Protein AF-A0A6G9SI21-F1 (afdb_monomer_lite)

Sequence (752 aa):
MLDNLEFRIDSSCQKLNNASNFLDNNSLNLLQPDWKDFGSQKLLTLAGETLINAWQNQNNPISAMVYATGSIFKSNFAANAHIAFGEAFDVNKAETLGTEILGGNYGVLPDVQFLSNAQMNGALGAYAKSTNTIYINSGFLTENADNPIAIGRVIVEEEGHFLDAYANSTDSPGDEGEILAGLVEGKIFNEGELIPLKAEDDSSVFTINGQSVSVELASPSDFGINLNSNSYTKAGGNIFRYDVLDQCTEFAYGRALEKGLINPNSGVGAKIRGNAGLWDDQAGSWSNQAKANSFVVWDANQGGAGSVGHVAFVERVNANGSFVISEFNWNYGDGKFNSRTINPGTSAFNTAKFIHLDSTIIANSNEARDKVSNFYRDILGREPDANGLQSWLDALSKDKTLAQVRSGFGHSDEAKAKVTAFYRDILGREPDANGLQSWLDALSKDKTLAQVRSGFGYSNEARGKVTAFYRDILGREPDANGLQSWLDALSKDKTLAQVRSGFGYSNEARGKVTAFYRDILGREPDANGLQSWLDALSKDKTLAQVRSGFGHSDEAKAKVTAFYRDILRREPDANGLQSWLDGLGRDMTLAQVRSSIANSNEARRLGGSPKGLMATSDNLTKLLNGQFNGQYIDVDNTGYNTGKNGAFTLYQCWDFVALVTNTTSMSTSNWKKGANIIENRKVELGTAIATFGSNGKYEGHTAIFAGYGTENGVSGFYVWDQNWDGSSVQKHFIRTDRSGTSDADNYYVVQV

Radius of gyration: 46.13 Å; chains: 1; bounding box: 92×71×152 Å

Foldseek 3Di:
DDDDPPPCPDDVLVVLLVVQVDAFDDPACPLDPVCNPPALLNLLLVLLLLCLVCVVVVHFSLSSLLSLLVLCVRRVNVSLCCLLQNPQFQPVQLVVVSSCSSNPNRPLAAGEEEDACVQQQNFQWKAFPVRSYIYGHPVNSVVCVVPSNVRSLRSQLRVQQVSSSRGPPDHQAFSSSNSSSCVSVVHRDDPVRSVNRSHDDQWDWGQDPNDTTIIRTRHDPQLPDDCPDCLLDVNLLQPVDDPAQWAQSSVASSVLSVVLLDDCVDQLNVQADDFQQCSCVRNVHKDLQDDASWKKWAHDPFLQAHNRTGIWHFHGADPQRKTKTWGHDRPPHTRDIDIDIDDPPGRNSNRIIIGDGDSLPLLDDVVVLVLLQVLCCFQQVDGDDPVRSNVLSVVSNVVDDSLNSQLCSLPDPSSLVLLQVLCCFQQNDGDDPVRSVVRSVVSSHPHGSLNSQLCSLPDPSSLVLLQVLCCFQQNDGDDPVRSVVSSVVSSHDHGSLNSQLCSLPDPSSLVLLQVLCCFQQNDGDDPVRSVVSSVVSSHDHGSLNSQLCSLPDPSSLVLLQVLCCFQLVDGDDPVRSVVRSVVSSHPHGSVNSSVCSCPDPSSPVVDDFDPFQFFDPVLLVCVVVCVQPQAQFDLPPPQDDDDDDDDARARAQVRVLCVRSVNSVDDQQPWFFAAQCVVDVRHDQGFKKAFADPVRGGDDHIFTWHHWDDDPRFTFTKTFTARPPNGGTDIDTATQPDDDRPHSRRMGGIHD

Structure (mmCIF, N/CA/C/O backbone):
data_AF-A0A6G9SI21-F1
#
_entry.id   AF-A0A6G9SI21-F1
#
loop_
_atom_site.group_PDB
_atom_site.id
_atom_site.type_symbol
_atom_site.label_atom_id
_atom_site.label_alt_id
_atom_site.label_comp_id
_atom_site.label_asym_id
_atom_site.label_entity_id
_atom_site.label_seq_id
_atom_site.pdbx_PDB_ins_code
_atom_site.Cartn_x
_atom_site.Cartn_y
_atom_site.Cartn_z
_atom_site.occupancy
_atom_site.B_iso_or_equiv
_atom_site.auth_seq_id
_atom_site.auth_comp_id
_atom_site.auth_asym_id
_atom_site.auth_atom_id
_atom_site.pdbx_PDB_model_num
ATOM 1 N N . MET A 1 1 ? 3.327 0.017 80.102 1.00 35.00 1 MET A N 1
ATOM 2 C CA . MET A 1 1 ? 4.092 1.050 79.382 1.00 35.00 1 MET A CA 1
ATOM 3 C C . MET A 1 1 ? 4.206 0.575 77.949 1.00 35.00 1 MET A C 1
ATOM 5 O O . MET A 1 1 ? 5.119 -0.164 77.617 1.00 35.00 1 MET A O 1
ATOM 9 N N . LEU A 1 2 ? 3.156 0.862 77.188 1.00 33.66 2 LEU A N 1
ATOM 10 C CA . LEU A 1 2 ? 3.095 0.739 75.739 1.00 33.66 2 LEU A CA 1
ATOM 11 C C . LEU A 1 2 ? 3.324 2.162 75.246 1.00 33.66 2 LEU A C 1
ATOM 13 O O . LEU A 1 2 ? 2.534 3.015 75.629 1.00 33.66 2 LEU A O 1
ATOM 17 N N . ASP A 1 3 ? 4.385 2.405 74.487 1.00 31.44 3 ASP A N 1
ATOM 18 C CA . ASP A 1 3 ? 4.517 3.613 73.674 1.00 31.44 3 ASP A CA 1
ATOM 19 C C . ASP A 1 3 ? 5.350 3.291 72.425 1.00 31.44 3 ASP A C 1
ATOM 21 O O . ASP A 1 3 ? 6.503 2.869 72.513 1.00 31.44 3 ASP A O 1
ATOM 25 N N . ASN A 1 4 ? 4.691 3.477 71.280 1.00 28.78 4 ASN A N 1
ATOM 26 C CA . ASN A 1 4 ? 5.205 3.836 69.958 1.00 28.78 4 ASN A CA 1
ATOM 27 C C . ASN A 1 4 ? 6.358 3.019 69.350 1.00 28.78 4 ASN A C 1
ATOM 29 O O . ASN A 1 4 ? 7.504 3.461 69.290 1.00 28.78 4 ASN A O 1
ATOM 33 N N . LEU A 1 5 ? 5.991 1.903 68.709 1.00 28.34 5 LEU A N 1
ATOM 34 C CA . LEU A 1 5 ? 6.569 1.539 67.410 1.00 28.34 5 LEU A CA 1
ATOM 35 C C . LEU A 1 5 ? 5.807 2.300 66.311 1.00 28.34 5 LEU A C 1
ATOM 37 O O . LEU A 1 5 ? 4.947 1.743 65.632 1.00 28.34 5 LEU A O 1
ATOM 41 N N . GLU A 1 6 ? 6.103 3.590 66.154 1.00 30.14 6 GLU A N 1
ATOM 42 C CA . GLU A 1 6 ? 5.879 4.247 64.867 1.00 30.14 6 GLU A CA 1
ATOM 43 C C . GLU A 1 6 ? 6.909 3.695 63.880 1.00 30.14 6 GLU A C 1
ATOM 45 O O . GLU A 1 6 ? 8.123 3.717 64.108 1.00 30.14 6 GLU A O 1
ATOM 50 N N . PHE A 1 7 ? 6.370 3.144 62.802 1.00 30.80 7 PHE A N 1
ATOM 51 C CA . PHE A 1 7 ? 7.039 2.643 61.619 1.00 30.80 7 PHE A CA 1
ATOM 52 C C . PHE A 1 7 ? 7.970 3.736 61.068 1.00 30.80 7 PHE A C 1
ATOM 54 O O . PHE A 1 7 ? 7.537 4.667 60.396 1.00 30.80 7 PHE A O 1
ATOM 61 N N . ARG A 1 8 ? 9.268 3.653 61.379 1.00 30.66 8 ARG A N 1
ATOM 62 C CA . ARG A 1 8 ? 10.308 4.446 60.711 1.00 30.66 8 ARG A CA 1
ATOM 63 C C . ARG A 1 8 ? 10.541 3.873 59.311 1.00 30.66 8 ARG A C 1
ATOM 65 O O . ARG A 1 8 ? 11.549 3.217 59.075 1.00 30.66 8 ARG A O 1
ATOM 72 N N . ILE A 1 9 ? 9.598 4.105 58.402 1.00 32.06 9 ILE A N 1
ATOM 73 C CA . ILE A 1 9 ? 9.896 4.146 56.969 1.00 32.06 9 ILE A CA 1
ATOM 74 C C . ILE A 1 9 ? 10.309 5.591 56.696 1.00 32.06 9 ILE A C 1
ATOM 76 O O . ILE A 1 9 ? 9.518 6.526 56.719 1.00 32.06 9 ILE A O 1
ATOM 80 N N . ASP A 1 10 ? 11.624 5.756 56.667 1.00 39.16 10 ASP A N 1
ATOM 81 C CA . ASP A 1 10 ? 12.382 6.969 56.936 1.00 39.16 10 ASP A CA 1
ATOM 82 C C . ASP A 1 10 ? 12.727 7.687 55.630 1.00 39.16 10 ASP A C 1
ATOM 84 O O . ASP A 1 10 ? 13.461 7.114 54.842 1.00 39.16 10 ASP A O 1
ATOM 88 N N . SER A 1 11 ? 12.221 8.913 55.421 1.00 38.06 11 SER A N 1
ATOM 89 C CA . SER A 1 11 ? 12.797 10.039 54.642 1.00 38.06 11 SER A CA 1
ATOM 90 C C . SER A 1 11 ? 13.494 9.790 53.277 1.00 38.06 11 SER A C 1
ATOM 92 O O . SER A 1 11 ? 14.103 10.708 52.714 1.00 38.06 11 SER A O 1
ATOM 94 N N . SER A 1 12 ? 13.377 8.592 52.704 1.00 45.88 12 SER A N 1
ATOM 95 C CA . SER A 1 12 ? 14.086 8.104 51.522 1.00 45.88 12 SER A CA 1
ATOM 96 C C . SER A 1 12 ? 13.326 8.437 50.245 1.00 45.88 12 SER A C 1
ATOM 98 O O . SER A 1 12 ? 13.940 8.963 49.326 1.00 45.88 12 SER A O 1
ATOM 100 N N . CYS A 1 13 ? 11.997 8.283 50.212 1.00 41.00 13 CYS A N 1
ATOM 101 C CA . CYS A 1 13 ? 11.173 8.612 49.039 1.00 41.00 13 CYS A CA 1
ATOM 102 C C . CYS A 1 13 ? 11.322 10.079 48.608 1.00 41.00 13 CYS A C 1
ATOM 104 O O . CYS A 1 13 ? 11.500 10.367 47.430 1.00 41.00 13 CYS A O 1
ATOM 106 N N . GLN A 1 14 ? 11.347 11.026 49.552 1.00 40.34 14 GLN A N 1
ATOM 107 C CA . GLN A 1 14 ? 11.517 12.450 49.234 1.00 40.34 14 GLN A CA 1
ATOM 108 C C . GLN A 1 14 ? 12.956 12.803 48.808 1.00 40.34 14 GLN A C 1
ATOM 110 O O . GLN A 1 14 ? 13.162 13.728 48.025 1.00 40.34 14 GLN A O 1
ATOM 115 N N . LYS A 1 15 ? 13.969 12.072 49.297 1.00 42.09 15 LYS A N 1
ATOM 116 C CA . LYS A 1 15 ? 15.371 12.229 48.866 1.00 42.09 15 LYS A CA 1
ATOM 117 C C . LYS A 1 15 ? 15.635 11.580 47.503 1.00 42.09 15 LYS A C 1
ATOM 119 O O . LYS A 1 15 ? 16.344 12.177 46.700 1.00 42.09 15 LYS A O 1
ATOM 124 N N . LEU A 1 16 ? 15.032 10.424 47.230 1.00 45.81 16 LEU A N 1
ATOM 125 C CA . LEU A 1 16 ? 15.080 9.720 45.944 1.00 45.81 16 LEU A CA 1
ATOM 126 C C . LEU A 1 16 ? 14.331 10.516 44.858 1.00 45.81 16 LEU A C 1
ATOM 128 O O . LEU A 1 16 ? 14.891 10.749 43.790 1.00 45.81 16 LEU A O 1
ATOM 132 N N . ASN A 1 17 ? 13.160 11.081 45.179 1.00 43.56 17 ASN A N 1
ATOM 133 C CA . ASN A 1 17 ? 12.418 11.993 44.293 1.00 43.56 17 ASN A CA 1
ATOM 134 C C . ASN A 1 17 ? 13.148 13.321 44.024 1.00 43.56 17 ASN A C 1
ATOM 136 O O . ASN A 1 17 ? 12.941 13.937 42.987 1.00 43.56 17 ASN A O 1
ATOM 140 N N . ASN A 1 18 ? 14.013 13.793 44.927 1.00 39.62 18 ASN A N 1
ATOM 141 C CA . ASN A 1 18 ? 14.829 14.985 44.665 1.00 39.62 18 ASN A CA 1
ATOM 142 C C . ASN A 1 18 ? 16.071 14.680 43.807 1.00 39.62 18 ASN A C 1
ATOM 144 O O . ASN A 1 18 ? 16.610 15.594 43.181 1.00 39.62 18 ASN A O 1
ATOM 148 N N . ALA A 1 19 ? 16.511 13.417 43.750 1.00 42.09 19 ALA A N 1
ATOM 149 C CA . ALA A 1 19 ? 17.621 12.962 42.913 1.00 42.09 19 ALA A CA 1
ATOM 150 C C . ALA A 1 19 ? 17.208 12.681 41.452 1.00 42.09 19 ALA A C 1
ATOM 152 O O . ALA A 1 19 ? 18.065 12.726 40.571 1.00 42.09 19 ALA A O 1
ATOM 153 N N . SER A 1 20 ? 15.916 12.460 41.170 1.00 41.66 20 SER A N 1
ATOM 154 C CA . SER A 1 20 ? 15.382 12.292 39.804 1.00 41.66 20 SER A CA 1
ATOM 155 C C . SER A 1 20 ? 15.396 13.581 38.965 1.00 41.66 20 SER A C 1
ATOM 157 O O . SER A 1 20 ? 15.263 13.521 37.747 1.00 41.66 20 SER A O 1
ATOM 159 N N . ASN A 1 21 ? 15.644 14.744 39.584 1.00 37.91 21 ASN A N 1
ATOM 160 C CA . ASN A 1 21 ? 15.742 16.050 38.913 1.00 37.91 21 ASN A CA 1
ATOM 161 C C . ASN A 1 21 ? 17.004 16.239 38.043 1.00 37.91 21 ASN A C 1
ATOM 163 O O . ASN A 1 21 ? 17.196 17.316 37.475 1.00 37.91 21 ASN A O 1
ATOM 167 N N . PHE A 1 22 ? 17.865 15.225 37.916 1.00 39.00 22 PHE A N 1
ATOM 168 C CA . PHE A 1 22 ? 18.971 15.227 36.960 1.00 39.00 22 PHE A CA 1
ATOM 169 C C . PHE A 1 22 ? 18.708 14.216 35.842 1.00 39.00 22 PHE A C 1
ATOM 171 O O . PHE A 1 22 ? 18.885 13.013 36.011 1.00 39.00 22 PHE A O 1
ATOM 178 N N . LEU A 1 23 ? 18.291 14.769 34.703 1.00 43.69 23 LEU A N 1
ATOM 179 C CA . LEU A 1 23 ? 18.264 14.171 33.368 1.00 43.69 23 LEU A CA 1
ATOM 180 C C . LEU A 1 23 ? 19.445 13.201 33.141 1.00 43.69 23 LEU A C 1
ATOM 182 O O . LEU A 1 23 ? 20.593 13.575 33.378 1.00 43.69 23 LEU A O 1
ATOM 186 N N . ASP A 1 24 ? 19.146 11.994 32.648 1.00 48.12 24 ASP A N 1
ATOM 187 C CA . ASP A 1 24 ? 20.073 11.027 32.033 1.00 48.12 24 ASP A CA 1
ATOM 188 C C . ASP A 1 24 ? 21.415 10.796 32.772 1.00 48.12 24 ASP A C 1
ATOM 190 O O . ASP A 1 24 ? 22.503 10.969 32.211 1.00 48.12 24 ASP A O 1
ATOM 194 N N . ASN A 1 25 ? 21.381 10.362 34.037 1.00 42.31 25 ASN A N 1
ATOM 195 C CA . ASN A 1 25 ? 22.597 9.966 34.761 1.00 42.31 25 ASN A CA 1
ATOM 196 C C . ASN A 1 25 ? 22.992 8.492 34.520 1.00 42.31 25 ASN A C 1
ATOM 198 O O . ASN A 1 25 ? 22.595 7.587 35.239 1.00 42.31 25 ASN A O 1
ATOM 202 N N . ASN A 1 26 ? 23.841 8.308 33.503 1.00 49.53 26 ASN A N 1
ATOM 203 C CA . ASN A 1 26 ? 25.032 7.442 33.418 1.00 49.53 26 ASN A CA 1
ATOM 204 C C . ASN A 1 26 ? 25.168 6.192 34.332 1.00 49.53 26 ASN A C 1
ATOM 206 O O . ASN A 1 26 ? 26.125 6.134 35.107 1.00 49.53 26 ASN A O 1
ATOM 210 N N . SER A 1 27 ? 24.396 5.119 34.138 1.00 47.03 27 SER A N 1
ATOM 211 C CA . SER A 1 27 ? 24.957 3.769 34.380 1.00 47.03 27 SER A CA 1
ATOM 212 C C . SER A 1 27 ? 25.304 3.012 33.094 1.00 47.03 27 SER A C 1
ATOM 214 O O . SER A 1 27 ? 26.223 2.200 33.115 1.00 47.03 27 SER A O 1
ATOM 216 N N . LEU A 1 28 ? 24.706 3.344 31.936 1.00 51.44 28 LEU A N 1
ATOM 217 C CA . LEU A 1 28 ? 24.876 2.538 30.709 1.00 51.44 28 LEU A CA 1
ATOM 218 C C . LEU A 1 28 ? 24.940 3.339 29.382 1.00 51.44 28 LEU A C 1
ATOM 220 O O . LEU A 1 28 ? 24.584 2.847 28.312 1.00 51.44 28 LEU A O 1
ATOM 224 N N . ASN A 1 29 ? 25.461 4.573 29.415 1.00 49.19 29 ASN A N 1
ATOM 225 C CA . ASN A 1 29 ? 25.449 5.551 28.302 1.00 49.19 29 ASN A CA 1
ATOM 226 C C . ASN A 1 29 ? 26.270 5.192 27.031 1.00 49.19 29 ASN A C 1
ATOM 228 O O . ASN A 1 29 ? 26.496 6.050 26.177 1.00 49.19 29 ASN A O 1
ATOM 232 N N . LEU A 1 30 ? 26.740 3.949 26.885 1.00 51.94 30 LEU A N 1
ATOM 233 C CA . LEU A 1 30 ? 27.681 3.528 25.834 1.00 51.94 30 LEU A CA 1
ATOM 234 C C . LEU A 1 30 ? 27.159 2.430 24.893 1.00 51.94 30 LEU A C 1
ATOM 236 O O . LEU A 1 30 ? 27.896 2.015 24.002 1.00 51.94 30 LEU A O 1
ATOM 240 N N . LEU A 1 31 ? 25.928 1.943 25.061 1.00 53.00 31 LEU A N 1
ATOM 241 C CA . LEU A 1 31 ? 25.560 0.639 24.491 1.00 53.00 31 LEU A CA 1
ATOM 242 C C . LEU A 1 31 ? 25.042 0.674 23.045 1.00 53.00 31 LEU A C 1
ATOM 244 O O . LEU A 1 31 ? 25.050 -0.354 22.377 1.00 53.00 31 LEU A O 1
ATOM 248 N N . GLN A 1 32 ? 24.692 1.849 22.516 1.00 60.66 32 GLN A N 1
ATOM 249 C CA . GLN A 1 32 ? 24.361 2.054 21.100 1.00 60.66 32 GLN A CA 1
ATOM 250 C C . GLN A 1 32 ? 24.849 3.454 20.674 1.00 60.66 32 GLN A C 1
ATOM 252 O O . GLN A 1 32 ? 24.289 4.450 21.142 1.00 60.66 32 GLN A O 1
ATOM 257 N N . PRO A 1 33 ? 25.885 3.582 19.817 1.00 58.47 33 PRO A N 1
ATOM 258 C CA . PRO A 1 33 ? 26.433 4.880 19.400 1.00 58.47 33 PRO A CA 1
ATOM 259 C C . PRO A 1 33 ? 25.383 5.847 18.832 1.00 58.47 33 PRO A C 1
ATOM 261 O O . PRO A 1 33 ? 25.477 7.055 19.049 1.00 58.47 33 PRO A O 1
ATOM 264 N N . ASP A 1 34 ? 24.355 5.303 18.180 1.00 63.91 34 ASP A N 1
ATOM 265 C CA . ASP A 1 34 ? 23.282 6.057 17.526 1.00 63.91 34 ASP A CA 1
ATOM 266 C C . ASP A 1 34 ? 22.227 6.600 18.511 1.00 63.91 34 ASP A C 1
ATOM 268 O O . ASP A 1 34 ? 21.365 7.384 18.122 1.00 63.91 34 ASP A O 1
ATOM 272 N N . TRP A 1 35 ? 22.265 6.199 19.789 1.00 72.88 35 TRP A N 1
ATOM 273 C CA . TRP A 1 35 ? 21.272 6.581 20.811 1.00 72.88 35 TRP A CA 1
ATOM 274 C C . TRP A 1 35 ? 21.796 7.615 21.808 1.00 72.88 35 TRP A C 1
ATOM 276 O O . TRP A 1 35 ? 21.146 7.919 22.814 1.00 72.88 35 TRP A O 1
ATOM 286 N N . LYS A 1 36 ? 22.987 8.163 21.553 1.00 65.31 36 LYS A N 1
ATOM 287 C CA . LYS A 1 36 ? 23.648 9.122 22.443 1.00 65.31 36 LYS A CA 1
ATOM 288 C C . LYS A 1 36 ? 22.770 10.341 22.762 1.00 65.31 36 LYS A C 1
ATOM 290 O O . LYS A 1 36 ? 22.801 10.810 23.893 1.00 65.31 36 LYS A O 1
ATOM 295 N N . ASP A 1 37 ? 21.936 10.766 21.813 1.00 69.62 37 ASP A N 1
ATOM 296 C CA . ASP A 1 37 ? 21.072 11.949 21.934 1.00 69.62 37 ASP A CA 1
ATOM 297 C C . ASP A 1 37 ? 19.591 11.614 22.224 1.00 69.62 37 ASP A C 1
ATOM 299 O O . ASP A 1 37 ? 18.740 12.504 22.230 1.00 69.62 37 ASP A O 1
ATOM 303 N N . PHE A 1 38 ? 19.241 10.339 22.434 1.00 75.06 38 PHE A N 1
ATOM 304 C CA . PHE A 1 38 ? 17.858 9.928 22.714 1.00 75.06 38 PHE A CA 1
ATOM 305 C C . PHE A 1 38 ? 17.624 9.815 24.225 1.00 75.06 38 PHE A C 1
ATOM 307 O O . PHE A 1 38 ? 18.280 9.007 24.879 1.00 75.06 38 PHE A O 1
ATOM 314 N N . GLY A 1 39 ? 16.682 10.584 24.776 1.00 75.38 39 GLY A N 1
ATOM 315 C CA . GLY A 1 39 ? 16.208 10.409 26.160 1.00 75.38 39 GLY A CA 1
ATOM 316 C C . GLY A 1 39 ? 15.236 9.226 26.307 1.00 75.38 39 GLY A C 1
ATOM 317 O O . GLY A 1 39 ? 14.744 8.703 25.299 1.00 75.38 39 GLY A O 1
ATOM 318 N N . SER A 1 40 ? 14.913 8.838 27.549 1.00 77.50 40 SER A N 1
ATOM 319 C CA . SER A 1 40 ? 13.998 7.717 27.858 1.00 77.50 40 SER A CA 1
ATOM 320 C C . SER A 1 40 ? 12.657 7.824 27.120 1.00 77.50 40 SER A C 1
ATOM 322 O O . SER A 1 40 ? 12.242 6.873 26.464 1.00 77.50 40 SER A O 1
ATOM 324 N N . GLN A 1 41 ? 12.042 9.010 27.098 1.00 79.31 41 GLN A N 1
ATOM 325 C CA . GLN A 1 41 ? 10.758 9.239 26.423 1.00 79.31 41 GLN A CA 1
ATOM 326 C C . GLN A 1 41 ? 10.816 8.995 24.906 1.00 79.31 41 GLN A C 1
ATOM 328 O O . GLN A 1 41 ? 9.857 8.507 24.307 1.00 79.31 41 GLN A O 1
ATOM 333 N N . LYS A 1 42 ? 11.943 9.328 24.257 1.00 84.75 42 LYS A N 1
ATOM 334 C CA . LYS A 1 42 ? 12.101 9.105 22.813 1.00 84.75 42 LYS A CA 1
ATOM 335 C C . LYS A 1 42 ? 12.251 7.617 22.507 1.00 84.75 42 LYS A C 1
ATOM 337 O O . LYS A 1 42 ? 11.674 7.148 21.529 1.00 84.75 42 LYS A O 1
ATOM 342 N N . LEU A 1 43 ? 12.996 6.893 23.342 1.00 89.25 43 LEU A N 1
ATOM 343 C CA . LEU A 1 43 ? 13.132 5.439 23.249 1.00 89.25 43 LEU A CA 1
ATOM 344 C C . LEU A 1 43 ? 11.787 4.744 23.500 1.00 89.25 43 LEU A C 1
ATOM 346 O O . LEU A 1 43 ? 11.426 3.854 22.739 1.00 89.25 43 LEU A O 1
ATOM 350 N N . LEU A 1 44 ? 10.996 5.235 24.458 1.00 86.19 44 LEU A N 1
ATOM 351 C CA . LEU A 1 44 ? 9.643 4.746 24.728 1.00 86.19 44 LEU A CA 1
ATOM 352 C C . LEU A 1 44 ? 8.720 4.884 23.507 1.00 86.19 44 LEU A C 1
ATOM 354 O O . LEU A 1 44 ? 8.046 3.939 23.109 1.00 86.19 44 LEU A O 1
ATOM 358 N N . THR A 1 45 ? 8.729 6.051 22.856 1.00 85.50 45 THR A N 1
ATOM 359 C CA . THR A 1 45 ? 7.982 6.259 21.603 1.00 85.50 45 THR A CA 1
ATOM 360 C C . THR A 1 45 ? 8.449 5.311 20.495 1.00 85.50 45 THR A C 1
ATOM 362 O O . THR A 1 45 ? 7.618 4.718 19.812 1.00 85.50 45 THR A O 1
ATOM 365 N N . LEU A 1 46 ? 9.766 5.134 20.326 1.00 92.12 46 LEU A N 1
ATOM 366 C CA . LEU A 1 46 ? 10.321 4.215 19.325 1.00 92.12 46 LEU A CA 1
ATOM 367 C C . LEU A 1 46 ? 9.928 2.758 19.602 1.00 92.12 46 LEU A C 1
ATOM 369 O O . LEU A 1 46 ? 9.644 2.025 18.655 1.00 92.12 46 LEU A O 1
ATOM 373 N N . ALA A 1 47 ? 9.856 2.348 20.870 1.00 94.50 47 ALA A N 1
ATOM 374 C CA . ALA A 1 47 ? 9.371 1.026 21.258 1.00 94.50 47 ALA A CA 1
ATOM 375 C C . ALA A 1 47 ? 7.937 0.794 20.759 1.00 94.50 47 ALA A C 1
ATOM 377 O O . ALA A 1 47 ? 7.668 -0.196 20.080 1.00 94.50 47 ALA A O 1
ATOM 378 N N . GLY A 1 48 ? 7.031 1.751 20.984 1.00 90.12 48 GLY A N 1
ATOM 379 C CA . GLY A 1 48 ? 5.658 1.647 20.492 1.00 90.12 48 GLY A CA 1
ATOM 380 C C . GLY A 1 48 ? 5.541 1.657 18.967 1.00 90.12 48 GLY A C 1
ATOM 381 O O . GLY A 1 48 ? 4.876 0.792 18.396 1.00 90.12 48 GLY A O 1
ATOM 382 N N . GLU A 1 49 ? 6.222 2.587 18.287 1.00 91.38 49 GLU A N 1
ATOM 383 C CA . GLU A 1 49 ? 6.234 2.670 16.815 1.00 91.38 49 GLU A CA 1
ATOM 384 C C . GLU A 1 49 ? 6.724 1.360 16.177 1.00 91.38 49 GLU A C 1
ATOM 386 O O . GLU A 1 49 ? 6.139 0.854 15.212 1.00 91.38 49 GLU A O 1
ATOM 391 N N . THR A 1 50 ? 7.794 0.787 16.730 1.00 95.31 50 THR A N 1
ATOM 392 C CA . THR A 1 50 ? 8.373 -0.457 16.216 1.00 95.31 50 THR A CA 1
ATOM 393 C C . THR A 1 50 ? 7.537 -1.680 16.554 1.00 95.31 50 THR A C 1
ATOM 395 O O . THR A 1 50 ? 7.448 -2.571 15.707 1.00 95.31 50 THR A O 1
ATOM 398 N N . LEU A 1 51 ? 6.854 -1.718 17.704 1.00 95.69 51 LEU A N 1
ATOM 399 C CA . LEU A 1 51 ? 5.934 -2.811 18.016 1.00 95.69 51 LEU A CA 1
ATOM 400 C C . LEU A 1 51 ? 4.721 -2.805 17.082 1.00 95.69 51 LEU A C 1
ATOM 402 O O . LEU A 1 51 ? 4.355 -3.858 16.558 1.00 95.69 51 LEU A O 1
ATOM 406 N N . ILE A 1 52 ? 4.140 -1.630 16.809 1.00 90.00 52 ILE A N 1
ATOM 407 C CA . ILE A 1 52 ? 3.062 -1.484 15.819 1.00 90.00 52 ILE A CA 1
ATOM 408 C C . ILE A 1 52 ? 3.532 -2.006 14.461 1.00 90.00 52 ILE A C 1
ATOM 410 O O . ILE A 1 52 ? 2.832 -2.793 13.820 1.00 90.00 52 ILE A O 1
ATOM 414 N N . ASN A 1 53 ? 4.725 -1.594 14.020 1.00 91.38 53 ASN A N 1
ATOM 415 C CA . ASN A 1 53 ? 5.277 -2.040 12.746 1.00 91.38 53 ASN A CA 1
ATOM 416 C C . ASN A 1 53 ? 5.486 -3.561 12.715 1.00 91.38 53 ASN A C 1
ATOM 418 O O . ASN A 1 53 ? 5.131 -4.205 11.724 1.00 91.38 53 ASN A O 1
ATOM 422 N N . ALA A 1 54 ? 6.027 -4.136 13.792 1.00 91.31 54 ALA A N 1
ATOM 423 C CA . ALA A 1 54 ? 6.248 -5.570 13.907 1.00 91.31 54 ALA A CA 1
ATOM 424 C C . ALA A 1 54 ? 4.929 -6.348 13.850 1.00 91.31 54 ALA A C 1
ATOM 426 O O . ALA A 1 54 ? 4.813 -7.295 13.073 1.00 91.31 54 ALA A O 1
ATOM 427 N N . TRP A 1 55 ? 3.911 -5.893 14.581 1.00 91.00 55 TRP A N 1
ATOM 428 C CA . TRP A 1 55 ? 2.574 -6.480 14.572 1.00 91.00 55 TRP A CA 1
ATOM 429 C C . TRP A 1 55 ? 1.913 -6.415 13.186 1.00 91.00 55 TRP A C 1
ATOM 431 O O . TRP A 1 55 ? 1.468 -7.438 12.663 1.00 91.00 55 TRP A O 1
ATOM 441 N N . GLN A 1 56 ? 1.898 -5.239 12.547 1.00 87.19 56 GLN A N 1
ATOM 442 C CA . GLN A 1 56 ? 1.257 -5.037 11.240 1.00 87.19 56 GLN A CA 1
ATOM 443 C C . GLN A 1 56 ? 1.908 -5.854 10.119 1.00 87.19 56 GLN A C 1
ATOM 445 O O . GLN A 1 56 ? 1.217 -6.325 9.215 1.00 87.19 56 GLN A O 1
ATOM 450 N N . ASN A 1 57 ? 3.231 -6.018 10.174 1.00 87.69 57 ASN A N 1
ATOM 451 C CA . ASN A 1 57 ? 4.005 -6.709 9.144 1.00 87.69 57 ASN A CA 1
ATOM 452 C C . ASN A 1 57 ? 4.339 -8.165 9.502 1.00 87.69 57 ASN A C 1
ATOM 454 O O . ASN A 1 57 ? 4.992 -8.835 8.707 1.00 87.69 57 ASN A O 1
ATOM 458 N N . GLN A 1 58 ? 3.898 -8.657 10.667 1.00 85.56 58 GLN A N 1
ATOM 459 C CA . GLN A 1 58 ? 4.250 -9.980 11.206 1.00 85.56 58 GLN A CA 1
ATOM 460 C C . GLN A 1 58 ? 5.773 -10.201 11.289 1.00 85.56 58 GLN A C 1
ATOM 462 O O . GLN A 1 58 ? 6.275 -11.304 11.070 1.00 85.56 58 GLN A O 1
ATOM 467 N N . ASN A 1 59 ? 6.512 -9.131 11.588 1.00 87.50 59 ASN A N 1
ATOM 468 C CA . ASN A 1 59 ? 7.955 -9.178 11.797 1.00 87.50 59 ASN A CA 1
ATOM 469 C C . ASN A 1 59 ? 8.273 -9.517 13.257 1.00 87.50 59 ASN A C 1
ATOM 471 O O . ASN A 1 59 ? 7.426 -9.405 14.141 1.00 87.50 59 ASN A O 1
ATOM 475 N N . ASN A 1 60 ? 9.527 -9.885 13.515 1.00 87.06 60 ASN A N 1
ATOM 476 C CA . ASN A 1 60 ? 10.012 -10.096 14.872 1.00 87.06 60 ASN A CA 1
ATOM 477 C C . ASN A 1 60 ? 9.979 -8.765 15.671 1.00 87.06 60 ASN A C 1
ATOM 479 O O . ASN A 1 60 ? 10.614 -7.800 15.236 1.00 87.06 60 ASN A O 1
ATOM 483 N N . PRO A 1 61 ? 9.280 -8.697 16.821 1.00 93.00 61 PRO A N 1
ATOM 484 C CA . PRO A 1 61 ? 9.154 -7.484 17.635 1.00 93.00 61 PRO A CA 1
ATOM 485 C C . PRO A 1 61 ? 10.376 -7.171 18.514 1.00 93.00 61 PRO A C 1
ATOM 487 O O . PRO A 1 61 ? 10.335 -6.218 19.286 1.00 93.00 61 PRO A O 1
ATOM 490 N N . ILE A 1 62 ? 11.480 -7.914 18.392 1.00 90.62 62 ILE A N 1
ATOM 491 C CA . ILE A 1 62 ? 12.672 -7.766 19.245 1.00 90.62 62 ILE A CA 1
ATOM 492 C C . ILE A 1 62 ? 13.248 -6.346 19.277 1.00 90.62 62 ILE A C 1
ATOM 494 O O . ILE A 1 62 ? 13.756 -5.913 20.304 1.00 90.62 62 ILE A O 1
ATOM 498 N N . SER A 1 63 ? 13.139 -5.581 18.187 1.00 91.00 63 SER A N 1
ATOM 499 C CA . SER A 1 63 ? 13.585 -4.184 18.179 1.00 91.00 63 SER A CA 1
ATOM 500 C C . SER A 1 63 ? 12.763 -3.304 19.123 1.00 91.00 63 SER A C 1
ATOM 502 O O . SER A 1 63 ? 13.331 -2.406 19.736 1.00 91.00 63 SER A O 1
ATOM 504 N N . ALA A 1 64 ? 11.464 -3.574 19.277 1.00 94.56 64 ALA A N 1
ATOM 505 C CA . ALA A 1 64 ? 10.606 -2.843 20.204 1.00 94.56 64 ALA A CA 1
ATOM 506 C C . ALA A 1 64 ? 11.009 -3.090 21.659 1.00 94.56 64 ALA A C 1
ATOM 508 O O . ALA A 1 64 ? 11.156 -2.132 22.413 1.00 94.56 64 ALA A O 1
ATOM 509 N N . MET A 1 65 ? 11.286 -4.352 21.997 1.00 95.00 65 MET A N 1
ATOM 510 C CA . MET A 1 65 ? 11.836 -4.757 23.296 1.00 95.00 65 MET A CA 1
ATOM 511 C C . MET A 1 65 ? 13.169 -4.053 23.573 1.00 95.00 65 MET A C 1
ATOM 513 O O . MET A 1 65 ? 13.370 -3.418 24.597 1.00 95.00 65 MET A O 1
ATOM 517 N N . VAL A 1 66 ? 14.076 -4.039 22.596 1.00 91.88 66 VAL A N 1
ATOM 518 C CA . VAL A 1 66 ? 15.382 -3.376 22.740 1.00 91.88 66 VAL A CA 1
ATOM 519 C C . VAL A 1 66 ? 15.243 -1.864 22.987 1.00 91.88 66 VAL A C 1
ATOM 521 O O . VAL A 1 66 ? 15.989 -1.308 23.796 1.00 91.88 66 VAL A O 1
ATOM 524 N N . TYR A 1 67 ? 14.281 -1.188 22.349 1.00 93.06 67 TYR A N 1
ATOM 525 C CA . TYR A 1 67 ? 13.983 0.221 22.635 1.00 93.06 67 TYR A CA 1
ATOM 526 C C . TYR A 1 67 ? 13.341 0.430 24.017 1.00 93.06 67 TYR A C 1
ATOM 528 O O . TYR A 1 67 ? 13.728 1.374 24.711 1.00 93.06 67 TYR A O 1
ATOM 536 N N . ALA A 1 68 ? 12.415 -0.439 24.436 1.00 93.88 68 ALA A N 1
ATOM 537 C CA . ALA A 1 68 ? 11.798 -0.401 25.764 1.00 93.88 68 ALA A CA 1
ATOM 538 C C . ALA A 1 68 ? 12.852 -0.609 26.865 1.00 93.88 68 ALA A C 1
ATOM 540 O O . ALA A 1 68 ? 13.017 0.264 27.722 1.00 93.88 68 ALA A O 1
ATOM 541 N N . THR A 1 69 ? 13.697 -1.630 26.724 1.00 92.06 69 THR A N 1
ATOM 542 C CA . THR A 1 69 ? 14.853 -1.895 27.589 1.00 92.06 69 THR A CA 1
ATOM 543 C C . THR A 1 69 ? 15.766 -0.667 27.654 1.00 92.06 69 THR A C 1
ATOM 545 O O . THR A 1 69 ? 16.163 -0.215 28.729 1.00 92.06 69 THR A O 1
ATOM 548 N N . GLY A 1 70 ? 16.064 -0.056 26.503 1.00 88.75 70 GLY A N 1
ATOM 549 C CA . GLY A 1 70 ? 16.835 1.184 26.440 1.00 88.75 70 GLY A CA 1
ATOM 550 C C . GLY A 1 70 ? 16.213 2.324 27.251 1.00 88.75 70 GLY A C 1
ATOM 551 O O . GLY A 1 70 ? 16.942 3.068 27.904 1.00 88.75 70 GLY A O 1
ATOM 552 N N . SER A 1 71 ? 14.885 2.460 27.239 1.00 89.06 71 SER A N 1
ATOM 553 C CA . SER A 1 71 ? 14.177 3.485 28.015 1.00 89.06 71 SER A CA 1
ATOM 554 C C . SER A 1 71 ? 14.251 3.240 29.529 1.00 89.06 71 SER A C 1
ATOM 556 O O . SER A 1 71 ? 14.492 4.190 30.278 1.00 89.06 71 SER A O 1
ATOM 558 N N . ILE A 1 72 ? 14.158 1.976 29.962 1.00 91.19 72 ILE A N 1
ATOM 559 C CA . ILE A 1 72 ? 14.267 1.557 31.366 1.00 91.19 72 ILE A CA 1
ATOM 560 C C . ILE A 1 72 ? 15.659 1.883 31.910 1.00 91.19 72 ILE A C 1
ATOM 562 O O . ILE A 1 72 ? 15.786 2.610 32.894 1.00 91.19 72 ILE A O 1
ATOM 566 N N . PHE A 1 73 ? 16.709 1.414 31.233 1.00 87.31 73 PHE A N 1
ATOM 567 C CA . PHE A 1 73 ? 18.091 1.543 31.707 1.00 87.31 73 PHE A CA 1
ATOM 568 C C . PHE A 1 73 ? 18.718 2.929 31.468 1.00 87.31 73 PHE A C 1
ATOM 570 O O . PHE A 1 73 ? 19.779 3.220 32.023 1.00 87.31 73 PHE A O 1
ATOM 577 N N . LYS A 1 74 ? 18.088 3.798 30.660 1.00 77.56 74 LYS A N 1
ATOM 578 C CA . LYS A 1 74 ? 18.454 5.226 30.573 1.00 77.56 74 LYS A CA 1
ATOM 579 C C . LYS A 1 74 ? 17.802 6.090 31.648 1.00 77.56 74 LYS A C 1
ATOM 581 O O . LYS A 1 74 ? 18.374 7.117 32.012 1.00 77.56 74 LYS A O 1
ATOM 586 N N . SER A 1 75 ? 16.619 5.710 32.131 1.00 65.81 75 SER A N 1
ATOM 587 C CA . SER A 1 75 ? 16.030 6.334 33.319 1.00 65.81 75 SER A CA 1
ATOM 588 C C . SER A 1 75 ? 16.932 6.058 34.529 1.00 65.81 75 SER A C 1
ATOM 590 O O . SER A 1 75 ? 17.757 5.157 34.454 1.00 65.81 75 SER A O 1
ATOM 592 N N . ASN A 1 76 ? 16.840 6.819 35.624 1.00 77.44 76 ASN A N 1
ATOM 593 C CA . ASN A 1 76 ? 17.644 6.614 36.840 1.00 77.44 76 ASN A CA 1
ATOM 594 C C . ASN A 1 76 ? 17.375 5.224 37.470 1.00 77.44 76 ASN A C 1
ATOM 596 O O . ASN A 1 76 ? 16.668 5.109 38.471 1.00 77.44 76 ASN A O 1
ATOM 600 N N . PHE A 1 77 ? 17.899 4.167 36.842 1.00 86.88 77 PHE A N 1
ATOM 601 C CA . PHE A 1 77 ? 17.336 2.823 36.896 1.00 86.88 77 PHE A CA 1
ATOM 602 C C . PHE A 1 77 ? 17.430 2.247 38.294 1.00 86.88 77 PHE A C 1
ATOM 604 O O . PHE A 1 77 ? 16.426 1.789 38.811 1.00 86.88 77 PHE A O 1
ATOM 611 N N . ALA A 1 78 ? 18.592 2.348 38.940 1.00 85.38 78 ALA A N 1
ATOM 612 C CA . ALA A 1 78 ? 18.773 1.861 40.303 1.00 85.38 78 ALA A CA 1
ATOM 613 C C . ALA A 1 78 ? 17.740 2.462 41.276 1.00 85.38 78 ALA A C 1
ATOM 615 O O . ALA A 1 78 ? 17.138 1.745 42.071 1.00 85.38 78 ALA A O 1
ATOM 616 N N . ALA A 1 79 ? 17.488 3.774 41.190 1.00 83.75 79 ALA A N 1
ATOM 617 C CA . ALA A 1 79 ? 16.494 4.430 42.036 1.00 83.75 79 ALA A CA 1
ATOM 618 C C . ALA A 1 79 ? 15.065 4.007 41.664 1.00 83.75 79 ALA A C 1
ATOM 620 O O . ALA A 1 79 ? 14.268 3.701 42.550 1.00 83.75 79 ALA A O 1
ATOM 621 N N . ASN A 1 80 ? 14.755 3.956 40.367 1.00 88.00 80 ASN A N 1
ATOM 622 C CA . ASN A 1 80 ? 13.439 3.557 39.877 1.00 88.00 80 ASN A CA 1
ATOM 623 C C . ASN A 1 80 ? 13.113 2.100 40.241 1.00 88.00 80 ASN A C 1
ATOM 625 O O . ASN A 1 80 ? 12.010 1.813 40.696 1.00 88.00 80 ASN A O 1
ATOM 629 N N . ALA A 1 81 ? 14.097 1.209 40.128 1.00 89.19 81 ALA A N 1
ATOM 630 C CA . ALA A 1 81 ? 14.003 -0.198 40.479 1.00 89.19 81 ALA A CA 1
ATOM 631 C C . ALA A 1 81 ? 13.714 -0.388 41.971 1.00 89.19 81 ALA A C 1
ATOM 633 O O . ALA A 1 81 ? 12.847 -1.173 42.320 1.00 89.19 81 ALA A O 1
ATOM 634 N N . HIS A 1 82 ? 14.355 0.368 42.865 1.00 88.00 82 HIS A N 1
ATOM 635 C CA . HIS A 1 82 ? 14.027 0.284 44.293 1.00 88.00 82 HIS A CA 1
ATOM 636 C C . HIS A 1 82 ? 12.631 0.825 44.626 1.00 88.00 82 HIS A C 1
ATOM 638 O O . HIS A 1 82 ? 11.974 0.321 45.540 1.00 88.00 82 HIS A O 1
ATOM 644 N N . ILE A 1 83 ? 12.145 1.828 43.886 1.00 85.81 83 ILE A N 1
ATOM 645 C CA . ILE A 1 83 ? 10.776 2.328 44.056 1.00 85.81 83 ILE A CA 1
ATOM 646 C C . ILE A 1 83 ? 9.762 1.273 43.599 1.00 85.81 83 ILE A C 1
ATOM 648 O O . ILE A 1 83 ? 8.825 1.009 44.355 1.00 85.81 83 ILE A O 1
ATOM 652 N N . ALA A 1 84 ? 9.960 0.674 42.423 1.00 88.94 84 ALA A N 1
ATOM 653 C CA . ALA A 1 84 ? 9.065 -0.329 41.845 1.00 88.94 84 ALA A CA 1
ATOM 654 C C . ALA A 1 84 ? 9.153 -1.682 42.575 1.00 88.94 84 ALA A C 1
ATOM 656 O O . ALA A 1 84 ? 8.170 -2.133 43.151 1.00 88.94 84 ALA A O 1
ATOM 657 N N . PHE A 1 85 ? 10.351 -2.261 42.652 1.00 90.12 85 PHE A N 1
ATOM 658 C CA . PHE A 1 85 ? 10.615 -3.652 43.051 1.00 90.12 85 PHE A CA 1
ATOM 659 C C . PHE A 1 85 ? 11.110 -3.825 44.498 1.00 90.12 85 PHE A C 1
ATOM 661 O O . PHE A 1 85 ? 11.362 -4.930 44.985 1.00 90.12 85 PHE A O 1
ATOM 668 N N . GLY A 1 86 ? 11.317 -2.714 45.207 1.00 86.56 86 GLY A N 1
ATOM 669 C CA . GLY A 1 86 ? 11.792 -2.707 46.588 1.00 86.56 86 GLY A CA 1
ATOM 670 C C . GLY A 1 86 ? 13.311 -2.844 46.767 1.00 86.56 86 GLY A C 1
ATOM 671 O O . GLY A 1 86 ? 14.106 -2.971 45.836 1.00 86.56 86 GLY A O 1
ATOM 672 N N . GLU A 1 87 ? 13.737 -2.791 48.030 1.00 85.88 87 GLU A N 1
ATOM 673 C CA . GLU A 1 87 ? 15.157 -2.744 48.430 1.00 85.88 87 GLU A CA 1
ATOM 674 C C . GLU A 1 87 ? 15.904 -4.076 48.233 1.00 85.88 87 GLU A C 1
ATOM 676 O O . GLU A 1 87 ? 17.132 -4.104 48.233 1.00 85.88 87 GLU A O 1
ATOM 681 N N . ALA A 1 88 ? 15.181 -5.191 48.091 1.00 86.19 88 ALA A N 1
ATOM 682 C CA . ALA A 1 88 ? 15.773 -6.518 47.907 1.00 86.19 88 ALA A CA 1
ATOM 683 C C . ALA A 1 88 ? 16.139 -6.832 46.442 1.00 86.19 88 ALA A C 1
ATOM 685 O O . ALA A 1 88 ? 16.797 -7.845 46.197 1.00 86.19 88 ALA A O 1
ATOM 686 N N . PHE A 1 89 ? 15.739 -5.972 45.500 1.00 91.62 89 PHE A N 1
ATOM 687 C CA . PHE A 1 89 ? 15.976 -6.140 44.070 1.00 91.62 89 PHE A CA 1
ATOM 688 C C . PHE A 1 89 ? 17.468 -6.072 43.718 1.00 91.62 89 PHE A C 1
ATOM 690 O O . PHE A 1 89 ? 18.169 -5.120 44.076 1.00 91.62 89 PHE A O 1
ATOM 697 N N . ASP A 1 90 ? 17.967 -7.073 42.985 1.00 92.88 90 ASP A N 1
ATOM 698 C CA . ASP A 1 90 ? 19.369 -7.138 42.559 1.00 92.88 90 ASP A CA 1
ATOM 699 C C . ASP A 1 90 ? 19.622 -6.252 41.327 1.00 92.88 90 ASP A C 1
ATOM 701 O O . ASP A 1 90 ? 19.647 -6.706 40.178 1.00 92.88 90 ASP A O 1
ATOM 705 N N . VAL A 1 91 ? 19.838 -4.958 41.581 1.00 90.12 91 VAL A N 1
ATOM 706 C CA . VAL A 1 91 ? 20.120 -3.948 40.546 1.00 90.12 91 VAL A CA 1
ATOM 707 C C . VAL A 1 91 ? 21.312 -4.343 39.669 1.00 90.12 91 VAL A C 1
ATOM 709 O O . VAL A 1 91 ? 21.238 -4.201 38.452 1.00 90.12 91 VAL A O 1
ATOM 712 N N . ASN A 1 92 ? 22.389 -4.891 40.243 1.00 88.56 92 ASN A N 1
ATOM 713 C CA . ASN A 1 92 ? 23.591 -5.247 39.476 1.00 88.56 92 ASN A CA 1
ATOM 714 C C . ASN A 1 92 ? 23.304 -6.369 38.472 1.00 88.56 92 ASN A C 1
ATOM 716 O O . ASN A 1 92 ? 23.796 -6.353 37.337 1.00 88.56 92 ASN A O 1
ATOM 720 N N . LYS A 1 93 ? 22.501 -7.356 38.884 1.00 91.94 93 LYS A N 1
ATOM 721 C CA . LYS A 1 93 ? 22.065 -8.444 38.010 1.00 91.94 93 LYS A CA 1
ATOM 722 C C . LYS A 1 93 ? 21.198 -7.921 36.861 1.00 91.94 93 LYS A C 1
ATOM 724 O O . LYS A 1 93 ? 21.401 -8.345 35.722 1.00 91.94 93 LYS A O 1
ATOM 729 N N . ALA A 1 94 ? 20.293 -6.980 37.131 1.00 91.50 94 ALA A N 1
ATOM 730 C CA . ALA A 1 94 ? 19.469 -6.345 36.103 1.00 91.50 94 ALA A CA 1
ATOM 731 C C . ALA A 1 94 ? 20.287 -5.449 35.149 1.00 91.50 94 ALA A C 1
ATOM 733 O O . ALA A 1 94 ? 20.116 -5.534 33.937 1.00 91.50 94 ALA A O 1
ATOM 734 N N . GLU A 1 95 ? 21.236 -4.651 35.646 1.00 89.25 95 GLU A N 1
ATOM 735 C CA . GLU A 1 95 ? 22.112 -3.820 34.799 1.00 89.25 95 GLU A CA 1
ATOM 736 C C . GLU A 1 95 ? 23.039 -4.662 33.906 1.00 89.25 95 GLU A C 1
ATOM 738 O O . GLU A 1 95 ? 23.316 -4.295 32.759 1.00 89.25 95 GLU A O 1
ATOM 743 N N . THR A 1 96 ? 23.483 -5.826 34.394 1.00 88.75 96 THR A N 1
ATOM 744 C CA . THR A 1 96 ? 24.235 -6.794 33.579 1.00 88.75 96 THR A CA 1
ATOM 745 C C . THR A 1 96 ? 23.377 -7.307 32.423 1.00 88.75 96 THR A C 1
ATOM 747 O O . THR A 1 96 ? 23.823 -7.301 31.278 1.00 88.75 96 THR A O 1
ATOM 750 N N . LEU A 1 97 ? 22.122 -7.671 32.701 1.00 89.94 97 LEU A N 1
ATOM 751 C CA . LEU A 1 97 ? 21.159 -8.083 31.680 1.00 89.94 97 LEU A CA 1
ATOM 752 C C . LEU A 1 97 ? 20.906 -6.966 30.650 1.00 89.94 97 LEU A C 1
ATOM 754 O O . LEU A 1 97 ? 20.979 -7.213 29.447 1.00 89.94 97 LEU A O 1
ATOM 758 N N . GLY A 1 98 ? 20.693 -5.727 31.103 1.00 88.56 98 GLY A N 1
ATOM 759 C CA . GLY A 1 98 ? 20.549 -4.566 30.219 1.00 88.56 98 GLY A CA 1
ATOM 760 C C . GLY A 1 98 ? 21.774 -4.356 29.321 1.00 88.56 98 GLY A C 1
ATOM 761 O O . GLY A 1 98 ? 21.637 -4.091 28.127 1.00 88.56 98 GLY A O 1
ATOM 762 N N . THR A 1 99 ? 22.980 -4.556 29.862 1.00 85.12 99 THR A N 1
ATOM 763 C CA . THR A 1 99 ? 24.239 -4.504 29.098 1.00 85.12 99 THR A CA 1
ATOM 764 C C . THR A 1 99 ? 24.287 -5.561 27.997 1.00 85.12 99 THR A C 1
ATOM 766 O O . THR A 1 99 ? 24.669 -5.254 26.866 1.00 85.12 99 THR A O 1
ATOM 769 N N . GLU A 1 100 ? 23.893 -6.798 28.302 1.00 86.50 100 GLU A N 1
ATOM 770 C CA . GLU A 1 100 ? 23.863 -7.896 27.332 1.00 86.50 100 GLU A CA 1
ATOM 771 C C . GLU A 1 100 ? 22.865 -7.631 26.199 1.00 86.50 100 GLU A C 1
ATOM 773 O O . GLU A 1 100 ? 23.232 -7.732 25.024 1.00 86.50 100 GLU A O 1
ATOM 778 N N . ILE A 1 101 ? 21.638 -7.227 26.544 1.00 88.00 101 ILE A N 1
ATOM 779 C CA . ILE A 1 101 ? 20.575 -6.928 25.576 1.00 88.00 101 ILE A CA 1
ATOM 780 C C . ILE A 1 101 ? 21.016 -5.801 24.643 1.00 88.00 101 ILE A C 1
ATOM 782 O O . ILE A 1 101 ? 21.005 -5.955 23.421 1.00 88.00 101 ILE A O 1
ATOM 786 N N . LEU A 1 102 ? 21.462 -4.675 25.199 1.00 84.44 102 LEU A N 1
ATOM 787 C CA . LEU A 1 102 ? 21.845 -3.509 24.403 1.00 84.44 102 LEU A CA 1
ATOM 788 C C . LEU A 1 102 ? 23.154 -3.737 23.621 1.00 84.44 102 LEU A C 1
ATOM 790 O O . LEU A 1 102 ? 23.364 -3.105 22.585 1.00 84.44 102 LEU A O 1
ATOM 794 N N . GLY A 1 103 ? 23.987 -4.688 24.061 1.00 80.06 103 GLY A N 1
ATOM 795 C CA . GLY A 1 103 ? 25.157 -5.199 23.343 1.00 80.06 103 GLY A CA 1
ATOM 796 C C . GLY A 1 103 ? 24.844 -6.186 22.207 1.00 80.06 103 GLY A C 1
ATOM 797 O O . GLY A 1 103 ? 25.768 -6.642 21.533 1.00 80.06 103 GLY A O 1
ATOM 798 N N . GLY A 1 104 ? 23.567 -6.510 21.970 1.00 82.19 104 GLY A N 1
ATOM 799 C CA . GLY A 1 104 ? 23.117 -7.363 20.866 1.00 82.19 104 GLY A CA 1
ATOM 800 C C . GLY A 1 104 ? 22.858 -8.828 21.231 1.00 82.19 104 GLY A C 1
ATOM 801 O O . GLY A 1 104 ? 22.592 -9.636 20.339 1.00 82.19 104 GLY A O 1
ATOM 802 N N . ASN A 1 105 ? 22.938 -9.196 22.514 1.00 85.12 105 ASN A N 1
ATOM 803 C CA . ASN A 1 105 ? 22.624 -10.543 22.980 1.00 85.12 105 ASN A CA 1
ATOM 804 C C . ASN A 1 105 ? 21.167 -10.626 23.454 1.00 85.12 105 ASN A C 1
ATOM 806 O O . ASN A 1 105 ? 20.855 -10.387 24.616 1.00 85.12 105 ASN A O 1
ATOM 810 N N . TYR A 1 106 ? 20.269 -10.981 22.538 1.00 84.94 106 TYR A N 1
ATOM 811 C CA . TYR A 1 106 ? 18.827 -10.938 22.788 1.00 84.94 106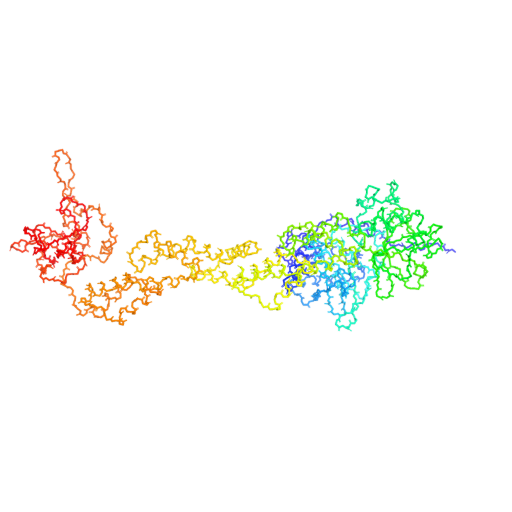 TYR A CA 1
ATOM 812 C C . TYR A 1 106 ? 18.213 -12.255 23.282 1.00 84.94 106 TYR A C 1
ATOM 814 O O . TYR A 1 106 ? 17.014 -12.302 23.525 1.00 84.94 106 TYR A O 1
ATOM 822 N N . GLY A 1 107 ? 18.996 -13.332 23.426 1.00 77.56 107 GLY A N 1
ATOM 823 C CA . GLY A 1 107 ? 18.476 -14.668 23.779 1.00 77.56 107 GLY A CA 1
ATOM 824 C C . GLY A 1 107 ? 17.879 -14.785 25.189 1.00 77.56 107 GLY A C 1
ATOM 825 O O . GLY A 1 107 ? 17.373 -15.840 25.554 1.00 77.56 107 GLY A O 1
ATOM 826 N N . VAL A 1 108 ? 17.975 -13.711 25.968 1.00 80.38 108 VAL A N 1
ATOM 827 C CA . VAL A 1 108 ? 17.478 -13.562 27.339 1.00 80.38 108 VAL A CA 1
ATOM 828 C C . VAL A 1 108 ? 16.173 -12.764 27.413 1.00 80.38 108 VAL A C 1
ATOM 830 O O . VAL A 1 108 ? 15.522 -12.790 28.453 1.00 80.38 108 VAL A O 1
ATOM 833 N N . LEU A 1 109 ? 15.785 -12.070 26.333 1.00 89.44 109 LEU A N 1
ATOM 834 C CA . LEU A 1 109 ? 14.534 -11.314 26.283 1.00 89.44 109 LEU A CA 1
ATOM 835 C C . LEU A 1 109 ? 13.320 -12.256 26.245 1.00 89.44 109 LEU A C 1
ATOM 837 O O . LEU A 1 109 ? 13.415 -13.340 25.661 1.00 89.44 109 LEU A O 1
ATOM 841 N N . PRO A 1 110 ? 12.173 -11.841 26.811 1.00 93.75 110 PRO A N 1
ATOM 842 C CA . PRO A 1 110 ? 10.911 -12.539 26.616 1.00 93.75 110 PRO A CA 1
ATOM 843 C C . PRO A 1 110 ? 10.531 -12.651 25.136 1.00 93.75 110 PRO A C 1
ATOM 845 O O . PRO A 1 110 ? 10.728 -11.718 24.352 1.00 93.75 110 PRO A O 1
ATOM 848 N N . ASP A 1 111 ? 9.915 -13.774 24.767 1.00 93.75 111 ASP A N 1
ATOM 849 C CA . ASP A 1 111 ? 9.196 -13.875 23.496 1.00 93.75 111 ASP A CA 1
ATOM 850 C C . ASP A 1 111 ? 7.986 -12.934 23.519 1.00 93.75 111 ASP A C 1
ATOM 852 O O . ASP A 1 111 ? 7.398 -12.702 24.571 1.00 93.75 111 ASP A O 1
ATOM 856 N N . VAL A 1 112 ? 7.553 -12.432 22.362 1.00 95.44 112 VAL A N 1
ATOM 857 C CA . VAL A 1 112 ? 6.360 -11.575 22.273 1.00 95.44 112 VAL A CA 1
ATOM 858 C C . VAL A 1 112 ? 5.322 -12.217 21.366 1.00 95.44 112 VAL A C 1
ATOM 860 O O . VAL A 1 112 ? 5.611 -12.585 20.224 1.00 95.44 112 VAL A O 1
ATOM 863 N N . GLN A 1 113 ? 4.092 -12.324 21.859 1.00 94.31 113 GLN A N 1
ATOM 864 C CA . GLN A 1 113 ? 2.956 -12.861 21.118 1.00 94.31 113 GLN A CA 1
ATOM 865 C C . GLN A 1 113 ? 1.783 -11.886 21.128 1.00 94.31 113 GLN A C 1
ATOM 867 O O . GLN A 1 113 ? 1.478 -11.253 22.131 1.00 94.31 113 GLN A O 1
ATOM 872 N N . PHE A 1 114 ? 1.073 -11.794 20.007 1.00 93.50 114 PHE A N 1
ATOM 873 C CA . PHE A 1 114 ? -0.102 -10.936 19.896 1.00 93.50 114 PHE A CA 1
ATOM 874 C C . PHE A 1 114 ? -1.368 -11.765 20.073 1.00 93.50 114 PHE A C 1
ATOM 876 O O . PHE A 1 114 ? -1.628 -12.681 19.290 1.00 93.50 114 PHE A O 1
ATOM 883 N N . LEU A 1 115 ? -2.172 -11.430 21.076 1.00 85.00 115 LEU A N 1
ATOM 884 C CA . LEU A 1 115 ? -3.446 -12.092 21.345 1.00 85.00 115 LEU A CA 1
ATOM 885 C C . LEU A 1 115 ? -4.611 -11.125 21.123 1.00 85.00 115 LEU A C 1
ATOM 887 O O . LEU A 1 115 ? -4.451 -9.906 21.058 1.00 85.00 115 LEU A O 1
ATOM 891 N N . SER A 1 116 ? -5.811 -11.665 20.935 1.00 70.38 116 SER A N 1
ATOM 892 C CA . SER A 1 116 ? -7.020 -10.845 20.839 1.00 70.38 116 SER A CA 1
ATOM 893 C C . SER A 1 116 ? -7.494 -10.373 22.214 1.00 70.38 116 SER A C 1
ATOM 895 O O . SER A 1 116 ? -7.255 -11.028 23.229 1.00 70.38 116 SER A O 1
ATOM 897 N N . ASN A 1 117 ? -8.283 -9.298 22.228 1.00 62.09 117 ASN A N 1
ATOM 898 C CA . ASN A 1 117 ? -8.935 -8.786 23.434 1.00 62.09 117 ASN A CA 1
ATOM 899 C C . ASN A 1 117 ? -9.721 -9.864 24.203 1.00 62.09 117 ASN A C 1
ATOM 901 O O . ASN A 1 117 ? -9.745 -9.866 25.429 1.00 62.09 117 ASN A O 1
ATOM 905 N N . ALA A 1 118 ? -10.342 -10.804 23.482 1.00 57.34 118 ALA A N 1
ATOM 906 C CA . ALA A 1 118 ? -11.081 -11.915 24.077 1.00 57.34 118 ALA A CA 1
ATOM 907 C C . ALA A 1 118 ? -10.167 -12.956 24.744 1.00 57.34 118 ALA A C 1
ATOM 909 O O . ALA A 1 118 ? -10.552 -13.545 25.744 1.00 57.34 118 ALA A O 1
ATOM 910 N N . GLN A 1 119 ? -8.968 -13.185 24.201 1.00 64.62 119 GLN A N 1
ATOM 911 C CA . GLN A 1 119 ? -7.996 -14.126 24.770 1.00 64.62 119 GLN A CA 1
ATOM 912 C C . GLN A 1 119 ? -7.282 -13.555 25.998 1.00 64.62 119 GLN A C 1
ATOM 914 O O . GLN A 1 119 ? -6.888 -14.320 26.870 1.00 64.62 119 GLN A O 1
ATOM 919 N N . MET A 1 120 ? -7.146 -12.229 26.064 1.00 67.50 120 MET A N 1
ATOM 920 C CA . MET A 1 120 ? -6.504 -11.512 27.172 1.00 67.50 120 MET A CA 1
ATOM 921 C C . MET A 1 120 ? -7.505 -10.899 28.159 1.00 67.50 120 MET A C 1
ATOM 923 O O . MET A 1 120 ? -7.125 -10.102 29.007 1.00 67.50 120 MET A O 1
ATOM 927 N N . ASN A 1 121 ? -8.800 -11.219 28.042 1.00 63.84 121 ASN A N 1
ATOM 928 C CA . ASN A 1 121 ? -9.869 -10.678 28.894 1.00 63.84 121 ASN A CA 1
ATOM 929 C C . ASN A 1 121 ? -9.867 -9.138 29.022 1.00 63.84 121 ASN A C 1
ATOM 931 O O . ASN A 1 121 ? -10.263 -8.588 30.050 1.00 63.84 121 ASN A O 1
ATOM 935 N N . GLY A 1 122 ? -9.441 -8.432 27.974 1.00 58.81 122 GLY A N 1
ATOM 936 C CA . GLY A 1 122 ? -9.361 -6.972 27.967 1.00 58.81 122 GLY A CA 1
ATOM 937 C C . GLY A 1 122 ? -8.101 -6.356 28.578 1.00 58.81 122 GLY A C 1
ATOM 938 O O . GLY A 1 122 ? -8.047 -5.132 28.652 1.00 58.81 122 GLY A O 1
ATOM 939 N N . ALA A 1 123 ? -7.111 -7.147 29.004 1.00 66.94 123 ALA A N 1
ATOM 940 C CA . ALA A 1 123 ? -5.798 -6.625 29.397 1.00 66.94 123 ALA A CA 1
ATOM 941 C C . ALA A 1 123 ? -5.069 -6.001 28.194 1.00 66.94 123 ALA A C 1
ATOM 943 O O . ALA A 1 123 ? -5.308 -6.412 27.055 1.00 66.94 123 ALA A O 1
ATOM 944 N N . LEU A 1 124 ? -4.217 -5.002 28.424 1.00 82.31 124 LEU A N 1
ATOM 945 C CA . LEU A 1 124 ? -3.469 -4.304 27.370 1.00 82.31 124 LEU A CA 1
ATOM 946 C C . LEU A 1 124 ? -2.199 -5.082 26.987 1.00 82.31 124 LEU A C 1
ATOM 948 O O . LEU A 1 124 ? -1.903 -5.257 25.799 1.00 82.31 124 LEU A O 1
ATOM 952 N N . GLY A 1 125 ? -1.519 -5.602 28.004 1.00 89.38 125 GLY A N 1
ATOM 953 C CA . GLY A 1 125 ? -0.362 -6.489 27.962 1.00 89.38 125 GLY A CA 1
ATOM 954 C C . GLY A 1 125 ? -0.519 -7.603 29.003 1.00 89.38 125 GLY A C 1
ATOM 955 O O . GLY A 1 125 ? -1.499 -7.602 29.755 1.00 89.38 125 GLY A O 1
ATOM 956 N N . ALA A 1 126 ? 0.373 -8.593 28.972 1.00 90.06 126 ALA A N 1
ATOM 957 C CA . ALA A 1 126 ? 0.573 -9.517 30.082 1.00 90.06 126 ALA A CA 1
ATOM 958 C C . ALA A 1 126 ? 1.929 -10.236 30.003 1.00 90.06 126 ALA A C 1
ATOM 960 O O . ALA A 1 126 ? 2.318 -10.665 28.912 1.00 90.06 126 ALA A O 1
ATOM 961 N N . TYR A 1 127 ? 2.580 -10.513 31.130 1.00 95.00 127 TYR A N 1
ATOM 962 C CA . TYR A 1 127 ? 3.841 -11.251 31.186 1.00 95.00 127 TYR A CA 1
ATOM 963 C C . TYR A 1 127 ? 3.655 -12.617 31.851 1.00 95.00 127 TYR A C 1
ATOM 965 O O . TYR A 1 127 ? 3.208 -12.741 32.987 1.00 95.00 127 TYR A O 1
ATOM 973 N N . ALA A 1 128 ? 4.035 -13.682 31.141 1.00 93.25 128 ALA A N 1
ATOM 974 C CA . ALA A 1 128 ? 4.047 -15.050 31.648 1.00 93.25 128 ALA A CA 1
ATOM 975 C C . ALA A 1 128 ? 5.461 -15.503 32.017 1.00 93.25 128 ALA A C 1
ATOM 977 O O . ALA A 1 128 ? 6.232 -15.951 31.160 1.00 93.25 128 ALA A O 1
ATOM 978 N N . LYS A 1 129 ? 5.753 -15.550 33.319 1.00 90.88 129 LYS A N 1
ATOM 979 C CA . LYS A 1 129 ? 7.013 -16.090 33.860 1.00 90.88 129 LYS A CA 1
ATOM 980 C C . LYS A 1 129 ? 7.292 -17.538 33.446 1.00 90.88 129 LYS A C 1
ATOM 982 O O . LYS A 1 129 ? 8.433 -17.908 33.190 1.00 90.88 129 LYS A O 1
ATOM 987 N N . SER A 1 130 ? 6.253 -18.373 33.371 1.00 88.56 130 SER A N 1
ATOM 988 C CA . SER A 1 130 ? 6.395 -19.814 33.088 1.00 88.56 130 SER A CA 1
ATOM 989 C C . SER A 1 130 ? 6.899 -20.129 31.675 1.00 88.56 130 SER A C 1
ATOM 991 O O . SER A 1 130 ? 7.554 -21.153 31.477 1.00 88.56 130 SER A O 1
ATOM 993 N N . THR A 1 131 ? 6.613 -19.256 30.708 1.00 90.25 131 THR A N 1
ATOM 994 C CA . THR A 1 131 ? 7.032 -19.403 29.307 1.00 90.25 131 THR A CA 1
ATOM 995 C C . THR A 1 131 ? 8.019 -18.326 28.869 1.00 90.25 131 THR A C 1
ATOM 997 O O . THR A 1 131 ? 8.471 -18.369 27.729 1.00 90.25 131 THR A O 1
ATOM 1000 N N . ASN A 1 132 ? 8.359 -17.383 29.756 1.00 93.25 132 ASN A N 1
ATOM 1001 C CA . ASN A 1 132 ? 9.110 -16.168 29.448 1.00 93.25 132 ASN A CA 1
ATOM 1002 C C . ASN A 1 132 ? 8.528 -15.449 28.218 1.00 93.25 132 ASN A C 1
ATOM 1004 O O . ASN A 1 132 ? 9.198 -15.281 27.200 1.00 93.25 132 ASN A O 1
ATOM 1008 N N . THR A 1 133 ? 7.233 -15.124 28.268 1.00 94.62 133 THR A N 1
ATOM 1009 C CA . THR A 1 133 ? 6.500 -14.566 27.121 1.00 94.62 133 THR A CA 1
ATOM 1010 C C . THR A 1 133 ? 5.682 -13.354 27.530 1.00 94.62 133 THR A C 1
ATOM 1012 O O . THR A 1 133 ? 4.915 -13.433 28.483 1.00 94.62 133 THR A O 1
ATOM 1015 N N . ILE A 1 134 ? 5.791 -12.277 26.762 1.00 96.44 134 ILE A N 1
ATOM 1016 C CA . ILE A 1 134 ? 4.909 -11.117 26.819 1.00 96.44 134 ILE A CA 1
ATOM 1017 C C . ILE A 1 134 ? 3.796 -11.293 25.785 1.00 96.44 134 ILE A C 1
ATOM 1019 O O . ILE A 1 134 ? 4.038 -11.530 24.599 1.00 96.44 134 ILE A O 1
ATOM 1023 N N . TYR A 1 135 ? 2.556 -11.158 26.226 1.00 94.62 135 TYR A N 1
ATOM 1024 C CA . TYR A 1 135 ? 1.374 -11.132 25.384 1.00 94.62 135 TYR A CA 1
ATOM 1025 C C . TYR A 1 135 ? 0.909 -9.693 25.221 1.00 94.62 135 TYR A C 1
ATOM 1027 O O . TYR A 1 135 ? 0.708 -8.999 26.205 1.00 94.62 135 TYR A O 1
ATOM 1035 N N . ILE A 1 136 ? 0.693 -9.241 23.989 1.00 94.69 136 ILE A N 1
ATOM 1036 C CA . ILE A 1 136 ? 0.179 -7.896 23.715 1.00 94.69 136 ILE A CA 1
ATOM 1037 C C . ILE A 1 136 ? -1.192 -7.989 23.054 1.00 94.69 136 ILE A C 1
ATOM 1039 O O . ILE A 1 136 ? -1.398 -8.751 22.101 1.00 94.69 136 ILE A O 1
ATOM 1043 N N . ASN A 1 137 ? -2.133 -7.175 23.528 1.00 84.81 137 ASN A N 1
ATOM 1044 C CA . ASN A 1 137 ? -3.484 -7.156 22.995 1.00 84.81 137 ASN A CA 1
ATOM 1045 C C . ASN A 1 137 ? -3.523 -6.439 21.640 1.00 84.81 137 ASN A C 1
ATOM 1047 O O . ASN A 1 137 ? -3.371 -5.226 21.519 1.00 84.81 137 ASN A O 1
ATOM 1051 N N . SER A 1 138 ? -3.786 -7.206 20.587 1.00 82.25 138 SER A N 1
ATOM 1052 C CA . SER A 1 138 ? -3.916 -6.701 19.215 1.00 82.25 138 SER A CA 1
ATOM 1053 C C . SER A 1 138 ? -5.051 -5.681 19.033 1.00 82.25 138 SER A C 1
ATOM 1055 O O . SER A 1 138 ? -4.954 -4.808 18.169 1.00 82.25 138 SER A O 1
ATOM 1057 N N . GLY A 1 139 ? -6.109 -5.745 19.850 1.00 71.31 139 GLY A N 1
ATOM 1058 C CA . GLY A 1 139 ? -7.158 -4.722 19.893 1.00 71.31 139 GLY A CA 1
ATOM 1059 C C . GLY A 1 139 ? -6.619 -3.393 20.418 1.00 71.31 139 GLY A C 1
ATOM 1060 O O . GLY A 1 139 ? -6.770 -2.372 19.752 1.00 71.31 139 GLY A O 1
ATOM 1061 N N . PHE A 1 140 ? -5.881 -3.433 21.530 1.00 76.88 140 PHE A N 1
ATOM 1062 C CA . PHE A 1 140 ? -5.198 -2.267 22.097 1.00 76.88 140 PHE A CA 1
ATOM 1063 C C . PHE A 1 140 ? -4.209 -1.628 21.107 1.00 76.88 140 PHE A C 1
ATOM 1065 O O . PHE A 1 140 ? -4.238 -0.410 20.924 1.00 76.88 140 PHE A O 1
ATOM 1072 N N . LEU A 1 141 ? -3.402 -2.437 20.405 1.00 76.19 141 LEU A N 1
ATOM 1073 C CA . LEU A 1 141 ? -2.489 -1.948 19.359 1.00 76.19 141 LEU A CA 1
ATOM 1074 C C . LEU A 1 141 ? -3.225 -1.263 18.203 1.00 76.19 141 LEU A C 1
ATOM 1076 O O . LEU A 1 141 ? -2.735 -0.282 17.649 1.00 76.19 141 LEU A O 1
ATOM 1080 N N . THR A 1 142 ? -4.402 -1.775 17.835 1.00 71.06 142 THR A N 1
ATOM 1081 C CA . THR A 1 142 ? -5.238 -1.168 16.792 1.00 71.06 142 THR A CA 1
ATOM 1082 C C . THR A 1 142 ? -5.785 0.181 17.253 1.00 71.06 142 THR A C 1
ATOM 1084 O O . THR A 1 142 ? -5.729 1.156 16.508 1.00 71.06 142 THR A O 1
ATOM 1087 N N . GLU A 1 143 ? -6.305 0.239 18.479 1.00 64.19 143 GLU A N 1
ATOM 1088 C CA . GLU A 1 143 ? -6.917 1.437 19.066 1.00 64.19 143 GLU A CA 1
ATOM 1089 C C . GLU A 1 143 ? -5.898 2.553 19.332 1.00 64.19 143 GLU A C 1
ATOM 1091 O O . GLU A 1 143 ? -6.243 3.729 19.242 1.00 64.19 143 GLU A O 1
ATOM 1096 N N . ASN A 1 144 ? -4.640 2.196 19.604 1.00 63.50 144 ASN A N 1
ATOM 1097 C CA . ASN A 1 144 ? -3.568 3.132 19.948 1.00 63.50 144 ASN A CA 1
ATOM 1098 C C . ASN A 1 144 ? -2.510 3.271 18.844 1.00 63.50 144 ASN A C 1
ATOM 1100 O O . ASN A 1 144 ? -1.401 3.723 19.115 1.00 63.50 144 ASN A O 1
ATOM 1104 N N . ALA A 1 145 ? -2.838 2.930 17.593 1.00 69.31 145 ALA A N 1
ATOM 1105 C CA . ALA A 1 145 ? -1.900 3.014 16.469 1.00 69.31 145 ALA A CA 1
ATOM 1106 C C . ALA A 1 145 ? -1.303 4.427 16.272 1.00 69.31 145 ALA A C 1
ATOM 1108 O O . ALA A 1 145 ? -0.155 4.553 15.852 1.00 69.31 145 ALA A O 1
ATOM 1109 N N . ASP A 1 146 ? -2.059 5.471 16.628 1.00 66.38 146 ASP A N 1
ATOM 1110 C CA . ASP A 1 146 ? -1.626 6.876 16.584 1.00 66.38 146 ASP A CA 1
ATOM 1111 C C . ASP A 1 146 ? -1.060 7.383 17.931 1.00 66.38 146 ASP A C 1
ATOM 1113 O O . ASP A 1 146 ? -0.706 8.555 18.062 1.00 66.38 146 ASP A O 1
ATOM 1117 N N . ASN A 1 147 ? -0.968 6.514 18.944 1.00 71.62 147 ASN A N 1
ATOM 1118 C CA . ASN A 1 147 ? -0.432 6.811 20.272 1.00 71.62 147 ASN A CA 1
ATOM 1119 C C . ASN A 1 147 ? 0.682 5.815 20.657 1.00 71.62 147 ASN A C 1
ATOM 1121 O O . ASN A 1 147 ? 0.508 4.978 21.550 1.00 71.62 147 ASN A O 1
ATOM 1125 N N . PRO A 1 148 ? 1.856 5.903 20.006 1.00 78.00 148 PRO A N 1
ATOM 1126 C CA . PRO A 1 148 ? 2.967 4.990 20.260 1.00 78.00 148 PRO A CA 1
ATOM 1127 C C . PRO A 1 148 ? 3.512 5.073 21.692 1.00 78.00 148 PRO A C 1
ATOM 1129 O O . PRO A 1 148 ? 4.101 4.109 22.163 1.00 78.00 148 PRO A O 1
ATOM 1132 N N . ILE A 1 149 ? 3.305 6.179 22.413 1.00 75.94 149 ILE A N 1
ATOM 1133 C CA . ILE A 1 149 ? 3.729 6.284 23.817 1.00 75.94 149 ILE A CA 1
ATOM 1134 C C . ILE A 1 149 ? 2.929 5.316 24.689 1.00 75.94 149 ILE A C 1
ATOM 1136 O O . ILE A 1 149 ? 3.538 4.560 25.435 1.00 75.94 149 ILE A O 1
ATOM 1140 N N . ALA A 1 150 ? 1.601 5.263 24.538 1.00 73.31 150 ALA A N 1
ATOM 1141 C CA . ALA A 1 150 ? 0.769 4.324 25.295 1.00 73.31 150 ALA A CA 1
ATOM 1142 C C . ALA A 1 150 ? 1.160 2.862 25.030 1.00 73.31 150 ALA A C 1
ATOM 1144 O O . ALA A 1 150 ? 1.169 2.045 25.943 1.00 73.31 150 ALA A O 1
ATOM 1145 N N . ILE A 1 151 ? 1.528 2.533 23.789 1.00 84.88 151 ILE A N 1
ATOM 1146 C CA . ILE A 1 151 ? 1.975 1.181 23.435 1.00 84.88 151 ILE A CA 1
ATOM 1147 C C . ILE A 1 151 ? 3.358 0.888 24.014 1.00 84.88 151 ILE A C 1
ATOM 1149 O O . ILE A 1 151 ? 3.553 -0.169 24.603 1.00 84.88 151 ILE A O 1
ATOM 1153 N N . GLY A 1 152 ? 4.308 1.814 23.865 1.00 90.06 152 GLY A N 1
ATOM 1154 C CA . GLY A 1 152 ? 5.644 1.672 24.442 1.00 90.06 152 GLY A CA 1
ATOM 1155 C C . GLY A 1 152 ? 5.593 1.501 25.957 1.00 90.06 152 GLY A C 1
ATOM 1156 O O . GLY A 1 152 ? 6.326 0.684 26.504 1.00 90.06 152 GLY A O 1
ATOM 1157 N N . ARG A 1 153 ? 4.681 2.217 26.617 1.00 90.81 153 ARG A N 1
ATOM 1158 C CA . ARG A 1 153 ? 4.431 2.127 28.053 1.00 90.81 153 ARG A CA 1
ATOM 1159 C C . ARG A 1 153 ? 4.024 0.722 28.491 1.00 90.81 153 ARG A C 1
ATOM 1161 O O . ARG A 1 153 ? 4.641 0.205 29.409 1.00 90.81 153 ARG A O 1
ATOM 1168 N N . VAL A 1 154 ? 3.078 0.091 27.790 1.00 92.56 154 VAL A N 1
ATOM 1169 C CA . VAL A 1 154 ? 2.682 -1.300 28.073 1.00 92.56 154 VAL A CA 1
ATOM 1170 C C . VAL A 1 154 ? 3.869 -2.250 27.903 1.00 92.56 154 VAL A C 1
ATOM 1172 O O . VAL A 1 154 ? 4.051 -3.142 28.711 1.00 92.56 154 VAL A O 1
ATOM 1175 N N . ILE A 1 155 ? 4.737 -2.058 26.905 1.00 95.19 155 ILE A N 1
ATOM 1176 C CA . ILE A 1 155 ? 5.937 -2.910 26.772 1.00 95.19 155 ILE A CA 1
ATOM 1177 C C . ILE A 1 155 ? 6.868 -2.743 27.977 1.00 95.19 155 ILE A C 1
ATOM 1179 O O . ILE A 1 155 ? 7.397 -3.732 28.467 1.00 95.19 155 ILE A O 1
ATOM 1183 N N . VAL A 1 156 ? 7.074 -1.509 28.444 1.00 94.94 156 VAL A N 1
ATOM 1184 C CA . VAL A 1 156 ? 7.918 -1.229 29.616 1.00 94.94 156 VAL A CA 1
ATOM 1185 C C . VAL A 1 156 ? 7.336 -1.832 30.891 1.00 94.94 156 VAL A C 1
ATOM 1187 O O . VAL A 1 156 ? 8.091 -2.355 31.703 1.00 94.94 156 VAL A O 1
ATOM 1190 N N . GLU A 1 157 ? 6.020 -1.773 31.051 1.00 93.50 157 GLU A N 1
ATOM 1191 C CA . GLU A 1 157 ? 5.277 -2.398 32.147 1.00 93.50 157 GLU A CA 1
ATOM 1192 C C . GLU A 1 157 ? 5.519 -3.916 32.167 1.00 93.50 157 GLU A C 1
ATOM 1194 O O . GLU A 1 157 ? 6.021 -4.454 33.153 1.00 93.50 157 GLU A O 1
ATOM 1199 N N . GLU A 1 158 ? 5.353 -4.583 31.020 1.00 95.12 158 GLU A N 1
ATOM 1200 C CA . GLU A 1 158 ? 5.588 -6.028 30.893 1.00 95.12 158 GLU A CA 1
ATOM 1201 C C . GLU A 1 158 ? 7.069 -6.437 31.001 1.00 95.12 158 GLU A C 1
ATOM 1203 O O . GLU A 1 158 ? 7.404 -7.489 31.554 1.00 95.12 158 GLU A O 1
ATOM 1208 N N . GLU A 1 159 ? 7.993 -5.609 30.504 1.00 95.19 159 GLU A N 1
ATOM 1209 C CA . GLU A 1 159 ? 9.427 -5.781 30.762 1.00 95.19 159 GLU A CA 1
ATOM 1210 C C . GLU A 1 159 ? 9.766 -5.581 32.245 1.00 95.19 159 GLU A C 1
ATOM 1212 O O . GLU A 1 159 ? 10.708 -6.201 32.738 1.00 95.19 159 GLU A O 1
ATOM 1217 N N . GLY A 1 160 ? 8.998 -4.759 32.962 1.00 94.38 160 GLY A N 1
ATOM 1218 C CA . GLY A 1 160 ? 9.099 -4.566 34.404 1.00 94.38 160 GLY A CA 1
ATOM 1219 C C . GLY A 1 160 ? 8.849 -5.860 35.172 1.00 94.38 160 GLY A C 1
ATOM 1220 O O . GLY A 1 160 ? 9.719 -6.277 35.937 1.00 94.38 160 GLY A O 1
ATOM 1221 N N . HIS A 1 161 ? 7.742 -6.553 34.892 1.00 91.06 161 HIS A N 1
ATOM 1222 C CA . HIS A 1 161 ? 7.446 -7.861 35.495 1.00 91.06 161 HIS A CA 1
ATOM 1223 C C . HIS A 1 161 ? 8.497 -8.925 35.129 1.00 91.06 161 HIS A C 1
ATOM 1225 O O . HIS A 1 161 ? 8.887 -9.762 35.949 1.00 91.06 161 HIS A O 1
ATOM 1231 N N . PHE A 1 162 ? 9.029 -8.887 33.901 1.00 95.31 162 PHE A N 1
ATOM 1232 C CA . PHE A 1 162 ? 10.163 -9.733 33.519 1.00 95.31 162 PHE A CA 1
ATOM 1233 C C . PHE A 1 162 ? 11.418 -9.438 34.353 1.00 95.31 162 PHE A C 1
ATOM 1235 O O . PHE A 1 162 ? 12.068 -10.371 34.837 1.00 95.31 162 PHE A O 1
ATOM 1242 N N . LEU A 1 163 ? 11.764 -8.161 34.532 1.00 94.25 163 LEU A N 1
ATOM 1243 C CA . LEU A 1 163 ? 12.918 -7.744 35.323 1.00 94.25 163 LEU A CA 1
ATOM 1244 C C . LEU A 1 163 ? 12.760 -8.127 36.794 1.00 94.25 163 LEU A C 1
ATOM 1246 O O . LEU A 1 163 ? 13.730 -8.622 37.375 1.00 94.25 163 LEU A O 1
ATOM 1250 N N . ASP A 1 164 ? 11.567 -7.969 37.368 1.00 92.94 164 ASP A N 1
ATOM 1251 C CA . ASP A 1 164 ? 11.254 -8.442 38.718 1.00 92.94 164 ASP A CA 1
ATOM 1252 C C . ASP A 1 164 ? 11.474 -9.955 38.816 1.00 92.94 164 ASP A C 1
ATOM 1254 O O . ASP A 1 164 ? 12.333 -10.427 39.562 1.00 92.94 164 ASP A O 1
ATOM 1258 N N . ALA A 1 165 ? 10.846 -10.734 37.936 1.00 91.12 165 ALA A N 1
ATOM 1259 C CA . ALA A 1 165 ? 11.011 -12.183 37.913 1.00 91.12 165 ALA A CA 1
ATOM 1260 C C . ALA A 1 165 ? 12.469 -12.647 37.698 1.00 91.12 165 ALA A C 1
ATOM 1262 O O . ALA A 1 165 ? 12.834 -13.743 38.141 1.00 91.12 165 ALA A O 1
ATOM 1263 N N . TYR A 1 166 ? 13.292 -11.856 37.000 1.00 93.00 166 TYR A N 1
ATOM 1264 C CA . TYR A 1 166 ? 14.693 -12.164 36.718 1.00 93.00 166 TYR A CA 1
ATOM 1265 C C . TYR A 1 166 ? 15.631 -11.798 37.874 1.00 93.00 166 TYR A C 1
ATOM 1267 O O . TYR A 1 166 ? 16.519 -12.588 38.221 1.00 93.00 166 TYR A O 1
ATOM 1275 N N . ALA A 1 167 ? 15.493 -10.601 38.443 1.00 92.25 167 ALA A N 1
ATOM 1276 C CA . ALA A 1 167 ? 16.439 -10.033 39.403 1.00 92.25 167 ALA A CA 1
ATOM 1277 C C . ALA A 1 167 ? 15.967 -10.110 40.862 1.00 92.25 167 ALA A C 1
ATOM 1279 O O . ALA A 1 167 ? 16.797 -9.992 41.766 1.00 92.25 167 ALA A O 1
ATOM 1280 N N . ASN A 1 168 ? 14.691 -10.404 41.101 1.00 88.56 168 ASN A N 1
ATOM 1281 C CA . ASN A 1 168 ? 14.137 -10.649 42.423 1.00 88.56 168 ASN A CA 1
ATOM 1282 C C . ASN A 1 168 ? 13.960 -12.152 42.697 1.00 88.56 168 ASN A C 1
ATOM 1284 O O . ASN A 1 168 ? 13.684 -12.971 41.820 1.00 88.56 168 ASN A O 1
ATOM 1288 N N . SER A 1 169 ? 14.182 -12.546 43.953 1.00 82.56 169 SER A N 1
ATOM 1289 C CA . SER A 1 169 ? 14.026 -13.947 44.391 1.00 82.56 169 SER A CA 1
ATOM 1290 C C . SER A 1 169 ? 12.600 -14.280 44.833 1.00 82.56 169 SER A C 1
ATOM 1292 O O . SER A 1 169 ? 12.204 -15.445 44.832 1.00 82.56 169 SER A O 1
ATOM 1294 N N . THR A 1 170 ? 11.852 -13.253 45.223 1.00 81.44 170 THR A N 1
ATOM 1295 C CA . THR A 1 170 ? 10.432 -13.281 45.567 1.00 81.44 170 THR A CA 1
ATOM 1296 C C . THR A 1 170 ? 9.788 -12.154 44.788 1.00 81.44 170 THR A C 1
ATOM 1298 O O . THR A 1 170 ? 10.373 -11.076 44.735 1.00 81.44 170 THR A O 1
ATOM 1301 N N . ASP A 1 171 ? 8.633 -12.443 44.206 1.00 80.69 171 ASP A N 1
ATOM 1302 C CA . ASP A 1 171 ? 7.802 -11.479 43.490 1.00 80.69 171 ASP A CA 1
ATOM 1303 C C . ASP A 1 171 ? 7.574 -10.222 44.325 1.00 80.69 171 ASP A C 1
ATOM 1305 O O . ASP A 1 171 ? 7.280 -10.317 45.530 1.00 80.69 171 ASP A O 1
ATOM 1309 N N . SER A 1 172 ? 7.725 -9.065 43.696 1.00 81.69 172 SER A N 1
ATOM 1310 C CA . SER A 1 172 ? 7.302 -7.812 44.306 1.00 81.69 172 SER A CA 1
ATOM 1311 C C . SER A 1 172 ? 5.776 -7.809 44.473 1.00 81.69 172 SER A C 1
ATOM 1313 O O . SER A 1 172 ? 5.065 -8.302 43.612 1.00 81.69 172 SER A O 1
ATOM 1315 N N . PRO A 1 173 ? 5.231 -7.326 45.603 1.00 69.38 173 PRO A N 1
ATOM 1316 C CA . PRO A 1 173 ? 3.790 -7.172 45.746 1.00 69.38 173 PRO A CA 1
ATOM 1317 C C . PRO A 1 173 ? 3.316 -5.907 45.023 1.00 69.38 173 PRO A C 1
ATOM 1319 O O . PRO A 1 173 ? 3.939 -4.849 45.180 1.00 69.38 173 PRO A O 1
ATOM 1322 N N . GLY A 1 174 ? 2.164 -5.982 44.363 1.00 72.50 174 GLY A N 1
ATOM 1323 C CA . GLY A 1 174 ? 1.601 -4.844 43.644 1.00 72.50 174 GLY A CA 1
ATOM 1324 C C . GLY A 1 174 ? 1.663 -5.016 42.136 1.00 72.50 174 GLY A C 1
ATOM 1325 O O . GLY A 1 174 ? 2.034 -6.070 41.653 1.00 72.50 174 GLY A O 1
ATOM 1326 N N . ASP A 1 175 ? 1.382 -3.921 41.438 1.00 78.75 175 ASP A N 1
ATOM 1327 C CA . ASP A 1 175 ? 1.658 -3.755 40.014 1.00 78.75 175 ASP A CA 1
ATOM 1328 C C . ASP A 1 175 ? 3.005 -3.014 39.851 1.00 78.75 175 ASP A C 1
ATOM 1330 O O . ASP A 1 175 ? 3.083 -1.789 39.667 1.00 78.75 175 ASP A O 1
ATOM 1334 N N . GLU A 1 176 ? 4.120 -3.728 40.059 1.00 83.94 176 GLU A N 1
ATOM 1335 C CA . GLU A 1 176 ? 5.467 -3.149 39.962 1.00 83.94 176 GLU A CA 1
ATOM 1336 C C . GLU A 1 176 ? 5.820 -2.695 38.538 1.00 83.94 176 GLU A C 1
ATOM 1338 O O . GLU A 1 176 ? 6.606 -1.750 38.369 1.00 83.94 176 GLU A O 1
ATOM 1343 N N . GLY A 1 177 ? 5.215 -3.331 37.530 1.00 89.00 177 GLY A N 1
ATOM 1344 C CA . GLY A 1 177 ? 5.313 -2.953 36.126 1.00 89.00 177 GLY A CA 1
ATOM 1345 C C . GLY A 1 177 ? 4.774 -1.543 35.893 1.00 89.00 177 GLY A C 1
ATOM 1346 O O . GLY A 1 177 ? 5.481 -0.698 35.331 1.00 89.00 177 GLY A O 1
ATOM 1347 N N . GLU A 1 178 ? 3.570 -1.244 36.390 1.00 85.19 178 GLU A N 1
ATOM 1348 C CA . GLU A 1 178 ? 2.907 0.062 36.266 1.00 85.19 178 GLU A CA 1
ATOM 1349 C C . GLU A 1 178 ? 3.708 1.174 36.958 1.00 85.19 178 GLU A C 1
ATOM 1351 O O . GLU A 1 178 ? 3.866 2.286 36.430 1.00 85.19 178 GLU A O 1
ATOM 1356 N N . ILE A 1 179 ? 4.275 0.876 38.135 1.00 83.44 179 ILE A N 1
ATOM 1357 C CA . ILE A 1 179 ? 5.143 1.813 38.861 1.00 83.44 179 ILE A CA 1
ATOM 1358 C C . ILE A 1 179 ? 6.392 2.123 38.028 1.00 83.44 179 ILE A C 1
ATOM 1360 O O . ILE A 1 179 ? 6.743 3.299 37.866 1.00 83.44 179 ILE A O 1
ATOM 1364 N N . LEU A 1 180 ? 7.056 1.099 37.477 1.00 91.00 180 LEU A N 1
ATOM 1365 C CA . LEU A 1 180 ? 8.235 1.291 36.633 1.00 91.00 180 LEU A CA 1
ATOM 1366 C C . LEU A 1 180 ? 7.894 2.103 35.376 1.00 91.00 180 LEU A C 1
ATOM 1368 O O . LEU A 1 180 ? 8.601 3.067 35.069 1.00 91.00 180 LEU A O 1
ATOM 1372 N N . ALA A 1 181 ? 6.814 1.755 34.675 1.00 89.31 181 ALA A N 1
ATOM 1373 C CA . ALA A 1 181 ? 6.387 2.435 33.457 1.00 89.31 181 ALA A CA 1
ATOM 1374 C C . ALA A 1 181 ? 6.117 3.925 33.705 1.00 89.31 181 ALA A C 1
ATOM 1376 O O . ALA A 1 181 ? 6.637 4.779 32.982 1.00 89.31 181 ALA A O 1
ATOM 1377 N N . GLY A 1 182 ? 5.415 4.256 34.795 1.00 82.19 182 GLY A N 1
ATOM 1378 C CA . GLY A 1 182 ? 5.206 5.644 35.202 1.00 82.19 182 GLY A CA 1
ATOM 1379 C C . GLY A 1 182 ? 6.516 6.391 35.480 1.00 82.19 182 GLY A C 1
ATOM 1380 O O . GLY A 1 182 ? 6.677 7.532 35.045 1.00 82.19 182 GLY A O 1
ATOM 1381 N N . LEU A 1 183 ? 7.480 5.766 36.164 1.00 85.31 183 LEU A N 1
ATOM 1382 C CA . LEU A 1 183 ? 8.784 6.381 36.453 1.00 85.31 183 LEU A CA 1
ATOM 1383 C C . LEU A 1 183 ? 9.613 6.623 35.181 1.00 85.31 183 LEU A C 1
ATOM 1385 O O . LEU A 1 183 ? 10.287 7.651 35.077 1.00 85.31 183 LEU A O 1
ATOM 1389 N N . VAL A 1 184 ? 9.549 5.717 34.199 1.00 85.81 184 VAL A N 1
ATOM 1390 C CA . VAL A 1 184 ? 10.216 5.866 32.891 1.00 85.81 184 VAL A CA 1
ATOM 1391 C C . VAL A 1 184 ? 9.614 7.018 32.076 1.00 85.81 184 VAL A C 1
ATOM 1393 O O . VAL A 1 184 ? 10.362 7.750 31.418 1.00 85.81 184 VAL A O 1
ATOM 1396 N N . GLU A 1 185 ? 8.298 7.234 32.181 1.00 79.69 185 GLU A N 1
ATOM 1397 C CA . GLU A 1 185 ? 7.581 8.400 31.631 1.00 79.69 185 GLU A CA 1
ATOM 1398 C C . GLU A 1 185 ? 7.850 9.710 32.403 1.00 79.69 185 GLU A C 1
ATOM 1400 O O . GLU A 1 185 ? 7.422 10.790 31.989 1.00 79.69 185 GLU A O 1
ATOM 1405 N N . GLY A 1 186 ? 8.570 9.640 33.527 1.00 76.06 186 GLY A N 1
ATOM 1406 C CA . GLY A 1 186 ? 8.908 10.791 34.365 1.00 76.06 186 GLY A CA 1
ATOM 1407 C C . GLY A 1 186 ? 7.837 11.169 35.393 1.00 76.06 186 GLY A C 1
ATOM 1408 O O . GLY A 1 186 ? 7.884 12.275 35.940 1.00 76.06 186 GLY A O 1
ATOM 1409 N N . LYS A 1 187 ? 6.874 10.283 35.680 1.00 77.44 187 LYS A N 1
ATOM 1410 C CA . LYS A 1 187 ? 5.886 10.476 36.750 1.00 77.44 187 LYS A CA 1
ATOM 1411 C C . LYS A 1 187 ? 6.584 10.491 38.106 1.00 77.44 187 LYS A C 1
ATOM 1413 O O . LYS A 1 187 ? 7.388 9.621 38.430 1.00 77.44 187 LYS A O 1
ATOM 1418 N N . ILE A 1 188 ? 6.236 11.479 38.924 1.00 74.56 188 ILE A N 1
ATOM 1419 C CA . ILE A 1 188 ? 6.671 11.558 40.318 1.00 74.56 188 ILE A CA 1
ATOM 1420 C C . ILE A 1 188 ? 5.521 11.052 41.175 1.00 74.56 188 ILE A C 1
ATOM 1422 O O . ILE A 1 188 ? 4.486 11.708 41.256 1.00 74.56 188 ILE A O 1
ATOM 1426 N N . PHE A 1 189 ? 5.714 9.905 41.818 1.00 68.19 189 PHE A N 1
ATOM 1427 C CA . PHE A 1 189 ? 4.710 9.338 42.707 1.00 68.19 189 PHE A CA 1
ATOM 1428 C C . PHE A 1 189 ? 4.838 9.887 44.133 1.00 68.19 189 PHE A C 1
ATOM 1430 O O . PHE A 1 189 ? 5.943 10.065 44.663 1.00 68.19 189 PHE A O 1
ATOM 1437 N N . ASN A 1 190 ? 3.693 10.116 44.774 1.00 63.53 190 ASN A N 1
ATOM 1438 C CA . ASN A 1 190 ? 3.601 10.340 46.216 1.00 63.53 190 ASN A CA 1
ATOM 1439 C C . ASN A 1 190 ? 3.161 9.065 46.964 1.00 63.53 190 ASN A C 1
ATOM 1441 O O . ASN A 1 190 ? 2.693 8.103 46.359 1.00 63.53 190 ASN A O 1
ATOM 1445 N N . GLU A 1 191 ? 3.297 9.046 48.296 1.00 55.88 191 GLU A N 1
ATOM 1446 C CA . GLU A 1 191 ? 2.957 7.868 49.116 1.00 55.88 191 GLU A CA 1
ATOM 1447 C C . GLU A 1 191 ? 1.502 7.409 48.942 1.00 55.88 191 GLU A C 1
ATOM 1449 O O . GLU A 1 191 ? 1.240 6.210 48.912 1.00 55.88 191 GLU A O 1
ATOM 1454 N N . GLY A 1 192 ? 0.559 8.341 48.774 1.00 50.69 192 GLY A N 1
ATOM 1455 C CA . GLY A 1 192 ? -0.851 8.016 48.557 1.00 50.69 192 GLY A CA 1
ATOM 1456 C C . GLY A 1 192 ? -1.135 7.348 47.210 1.00 50.69 192 GLY A C 1
ATOM 1457 O O . GLY A 1 192 ? -2.153 6.676 47.088 1.00 50.69 192 GLY A O 1
ATOM 1458 N N . GLU A 1 193 ? -0.246 7.505 46.226 1.00 56.16 193 GLU A N 1
ATOM 1459 C CA . GLU A 1 193 ? -0.328 6.856 44.911 1.00 56.16 193 GLU A CA 1
ATOM 1460 C C . GLU A 1 193 ? 0.442 5.530 44.877 1.00 56.16 193 GLU A C 1
ATOM 1462 O O . GLU A 1 193 ? 0.002 4.589 44.229 1.00 56.16 193 GLU A O 1
ATOM 1467 N N . LEU A 1 194 ? 1.566 5.423 45.598 1.00 63.16 194 LEU A N 1
ATOM 1468 C CA . LEU A 1 194 ? 2.354 4.184 45.651 1.00 63.16 194 LEU A CA 1
ATOM 1469 C C . LEU A 1 194 ? 1.700 3.097 46.499 1.00 63.16 194 LEU A C 1
ATOM 1471 O O . LEU A 1 194 ? 1.791 1.930 46.145 1.00 63.16 194 LEU A O 1
ATOM 1475 N N . ILE A 1 195 ? 1.074 3.450 47.626 1.00 61.31 195 ILE A N 1
ATOM 1476 C CA . ILE A 1 195 ? 0.433 2.468 48.513 1.00 61.31 195 ILE A CA 1
ATOM 1477 C C . ILE A 1 195 ? -0.608 1.601 47.784 1.00 61.31 195 ILE A C 1
ATOM 1479 O O . ILE A 1 195 ? -0.537 0.385 47.953 1.00 61.31 195 ILE A O 1
ATOM 1483 N N . PRO A 1 196 ? -1.565 2.159 47.011 1.00 51.62 196 PRO A N 1
ATOM 1484 C CA . PRO A 1 196 ? -2.535 1.334 46.299 1.00 51.62 196 PRO A CA 1
ATOM 1485 C C . PRO A 1 196 ? -1.887 0.493 45.195 1.00 51.62 196 PRO A C 1
ATOM 1487 O O . PRO A 1 196 ? -2.201 -0.686 45.122 1.00 51.62 196 PRO A O 1
ATOM 1490 N N . LEU A 1 197 ? -0.941 1.044 44.422 1.00 62.28 197 LEU A N 1
ATOM 1491 C CA . LEU A 1 197 ? -0.244 0.297 43.364 1.00 62.28 197 LEU A CA 1
ATOM 1492 C C . LEU A 1 197 ? 0.573 -0.873 43.926 1.00 62.28 197 LEU A C 1
ATOM 1494 O O . LEU A 1 197 ? 0.500 -1.979 43.415 1.00 62.28 197 LEU A O 1
ATOM 1498 N N . LYS A 1 198 ? 1.265 -0.679 45.055 1.00 72.06 198 LYS A N 1
ATOM 1499 C CA . LYS A 1 198 ? 2.011 -1.742 45.763 1.00 72.06 198 LYS A CA 1
ATOM 1500 C C . LYS A 1 198 ? 1.127 -2.782 46.463 1.00 72.06 198 LYS A C 1
ATOM 1502 O O . LYS A 1 198 ? 1.638 -3.695 47.110 1.00 72.06 198 LYS A O 1
ATOM 1507 N N . ALA A 1 199 ? -0.188 -2.596 46.432 1.00 63.25 199 ALA A N 1
ATOM 1508 C CA . ALA A 1 199 ? -1.168 -3.515 46.995 1.00 63.25 199 ALA A CA 1
ATOM 1509 C C . ALA A 1 199 ? -2.105 -4.099 45.926 1.00 63.25 199 ALA A C 1
ATOM 1511 O O . ALA A 1 199 ? -2.979 -4.897 46.274 1.00 63.25 199 ALA A O 1
ATOM 1512 N N . GLU A 1 200 ? -1.963 -3.672 44.669 1.00 59.91 200 GLU A N 1
ATOM 1513 C CA . GLU A 1 200 ? -2.728 -4.188 43.542 1.00 59.91 200 GLU A CA 1
ATOM 1514 C C . GLU A 1 200 ? -2.318 -5.639 43.253 1.00 59.91 200 GLU A C 1
ATOM 1516 O O . GLU A 1 200 ? -1.163 -6.009 43.398 1.00 59.91 200 GLU A O 1
ATOM 1521 N N . ASP A 1 201 ? -3.292 -6.491 42.951 1.00 68.25 201 ASP A N 1
ATOM 1522 C CA . ASP A 1 201 ? -3.046 -7.866 42.511 1.00 68.25 201 ASP A CA 1
ATOM 1523 C C . ASP A 1 201 ? -3.518 -7.924 41.062 1.00 68.25 201 ASP A C 1
ATOM 1525 O O . ASP A 1 201 ? -4.723 -8.021 40.792 1.00 68.25 201 ASP A O 1
ATOM 1529 N N . ASP A 1 202 ? -2.572 -7.744 40.149 1.00 66.44 202 ASP A N 1
ATOM 1530 C CA . ASP A 1 202 ? -2.758 -7.757 38.703 1.00 66.44 202 ASP A CA 1
ATOM 1531 C C . ASP A 1 202 ? -2.571 -9.164 38.110 1.00 66.44 202 ASP A C 1
ATOM 1533 O O . ASP A 1 202 ? -2.776 -9.370 36.910 1.00 66.44 202 ASP A O 1
ATOM 1537 N N . SER A 1 203 ? -2.344 -10.169 38.961 1.00 72.56 203 SER A N 1
ATOM 1538 C CA . SER A 1 203 ? -2.200 -11.550 38.531 1.00 72.56 203 SER A CA 1
ATOM 1539 C C . SER A 1 203 ? -3.479 -12.108 37.895 1.00 72.56 203 SER A C 1
ATOM 1541 O O . SER A 1 203 ? -4.632 -11.875 38.291 1.00 72.56 203 SER A O 1
ATOM 1543 N N . SER A 1 204 ? -3.295 -12.906 36.849 1.00 72.44 204 SER A N 1
ATOM 1544 C CA . SER A 1 204 ? -4.378 -13.533 36.106 1.00 72.44 204 SER A CA 1
ATOM 1545 C C . SER A 1 204 ? -3.985 -14.882 35.525 1.00 72.44 204 SER A C 1
ATOM 1547 O O . SER A 1 204 ? -2.858 -15.358 35.643 1.00 72.44 204 SER A O 1
ATOM 1549 N N . VAL A 1 205 ? -4.955 -15.543 34.893 1.00 70.56 205 VAL A N 1
ATOM 1550 C CA . VAL A 1 205 ? -4.739 -16.807 34.188 1.00 70.56 205 VAL A CA 1
ATOM 1551 C C . VAL A 1 205 ? -5.346 -16.724 32.797 1.00 70.56 205 VAL A C 1
ATOM 1553 O O . VAL A 1 205 ? -6.565 -16.622 32.633 1.00 70.56 205 VAL A O 1
ATOM 1556 N N . PHE A 1 206 ? -4.498 -16.831 31.779 1.00 70.00 206 PHE A N 1
ATOM 1557 C CA . PHE A 1 206 ? -4.914 -16.935 30.386 1.00 70.00 206 PHE A CA 1
ATOM 1558 C C . PHE A 1 206 ? -5.091 -18.393 29.978 1.00 70.00 206 PHE A C 1
ATOM 1560 O O . PHE A 1 206 ? -4.377 -19.281 30.433 1.00 70.00 206 PHE A O 1
ATOM 1567 N N . THR A 1 207 ? -6.057 -18.652 29.094 1.00 70.75 207 THR A N 1
ATOM 1568 C CA . THR A 1 207 ? -6.194 -19.959 28.438 1.00 70.75 207 THR A CA 1
ATOM 1569 C C . THR A 1 207 ? -5.675 -19.849 27.013 1.00 70.75 207 THR A C 1
ATOM 1571 O O . THR A 1 207 ? -6.365 -19.345 26.128 1.00 70.75 207 THR A O 1
ATOM 1574 N N . ILE A 1 208 ? -4.460 -20.337 26.780 1.00 72.69 208 ILE A N 1
ATOM 1575 C CA . ILE A 1 208 ? -3.780 -20.264 25.485 1.00 72.69 208 ILE A CA 1
ATOM 1576 C C . ILE A 1 208 ? -3.652 -21.687 24.954 1.00 72.69 208 ILE A C 1
ATOM 1578 O O . ILE A 1 208 ? -3.098 -22.560 25.615 1.00 72.69 208 ILE A O 1
ATOM 1582 N N . ASN A 1 209 ? -4.235 -21.961 23.783 1.00 70.62 209 ASN A N 1
ATOM 1583 C CA . ASN A 1 209 ? -4.268 -23.304 23.182 1.00 70.62 209 ASN A CA 1
ATOM 1584 C C . ASN A 1 209 ? -4.823 -24.406 24.116 1.00 70.62 209 ASN A C 1
ATOM 1586 O O . ASN A 1 209 ? -4.439 -25.569 24.016 1.00 70.62 209 ASN A O 1
ATOM 1590 N N . GLY A 1 210 ? -5.732 -24.047 25.030 1.00 65.44 210 GLY A N 1
ATOM 1591 C CA . GLY A 1 210 ? -6.323 -24.967 26.010 1.00 65.44 210 GLY A CA 1
ATOM 1592 C C . GLY A 1 210 ? -5.478 -25.215 27.266 1.00 65.44 210 GLY A C 1
ATOM 1593 O O . GLY A 1 210 ? -5.874 -26.033 28.092 1.00 65.44 210 GLY A O 1
ATOM 1594 N N . GLN A 1 211 ? -4.348 -24.521 27.432 1.00 73.25 211 GLN A N 1
ATOM 1595 C CA . GLN A 1 211 ? -3.511 -24.563 28.633 1.00 73.25 211 GLN A CA 1
ATOM 1596 C C . GLN A 1 211 ? -3.696 -23.293 29.469 1.00 73.25 211 GLN A C 1
ATOM 1598 O O . GLN A 1 211 ? -3.774 -22.196 28.919 1.00 73.25 211 GLN A O 1
ATOM 1603 N N . SER A 1 212 ? -3.762 -23.449 30.792 1.00 78.50 212 SER A N 1
ATOM 1604 C CA . SER A 1 212 ? -3.811 -22.334 31.741 1.00 78.50 212 SER A CA 1
ATOM 1605 C C . SER A 1 212 ? -2.404 -21.797 31.998 1.00 78.50 212 SER A C 1
ATOM 1607 O O . SER A 1 212 ? -1.535 -22.548 32.437 1.00 78.50 212 SER A O 1
ATOM 1609 N N . VAL A 1 213 ? -2.194 -20.510 31.733 1.00 79.25 213 VAL A N 1
ATOM 1610 C CA . VAL A 1 213 ? -0.924 -19.794 31.899 1.00 79.25 213 VAL A CA 1
ATOM 1611 C C . VAL A 1 213 ? -1.149 -18.651 32.883 1.00 79.25 213 VAL A C 1
ATOM 1613 O O . VAL A 1 213 ? -1.980 -17.788 32.611 1.00 79.25 213 VAL A O 1
ATOM 1616 N N . SER A 1 214 ? -0.447 -18.656 34.019 1.00 83.06 214 SER A N 1
ATOM 1617 C CA . SER A 1 214 ? -0.444 -17.524 34.956 1.00 83.06 214 SER A CA 1
ATOM 1618 C C . SER A 1 214 ? 0.346 -16.353 34.379 1.00 83.06 214 SER A C 1
ATOM 1620 O O . SER A 1 214 ? 1.414 -16.575 33.795 1.00 83.06 214 SER A O 1
ATOM 1622 N N . VAL A 1 215 ? -0.194 -15.149 34.532 1.00 81.62 215 VAL A N 1
ATOM 1623 C CA . VAL A 1 215 ? 0.347 -13.905 33.980 1.00 81.62 215 VAL A CA 1
ATOM 1624 C C . VAL A 1 215 ? 0.193 -12.750 34.968 1.00 81.62 215 VAL A C 1
ATOM 1626 O O . VAL A 1 215 ? -0.797 -12.753 35.690 1.00 81.62 215 VAL A O 1
ATOM 1629 N N . GLU A 1 216 ? 1.104 -11.782 34.926 1.00 83.38 216 GLU A N 1
ATOM 1630 C CA . GLU A 1 216 ? 0.898 -10.417 35.452 1.00 83.38 216 GLU A CA 1
ATOM 1631 C C . GLU A 1 216 ? 0.340 -9.535 34.324 1.00 83.38 216 GLU A C 1
ATOM 1633 O O . GLU A 1 216 ? 0.567 -9.861 33.152 1.00 83.38 216 GLU A O 1
ATOM 1638 N N . LEU A 1 217 ? -0.468 -8.515 34.625 1.00 73.06 217 LEU A N 1
ATOM 1639 C CA . LEU A 1 217 ? -1.291 -7.823 33.625 1.00 73.06 217 LEU A CA 1
ATOM 1640 C C . LEU A 1 217 ? -1.059 -6.315 33.594 1.00 73.06 217 LEU A C 1
ATOM 1642 O O . LEU A 1 217 ? -1.530 -5.621 34.490 1.00 73.06 217 LEU A O 1
ATOM 1646 N N . ALA A 1 218 ? -0.703 -5.779 32.423 1.00 66.38 218 ALA A N 1
ATOM 1647 C CA . ALA A 1 218 ? -0.975 -4.372 32.158 1.00 66.38 218 ALA A CA 1
ATOM 1648 C C . ALA A 1 218 ? -2.484 -4.100 32.015 1.00 66.38 218 ALA A C 1
ATOM 1650 O O . ALA A 1 218 ? -3.134 -4.455 31.012 1.00 66.38 218 ALA A O 1
ATOM 1651 N N . SER A 1 219 ? -3.067 -3.447 33.024 1.00 62.31 219 SER A N 1
ATOM 1652 C CA . SER A 1 219 ? -4.483 -3.064 33.072 1.00 62.31 219 SER A CA 1
ATOM 1653 C C . SER A 1 219 ? -4.691 -1.574 32.750 1.00 62.31 219 SER A C 1
ATOM 1655 O O . SER A 1 219 ? -3.810 -0.749 32.950 1.00 62.31 219 SER A O 1
ATOM 1657 N N . PRO A 1 220 ? -5.871 -1.157 32.245 1.00 52.31 220 PRO A N 1
ATOM 1658 C CA . PRO A 1 220 ? -6.145 0.264 32.043 1.00 52.31 220 PRO A CA 1
ATOM 1659 C C . PRO A 1 220 ? -6.210 0.992 33.397 1.00 52.31 220 PRO A C 1
ATOM 1661 O O . PRO A 1 220 ? -7.250 0.937 34.054 1.00 52.31 220 PRO A O 1
ATOM 1664 N N . SER A 1 221 ? -5.155 1.714 33.782 1.00 51.72 221 SER A N 1
ATOM 1665 C CA . SER A 1 221 ? -5.040 2.364 35.100 1.00 51.72 221 SER A CA 1
ATOM 1666 C C . SER A 1 221 ? -6.117 3.427 35.403 1.00 51.72 221 SER A C 1
ATOM 1668 O O . SER A 1 221 ? -6.333 3.754 36.562 1.00 51.72 221 SER A O 1
ATOM 1670 N N . ASP A 1 222 ? -6.897 3.871 34.403 1.00 52.28 222 ASP A N 1
ATOM 1671 C CA . ASP A 1 222 ? -8.067 4.761 34.570 1.00 52.28 222 ASP A CA 1
ATOM 1672 C C . ASP A 1 222 ? -9.249 4.437 33.625 1.00 52.28 222 ASP A C 1
ATOM 1674 O O . ASP A 1 222 ? -10.144 5.257 33.416 1.00 52.28 222 ASP A O 1
ATOM 1678 N N . PHE A 1 223 ? -9.257 3.279 32.951 1.00 58.38 223 PHE A N 1
ATOM 1679 C CA . PHE A 1 223 ? -10.231 2.957 31.881 1.00 58.38 223 PHE A CA 1
ATOM 1680 C C . PHE A 1 223 ? -10.415 4.059 30.805 1.00 58.38 223 PHE A C 1
ATOM 1682 O O . PHE A 1 223 ? -11.475 4.137 30.162 1.00 58.38 223 PHE A O 1
ATOM 1689 N N . GLY A 1 224 ? -9.427 4.946 30.629 1.00 52.56 224 GLY A N 1
ATOM 1690 C CA . GLY A 1 224 ? -9.506 6.115 29.746 1.00 52.56 224 GLY A CA 1
ATOM 1691 C C . GLY A 1 224 ? -10.565 7.149 30.153 1.00 52.56 224 GLY A C 1
ATOM 1692 O O . GLY A 1 224 ? -11.166 7.778 29.284 1.00 52.56 224 GLY A O 1
ATOM 1693 N N . ILE A 1 225 ? -10.874 7.279 31.446 1.00 60.91 225 ILE A N 1
ATOM 1694 C CA . ILE A 1 225 ? -11.858 8.239 31.961 1.00 60.91 225 ILE A CA 1
ATOM 1695 C C . ILE A 1 225 ? -11.301 9.663 31.873 1.00 60.91 225 ILE A C 1
ATOM 1697 O O . ILE A 1 225 ? -10.311 9.997 32.518 1.00 60.91 225 ILE A O 1
ATOM 1701 N N . ASN A 1 226 ? -11.977 10.544 31.127 1.00 64.44 226 ASN A N 1
ATOM 1702 C CA . ASN A 1 226 ? -11.666 11.971 31.128 1.00 64.44 226 ASN A CA 1
ATOM 1703 C C . ASN A 1 226 ? -12.745 12.739 31.896 1.00 64.44 226 ASN A C 1
ATOM 1705 O O . ASN A 1 226 ? -13.753 13.160 31.324 1.00 64.44 226 ASN A O 1
ATOM 1709 N N . LEU A 1 227 ? -12.504 12.973 33.189 1.00 72.50 227 LEU A N 1
ATOM 1710 C CA . LEU A 1 227 ? -13.430 13.691 34.077 1.00 72.50 227 LEU A CA 1
ATOM 1711 C C . LEU A 1 227 ? -13.711 15.140 33.640 1.00 72.50 227 LEU A C 1
ATOM 1713 O O . LEU A 1 227 ? -14.706 15.727 34.058 1.00 72.50 227 LEU A O 1
ATOM 1717 N N . ASN A 1 228 ? -12.870 15.715 32.774 1.00 69.50 228 ASN A N 1
ATOM 1718 C CA . ASN A 1 228 ? -13.083 17.045 32.201 1.00 69.50 228 ASN A CA 1
ATOM 1719 C C . ASN A 1 228 ? -13.972 17.023 30.946 1.00 69.50 228 ASN A C 1
ATOM 1721 O O . ASN A 1 228 ? -14.241 18.077 30.365 1.00 69.50 228 ASN A O 1
ATOM 1725 N N . SER A 1 229 ? -14.410 15.848 30.482 1.00 69.50 229 SER A N 1
ATOM 1726 C CA . SER A 1 229 ? -15.265 15.742 29.303 1.00 69.50 229 SER A CA 1
ATOM 1727 C C . SER A 1 229 ? -16.667 16.296 29.568 1.00 69.50 229 SER A C 1
ATOM 1729 O O . SER A 1 229 ? -17.177 16.293 30.691 1.00 69.50 229 SER A O 1
ATOM 1731 N N . ASN A 1 230 ? -17.335 16.741 28.499 1.00 76.69 230 ASN A N 1
ATOM 1732 C CA . ASN A 1 230 ? -18.686 17.297 28.595 1.00 76.69 230 ASN A CA 1
ATOM 1733 C C . ASN A 1 230 ? -19.678 16.324 29.251 1.00 76.69 230 ASN A C 1
ATOM 1735 O O . ASN A 1 230 ? -20.611 16.783 29.908 1.00 76.69 230 ASN A O 1
ATOM 1739 N N . SER A 1 231 ? -19.463 15.013 29.129 1.00 78.62 231 SER A N 1
ATOM 1740 C CA . SER A 1 231 ? -20.293 13.955 29.718 1.00 78.62 231 SER A CA 1
ATOM 1741 C C . SER A 1 231 ? -20.401 14.042 31.246 1.00 78.62 231 SER A C 1
ATOM 1743 O O . SER A 1 231 ? -21.403 13.618 31.817 1.00 78.62 231 SER A O 1
ATOM 1745 N N . TYR A 1 232 ? -19.425 14.662 31.915 1.00 82.00 232 TYR A N 1
ATOM 1746 C CA . TYR A 1 232 ? -19.424 14.916 33.361 1.00 82.00 232 TYR A CA 1
ATOM 1747 C C . TYR A 1 232 ? -19.888 16.337 33.714 1.00 82.00 232 TYR A C 1
ATOM 1749 O O . TYR A 1 232 ? -19.627 16.844 34.803 1.00 82.00 232 TYR A O 1
ATOM 1757 N N . THR A 1 233 ? -20.587 17.011 32.799 1.00 82.25 233 THR A N 1
ATOM 1758 C CA . THR A 1 233 ? -21.124 18.360 33.003 1.00 82.25 233 THR A CA 1
ATOM 1759 C C . THR A 1 233 ? -22.628 18.399 32.755 1.00 82.25 233 THR A C 1
ATOM 1761 O O . THR A 1 233 ? -23.183 17.600 31.997 1.00 82.25 233 THR A O 1
ATOM 1764 N N . LYS A 1 234 ? -23.302 19.402 33.327 1.00 82.88 234 LYS A N 1
ATOM 1765 C CA . LYS A 1 234 ? -24.724 19.653 33.061 1.00 82.88 234 LYS A CA 1
ATOM 1766 C C . LYS A 1 234 ? -24.987 19.955 31.581 1.00 82.88 234 LYS A C 1
ATOM 1768 O O . LYS A 1 234 ? -26.025 19.572 31.049 1.00 82.88 234 LYS A O 1
ATOM 1773 N N . ALA A 1 235 ? -24.037 20.611 30.908 1.00 78.19 235 ALA A N 1
ATOM 1774 C CA . ALA A 1 235 ? -24.127 20.940 29.487 1.00 78.19 235 ALA A CA 1
ATOM 1775 C C . ALA A 1 235 ? -24.076 19.695 28.586 1.00 78.19 235 ALA A C 1
ATOM 1777 O O . ALA A 1 235 ? -24.762 19.660 27.568 1.00 78.19 235 ALA A O 1
ATOM 1778 N N . GLY A 1 236 ? -23.331 18.655 28.976 1.00 73.19 236 GLY A N 1
ATOM 1779 C CA . GLY A 1 236 ? -23.320 17.364 28.278 1.00 73.19 236 GLY A CA 1
ATOM 1780 C C . GLY A 1 236 ? -24.475 16.435 28.648 1.00 73.19 236 GLY A C 1
ATOM 1781 O O . GLY A 1 236 ? -24.449 15.262 28.289 1.00 73.19 236 GLY A O 1
ATOM 1782 N N . GLY A 1 237 ? -25.495 16.938 29.350 1.00 81.88 237 GLY A N 1
ATOM 1783 C CA . GLY A 1 237 ? -26.706 16.181 29.656 1.00 81.88 237 GLY A CA 1
ATOM 1784 C C . GLY A 1 237 ? -26.634 15.343 30.931 1.00 81.88 237 GLY A C 1
ATOM 1785 O O . GLY A 1 237 ? -27.564 14.583 31.197 1.00 81.88 237 GLY A O 1
ATOM 1786 N N . ASN A 1 238 ? -25.588 15.489 31.748 1.00 87.88 238 ASN A N 1
ATOM 1787 C CA . ASN A 1 238 ? -25.553 14.867 33.065 1.00 87.88 238 ASN A CA 1
ATOM 1788 C C . ASN A 1 238 ? -26.526 15.582 34.008 1.00 87.88 238 ASN A C 1
ATOM 1790 O O . ASN A 1 238 ? -26.256 16.668 34.523 1.00 87.88 238 ASN A O 1
ATOM 1794 N N . ILE A 1 239 ? -27.688 14.968 34.206 1.00 86.00 239 ILE A N 1
ATOM 1795 C CA . ILE A 1 239 ? -28.793 15.529 34.991 1.00 86.00 239 ILE A CA 1
ATOM 1796 C C . ILE A 1 239 ? -28.512 15.590 36.493 1.00 86.00 239 ILE A C 1
ATOM 1798 O O . ILE A 1 239 ? -29.226 16.293 37.205 1.00 86.00 239 ILE A O 1
ATOM 1802 N N . PHE A 1 240 ? -27.520 14.837 36.969 1.00 85.62 240 PHE A N 1
ATOM 1803 C CA . PHE A 1 240 ? -27.144 14.802 38.376 1.00 85.62 240 PHE A CA 1
ATOM 1804 C C . PHE A 1 240 ? -26.176 15.925 38.730 1.00 85.62 240 PHE A C 1
ATOM 1806 O O . PHE A 1 240 ? -26.027 16.221 39.903 1.00 85.62 240 PHE A O 1
ATOM 1813 N N . ARG A 1 241 ? -25.573 16.576 37.728 1.00 80.19 241 ARG A N 1
ATOM 1814 C CA . ARG A 1 241 ? -24.550 17.601 37.914 1.00 80.19 241 ARG A CA 1
ATOM 1815 C C . ARG A 1 241 ? -25.112 18.906 38.490 1.00 80.19 241 ARG A C 1
ATOM 1817 O O . ARG A 1 241 ? -25.891 19.587 37.806 1.00 80.19 241 ARG A O 1
ATOM 1824 N N . TYR A 1 242 ? -24.637 19.308 39.673 1.00 65.50 242 TYR A N 1
ATOM 1825 C CA . TYR A 1 242 ? -24.968 20.608 40.282 1.00 65.50 242 TYR A CA 1
ATOM 1826 C C . TYR A 1 242 ? -23.862 21.674 40.110 1.00 65.50 242 TYR A C 1
ATOM 1828 O O . TYR A 1 242 ? -24.151 22.710 39.504 1.00 65.50 242 TYR A O 1
ATOM 1836 N N . ASP A 1 243 ? -22.619 21.432 40.558 1.00 61.19 243 ASP A N 1
ATOM 1837 C CA . ASP A 1 243 ? -21.499 22.405 40.509 1.00 61.19 243 ASP A CA 1
ATOM 1838 C C . ASP A 1 243 ? -20.068 21.797 40.480 1.00 61.19 243 ASP A C 1
ATOM 1840 O O . ASP A 1 243 ? -19.307 22.125 39.568 1.00 61.19 243 ASP A O 1
ATOM 1844 N N . VAL A 1 244 ? -19.684 20.867 41.372 1.00 61.97 244 VAL A N 1
ATOM 1845 C CA . VAL A 1 244 ? -18.364 20.161 41.418 1.00 61.97 244 VAL A CA 1
ATOM 1846 C C . VAL A 1 244 ? -18.559 18.639 41.427 1.00 61.97 244 VAL A C 1
ATOM 1848 O O . VAL A 1 244 ? -19.524 18.190 42.020 1.00 61.97 244 VAL A O 1
ATOM 1851 N N . LEU A 1 245 ? -17.786 17.868 40.644 1.00 63.34 245 LEU A N 1
ATOM 1852 C CA . LEU A 1 245 ? -18.045 16.432 40.459 1.00 63.34 245 LEU A CA 1
ATOM 1853 C C . LEU A 1 245 ? -17.658 15.699 41.741 1.00 63.34 245 LEU A C 1
ATOM 1855 O O . LEU A 1 245 ? -16.472 15.478 41.975 1.00 63.34 245 LEU A O 1
ATOM 1859 N N . ASP A 1 246 ? -18.640 15.360 42.571 1.00 77.12 246 ASP A N 1
ATOM 1860 C CA . ASP A 1 246 ? -18.374 14.867 43.923 1.00 77.12 246 ASP A CA 1
ATOM 1861 C C . ASP A 1 246 ? -19.206 13.661 44.371 1.00 77.12 246 ASP A C 1
ATOM 1863 O O . ASP A 1 246 ? -18.839 13.015 45.354 1.00 77.12 246 ASP A O 1
ATOM 1867 N N . GLN A 1 247 ? -20.252 13.294 43.622 1.00 85.88 247 GLN A N 1
ATOM 1868 C CA . GLN A 1 247 ? -21.144 12.181 43.954 1.00 85.88 247 GLN A CA 1
ATOM 1869 C C . GLN A 1 247 ? -21.005 10.974 43.019 1.00 85.88 247 GLN A C 1
ATOM 1871 O O . GLN A 1 247 ? -20.734 11.091 41.820 1.00 85.88 247 GLN A O 1
ATOM 1876 N N . CYS A 1 248 ? -21.307 9.791 43.558 1.00 90.56 248 CYS A N 1
ATOM 1877 C CA . CYS A 1 248 ? -21.303 8.529 42.819 1.00 90.56 248 CYS A CA 1
ATOM 1878 C C . CYS A 1 248 ? -22.330 8.497 41.670 1.00 90.56 248 CYS A C 1
ATOM 1880 O O . CYS A 1 248 ? -22.045 7.981 40.589 1.00 90.56 248 CYS A O 1
ATOM 1882 N N . THR A 1 249 ? -23.496 9.123 41.861 1.00 92.88 249 THR A N 1
ATOM 1883 C CA . THR A 1 249 ? -24.547 9.254 40.840 1.00 92.88 249 THR A CA 1
ATOM 1884 C C . THR A 1 249 ? -24.117 10.145 39.679 1.00 92.88 249 THR A C 1
ATOM 1886 O O . THR A 1 249 ? -24.355 9.790 38.525 1.00 92.88 249 THR A O 1
ATOM 1889 N N . GLU A 1 250 ? -23.447 11.269 39.960 1.00 90.38 250 GLU A N 1
ATOM 1890 C CA . GLU A 1 250 ? -22.905 12.157 38.928 1.00 90.38 250 GLU A CA 1
ATOM 1891 C C . GLU A 1 250 ? -21.866 11.431 38.075 1.00 90.38 250 GLU A C 1
ATOM 1893 O O . GLU A 1 250 ? -21.948 11.460 36.843 1.00 90.38 250 GLU A O 1
ATOM 1898 N N . PHE A 1 251 ? -20.925 10.745 38.725 1.00 90.69 251 PHE A N 1
ATOM 1899 C CA . PHE A 1 251 ? -19.869 10.015 38.040 1.00 90.69 251 PHE A CA 1
ATOM 1900 C C . PHE A 1 251 ? -20.419 8.862 37.200 1.00 90.69 251 PHE A C 1
ATOM 1902 O O . PHE A 1 251 ? -20.177 8.831 35.996 1.00 90.69 251 PHE A O 1
ATOM 1909 N N . ALA A 1 252 ? -21.195 7.946 37.791 1.00 93.56 252 ALA A N 1
ATOM 1910 C CA . ALA A 1 252 ? -21.693 6.776 37.075 1.00 93.56 252 ALA A CA 1
ATOM 1911 C C . ALA A 1 252 ? -22.542 7.201 35.865 1.00 93.56 252 ALA A C 1
ATOM 1913 O O . ALA A 1 252 ? -22.318 6.725 34.750 1.00 93.56 252 ALA A O 1
ATOM 1914 N N . TYR A 1 253 ? -23.453 8.167 36.042 1.00 93.00 253 TYR A N 1
ATOM 1915 C CA . TYR A 1 253 ? -24.256 8.698 34.939 1.00 93.00 253 TYR A CA 1
ATOM 1916 C C . TYR A 1 253 ? -23.386 9.322 33.842 1.00 93.00 253 TYR A C 1
ATOM 1918 O O . TYR A 1 253 ? -23.595 9.056 32.659 1.00 93.00 253 TYR A O 1
ATOM 1926 N N . GLY A 1 254 ? -22.388 10.123 34.231 1.00 87.94 254 GLY A N 1
ATOM 1927 C CA . GLY A 1 254 ? -21.442 10.741 33.306 1.00 87.94 254 GLY A CA 1
ATOM 1928 C C . GLY A 1 254 ? -20.609 9.715 32.544 1.00 87.94 254 GLY A C 1
ATOM 1929 O O . GLY A 1 254 ? -20.443 9.848 31.335 1.00 87.94 254 GLY A O 1
ATOM 1930 N N . ARG A 1 255 ? -20.185 8.637 33.207 1.00 85.12 255 ARG A N 1
ATOM 1931 C CA . ARG A 1 255 ? -19.452 7.531 32.587 1.00 85.12 255 ARG A CA 1
ATOM 1932 C C . ARG A 1 255 ? -20.309 6.780 31.572 1.00 85.12 255 ARG A C 1
ATOM 1934 O O . ARG A 1 255 ? -19.854 6.490 30.468 1.00 85.12 255 ARG A O 1
ATOM 1941 N N . ALA A 1 256 ? -21.578 6.534 31.886 1.00 82.31 256 ALA A N 1
ATOM 1942 C CA . ALA A 1 256 ? -22.513 5.940 30.936 1.00 82.31 256 ALA A CA 1
ATOM 1943 C C . ALA A 1 256 ? -22.834 6.871 29.749 1.00 82.31 256 ALA A C 1
ATOM 1945 O O . ALA A 1 256 ? -23.017 6.379 28.635 1.00 82.31 256 ALA A O 1
ATOM 1946 N N . LEU A 1 257 ? -22.872 8.196 29.953 1.00 76.75 257 LEU A N 1
ATOM 1947 C CA . LEU A 1 257 ? -22.965 9.181 28.865 1.00 76.75 257 LEU A CA 1
ATOM 1948 C C . LEU A 1 257 ? -21.703 9.189 27.997 1.00 76.75 257 LEU A C 1
ATOM 1950 O O . LEU A 1 257 ? -21.808 9.159 26.775 1.00 76.75 257 LEU A O 1
ATOM 1954 N N . GLU A 1 258 ? -20.521 9.181 28.616 1.00 74.56 258 GLU A N 1
ATOM 1955 C CA . GLU A 1 258 ? -19.221 9.139 27.937 1.00 74.56 258 GLU A CA 1
ATOM 1956 C C . GLU A 1 258 ? -19.089 7.893 27.055 1.00 74.56 258 GLU A C 1
ATOM 1958 O O . GLU A 1 258 ? -18.589 7.974 25.936 1.00 74.56 258 GLU A O 1
ATOM 1963 N N . LYS A 1 259 ? -19.616 6.757 27.518 1.00 62.03 259 LYS A N 1
ATOM 1964 C CA . LYS A 1 259 ? -19.673 5.499 26.761 1.00 62.03 259 LYS A CA 1
ATOM 1965 C C . LYS A 1 259 ? -20.846 5.422 25.772 1.00 62.03 259 LYS A C 1
ATOM 1967 O O . LYS A 1 259 ? -20.972 4.424 25.066 1.00 62.03 259 LYS A O 1
ATOM 1972 N N . GLY A 1 260 ? -21.718 6.432 25.720 1.00 59.72 260 GLY A N 1
ATOM 1973 C CA . GLY A 1 260 ? -22.880 6.466 24.824 1.00 59.72 260 GLY A CA 1
ATOM 1974 C C . GLY A 1 260 ? -23.958 5.421 25.142 1.00 59.72 260 GLY A C 1
ATOM 1975 O O . GLY A 1 260 ? -24.701 5.007 24.254 1.00 59.72 260 GLY A O 1
ATOM 1976 N N . LEU A 1 261 ? -24.042 4.965 26.393 1.00 68.31 261 LEU A N 1
ATOM 1977 C CA . LEU A 1 261 ? -24.926 3.874 26.824 1.00 68.31 261 LEU A CA 1
ATOM 1978 C C . LEU A 1 261 ? -26.298 4.357 27.305 1.00 68.31 261 LEU A C 1
ATOM 1980 O O . LEU A 1 261 ? -27.230 3.563 27.425 1.00 68.31 261 LEU A O 1
ATOM 1984 N N . ILE A 1 262 ? -26.438 5.652 27.596 1.00 71.69 262 ILE A N 1
ATOM 1985 C CA . ILE A 1 262 ? -27.690 6.252 28.062 1.00 71.69 262 ILE A CA 1
ATOM 1986 C C . ILE A 1 262 ? -27.986 7.570 27.347 1.00 71.69 262 ILE A C 1
ATOM 1988 O O . ILE A 1 262 ? -27.091 8.261 26.870 1.00 71.69 262 ILE A O 1
ATOM 1992 N N . ASN A 1 263 ? -29.268 7.941 27.311 1.00 72.62 263 ASN A N 1
ATOM 1993 C CA . ASN A 1 263 ? -29.728 9.243 26.843 1.00 72.62 263 ASN A CA 1
ATOM 1994 C C . ASN A 1 263 ? -30.495 9.950 27.974 1.00 72.62 263 ASN A C 1
ATOM 1996 O O . ASN A 1 263 ? -31.394 9.338 28.555 1.00 72.62 263 ASN A O 1
ATOM 2000 N N . PRO A 1 264 ? -30.225 11.233 28.265 1.00 78.75 264 PRO A N 1
ATOM 2001 C CA . PRO A 1 264 ? -30.906 11.944 29.350 1.00 78.75 264 PRO A CA 1
ATOM 2002 C C . PRO A 1 264 ? -32.426 12.047 29.217 1.00 78.75 264 PRO A C 1
ATOM 2004 O O . PRO A 1 264 ? -33.145 12.157 30.213 1.00 78.75 264 PRO A O 1
ATOM 2007 N N . ASN A 1 265 ? -32.912 11.984 27.979 1.00 75.94 265 ASN A N 1
ATOM 2008 C CA . ASN A 1 265 ? -34.300 12.223 27.610 1.00 75.94 265 ASN A CA 1
ATOM 2009 C C . ASN A 1 265 ? -35.060 10.940 27.237 1.00 75.94 265 ASN A C 1
ATOM 2011 O O . ASN A 1 265 ? -36.239 11.016 26.899 1.00 75.94 265 ASN A O 1
ATOM 2015 N N . SER A 1 266 ? -34.427 9.760 27.274 1.00 71.88 266 SER A N 1
ATOM 2016 C CA . SER A 1 266 ? -35.117 8.490 26.994 1.00 71.88 266 SER A CA 1
ATOM 2017 C C . SER A 1 266 ? -34.496 7.283 27.711 1.00 71.88 266 SER A C 1
ATOM 2019 O O . SER A 1 266 ? -33.420 7.366 28.297 1.00 71.88 266 SER A O 1
ATOM 2021 N N . GLY A 1 267 ? -35.192 6.141 27.686 1.00 77.31 267 GLY A N 1
ATOM 2022 C CA . GLY A 1 267 ? -34.690 4.882 28.247 1.00 77.31 267 GLY A CA 1
ATOM 2023 C C . GLY A 1 267 ? -34.379 4.955 29.746 1.00 77.31 267 GLY A C 1
ATOM 2024 O O . GLY A 1 267 ? -35.037 5.678 30.494 1.00 77.31 267 GLY A O 1
ATOM 2025 N N . VAL A 1 268 ? -33.373 4.192 30.185 1.00 83.19 268 VAL A N 1
ATOM 2026 C CA . VAL A 1 268 ? -32.910 4.171 31.586 1.00 83.19 268 VAL A CA 1
ATOM 2027 C C . VAL A 1 268 ? -32.433 5.558 32.032 1.00 83.19 268 VAL A C 1
ATOM 2029 O O . VAL A 1 268 ? -32.791 5.992 33.124 1.00 83.19 268 VAL A O 1
ATOM 2032 N N . GLY A 1 269 ? -31.732 6.301 31.165 1.00 83.75 269 GLY A N 1
ATOM 2033 C CA . GLY A 1 269 ? -31.216 7.640 31.473 1.00 83.75 269 GLY A CA 1
ATOM 2034 C C . GLY A 1 269 ? -32.302 8.663 31.832 1.00 83.75 269 GLY A C 1
ATOM 2035 O O . GLY A 1 269 ? -32.072 9.524 32.683 1.00 83.75 269 GLY A O 1
ATOM 2036 N N . ALA A 1 270 ? -33.511 8.544 31.273 1.00 83.25 270 ALA A N 1
ATOM 2037 C CA . ALA A 1 270 ? -34.657 9.378 31.654 1.00 83.25 270 ALA A CA 1
ATOM 2038 C C . ALA A 1 270 ? -35.400 8.919 32.919 1.00 83.25 270 ALA A C 1
ATOM 2040 O O . ALA A 1 270 ? -36.143 9.713 33.494 1.00 83.25 270 ALA A O 1
ATOM 2041 N N . LYS A 1 271 ? -35.221 7.665 33.347 1.00 86.25 271 LYS A N 1
ATOM 2042 C CA . LYS A 1 271 ? -35.942 7.086 34.490 1.00 86.25 271 LYS A CA 1
ATOM 2043 C C . LYS A 1 271 ? -35.208 7.274 35.816 1.00 86.25 271 LYS A C 1
ATOM 2045 O O . LYS A 1 271 ? -35.840 7.638 36.802 1.00 86.25 271 LYS A O 1
ATOM 2050 N N . ILE A 1 272 ? -33.896 7.037 35.833 1.00 90.88 272 ILE A N 1
ATOM 2051 C CA . ILE A 1 272 ? -33.093 7.053 37.065 1.00 90.88 272 ILE A CA 1
ATOM 2052 C C . ILE A 1 272 ? -32.906 8.481 37.594 1.00 90.88 272 ILE A C 1
ATOM 2054 O O . ILE A 1 272 ? -32.500 9.376 36.850 1.00 90.88 272 ILE A O 1
ATOM 2058 N N . ARG A 1 273 ? -33.250 8.733 38.858 1.00 90.44 273 ARG A N 1
ATOM 2059 C CA . ARG A 1 273 ? -33.274 10.052 39.513 1.00 90.44 273 ARG A CA 1
ATOM 2060 C C . ARG A 1 273 ? -33.004 9.916 41.013 1.00 90.44 273 ARG A C 1
ATOM 2062 O O . ARG A 1 273 ? -33.404 8.945 41.648 1.00 90.44 273 ARG A O 1
ATOM 2069 N N . GLY A 1 274 ? -32.426 10.957 41.607 1.00 89.25 274 GLY A N 1
ATOM 2070 C CA . GLY A 1 274 ? -32.177 11.015 43.049 1.00 89.25 274 GLY A CA 1
ATOM 2071 C C . GLY A 1 274 ? -31.126 10.008 43.524 1.00 89.25 274 GLY A C 1
ATOM 2072 O O . GLY A 1 274 ? -30.125 9.779 42.849 1.00 89.25 274 GLY A O 1
ATOM 2073 N N . ASN A 1 275 ? -31.353 9.445 44.708 1.00 92.31 275 ASN A N 1
ATOM 2074 C CA . ASN A 1 275 ? -30.378 8.632 45.433 1.00 92.31 275 ASN A CA 1
ATOM 2075 C C . ASN A 1 275 ? -30.016 7.331 44.703 1.00 92.31 275 ASN A C 1
ATOM 2077 O O . ASN A 1 275 ? -30.872 6.700 44.084 1.00 92.31 275 ASN A O 1
ATOM 2081 N N . ALA A 1 276 ? -28.755 6.916 44.838 1.00 92.56 276 ALA A N 1
ATOM 2082 C CA . ALA A 1 276 ? -28.194 5.759 44.147 1.00 92.56 276 ALA A CA 1
ATOM 2083 C C . ALA A 1 276 ? -28.963 4.458 44.420 1.00 92.56 276 ALA A C 1
ATOM 2085 O O . ALA A 1 276 ? -29.289 3.739 43.481 1.00 92.56 276 ALA A O 1
ATOM 2086 N N . GLY A 1 277 ? -29.340 4.203 45.679 1.00 91.25 277 GLY A N 1
ATOM 2087 C CA . GLY A 1 277 ? -30.065 2.989 46.077 1.00 91.25 277 GLY A CA 1
ATOM 2088 C C . GLY A 1 277 ? -31.516 2.896 45.589 1.00 91.25 277 GLY A C 1
ATOM 2089 O O . GLY A 1 277 ? -32.242 2.038 46.065 1.00 91.25 277 GLY A O 1
ATOM 2090 N N . LEU A 1 278 ? -31.967 3.811 44.723 1.00 92.94 278 LEU A N 1
ATOM 2091 C CA . LEU A 1 278 ? -33.282 3.759 44.071 1.00 92.94 278 LEU A CA 1
ATOM 2092 C C . LEU A 1 278 ? -33.180 3.468 42.568 1.00 92.94 278 LEU A C 1
ATOM 2094 O O . LEU A 1 278 ? -34.203 3.339 41.894 1.00 92.94 278 LEU A O 1
ATOM 2098 N N . TRP A 1 279 ? -31.970 3.454 42.000 1.00 94.38 279 TRP A N 1
ATOM 2099 C CA . TRP A 1 279 ? -31.793 3.403 40.550 1.00 94.38 279 TRP A CA 1
ATOM 2100 C C . TRP A 1 279 ? -32.243 2.071 39.947 1.00 94.38 279 TRP A C 1
ATOM 2102 O O . TRP A 1 279 ? -32.759 2.062 38.829 1.00 94.38 279 TRP A O 1
ATOM 2112 N N . ASP A 1 280 ? -32.076 0.959 40.662 1.00 92.25 280 ASP A N 1
ATOM 2113 C CA . ASP A 1 280 ? -32.500 -0.372 40.222 1.00 92.25 280 ASP A CA 1
ATOM 2114 C C . ASP A 1 280 ? -34.031 -0.483 40.159 1.00 92.25 280 ASP A C 1
ATOM 2116 O O . ASP A 1 280 ? -34.574 -0.941 39.148 1.00 92.25 280 ASP A O 1
ATOM 2120 N N . ASP A 1 281 ? -34.728 0.039 41.173 1.00 90.62 281 ASP A N 1
ATOM 2121 C CA . ASP A 1 281 ? -36.191 0.121 41.202 1.00 90.62 281 ASP A CA 1
ATOM 2122 C C . ASP A 1 281 ? -36.725 1.010 40.064 1.00 90.62 281 ASP A C 1
ATOM 2124 O O . ASP A 1 281 ? -37.702 0.682 39.385 1.00 90.62 281 ASP A O 1
ATOM 2128 N N . GLN A 1 282 ? -36.061 2.141 39.813 1.00 90.88 282 GLN A N 1
ATOM 2129 C CA . GLN A 1 282 ? -36.463 3.111 38.790 1.00 90.88 282 GLN A CA 1
ATOM 2130 C C . GLN A 1 282 ? -36.164 2.649 37.361 1.00 90.88 282 GLN A C 1
ATOM 2132 O O . GLN A 1 282 ? -36.906 2.991 36.434 1.00 90.88 282 GLN A O 1
ATOM 2137 N N . ALA A 1 283 ? -35.098 1.873 37.150 1.00 84.56 283 ALA A N 1
ATOM 2138 C CA . ALA A 1 283 ? -34.771 1.323 35.837 1.00 84.56 283 ALA A CA 1
ATOM 2139 C C . ALA A 1 283 ? -35.901 0.421 35.301 1.00 84.56 283 ALA A C 1
ATOM 2141 O O . ALA A 1 283 ? -36.141 0.365 34.086 1.00 84.56 283 ALA A O 1
ATOM 2142 N N . GLY A 1 284 ? -36.644 -0.219 36.211 1.00 75.19 284 GLY A N 1
ATOM 2143 C CA . GLY A 1 284 ? -37.775 -1.107 35.938 1.00 75.19 284 GLY A CA 1
ATOM 2144 C C . GLY A 1 284 ? -37.375 -2.564 35.690 1.00 75.19 284 GLY A C 1
ATOM 2145 O O . GLY A 1 284 ? -38.241 -3.435 35.685 1.00 75.19 284 GLY A O 1
ATOM 2146 N N . SER A 1 285 ? -36.085 -2.842 35.496 1.00 80.25 285 SER A N 1
ATOM 2147 C CA . SER A 1 285 ? -35.512 -4.187 35.474 1.00 80.25 285 SER A CA 1
ATOM 2148 C C . SER A 1 285 ? -34.042 -4.120 35.885 1.00 80.25 285 SER A C 1
ATOM 2150 O O . SER A 1 285 ? -33.310 -3.239 35.432 1.00 80.25 285 SER A O 1
ATOM 2152 N N . TRP A 1 286 ? -33.628 -5.056 36.734 1.00 90.69 286 TRP A N 1
ATOM 2153 C CA . TRP A 1 286 ? -32.247 -5.251 37.158 1.00 90.69 286 TRP A CA 1
ATOM 2154 C C . TRP A 1 286 ? -31.933 -6.752 37.239 1.00 90.69 286 TRP A C 1
ATOM 2156 O O . TRP A 1 286 ? -32.835 -7.593 37.249 1.00 90.69 286 TRP A O 1
ATOM 2166 N N . SER A 1 287 ? -30.644 -7.084 37.264 1.00 88.81 287 SER A N 1
ATOM 2167 C CA . SER A 1 287 ? -30.113 -8.447 37.315 1.00 88.81 287 SER A CA 1
ATOM 2168 C C . SER A 1 287 ? -29.145 -8.613 38.484 1.00 88.81 287 SER A C 1
ATOM 2170 O O . SER A 1 287 ? -28.472 -7.666 38.873 1.00 88.81 287 SER A O 1
ATOM 2172 N N . ASN A 1 288 ? -29.029 -9.819 39.031 1.00 89.88 288 ASN A N 1
ATOM 2173 C CA . ASN A 1 288 ? -27.973 -10.181 39.984 1.00 89.88 288 ASN A CA 1
ATOM 2174 C C . ASN A 1 288 ? -26.689 -10.674 39.287 1.00 89.88 288 ASN A C 1
ATOM 2176 O O . ASN A 1 288 ? -25.731 -11.058 39.952 1.00 89.88 288 ASN A O 1
ATOM 2180 N N . GLN A 1 289 ? -26.666 -10.684 37.953 1.00 86.00 289 GLN A N 1
ATOM 2181 C CA . GLN A 1 289 ? -25.507 -11.074 37.163 1.00 86.00 289 GLN A CA 1
ATOM 2182 C C . GLN A 1 289 ? -24.710 -9.840 36.736 1.00 86.00 289 GLN A C 1
ATOM 2184 O O . GLN A 1 289 ? -25.226 -8.976 36.020 1.00 86.00 289 GLN A O 1
ATOM 2189 N N . ALA A 1 290 ? -23.437 -9.792 37.129 1.00 82.56 290 ALA A N 1
ATOM 2190 C CA . ALA A 1 290 ? -22.518 -8.753 36.686 1.00 82.56 290 ALA A CA 1
ATOM 2191 C C . ALA A 1 290 ? -22.349 -8.794 35.159 1.00 82.56 290 ALA A C 1
ATOM 2193 O O . ALA A 1 290 ? -22.190 -9.861 34.561 1.00 82.56 290 ALA A O 1
ATOM 2194 N N . LYS A 1 291 ? -22.364 -7.620 34.527 1.00 79.94 291 LYS A N 1
ATOM 2195 C CA . LYS A 1 291 ? -22.106 -7.436 33.095 1.00 79.94 291 LYS A CA 1
ATOM 2196 C C . LYS A 1 291 ? -21.325 -6.137 32.925 1.00 79.94 291 LYS A C 1
ATOM 2198 O O . LYS A 1 291 ? -21.704 -5.125 33.511 1.00 79.94 291 LYS A O 1
ATOM 2203 N N . ALA A 1 292 ? -20.261 -6.154 32.126 1.00 73.88 292 ALA A N 1
ATOM 2204 C CA . ALA A 1 292 ? -19.550 -4.928 31.763 1.00 73.88 292 ALA A CA 1
ATOM 2205 C C . ALA A 1 292 ? -20.507 -3.926 31.093 1.00 73.88 292 ALA A C 1
ATOM 2207 O O . ALA A 1 292 ? -21.517 -4.330 30.508 1.00 73.88 292 ALA A O 1
ATOM 2208 N N . ASN A 1 293 ? -20.188 -2.635 31.163 1.00 71.75 293 ASN A N 1
ATOM 2209 C CA . ASN A 1 293 ? -21.031 -1.550 30.653 1.00 71.75 293 ASN A CA 1
ATOM 2210 C C . ASN A 1 293 ? -22.414 -1.485 31.321 1.00 71.75 293 ASN A C 1
ATOM 2212 O O . ASN A 1 293 ? -23.424 -1.228 30.671 1.00 71.75 293 ASN A O 1
ATOM 2216 N N . SER A 1 294 ? -22.468 -1.741 32.624 1.00 86.19 294 SER A N 1
ATOM 2217 C CA . SER A 1 294 ? -23.697 -1.673 33.422 1.00 86.19 294 SER A CA 1
ATOM 2218 C C . SER A 1 294 ? -23.509 -0.733 34.602 1.00 86.19 294 SER A C 1
ATOM 2220 O O . SER A 1 294 ? -22.381 -0.508 35.043 1.00 86.19 294 SER A O 1
ATOM 2222 N N . PHE A 1 295 ? -24.611 -0.242 35.166 1.00 96.06 295 PHE A N 1
ATOM 2223 C CA . PHE A 1 295 ? -24.552 0.257 36.538 1.00 96.06 295 PHE A CA 1
ATOM 2224 C C . PHE A 1 295 ? -24.566 -0.916 37.502 1.00 96.06 295 PHE A C 1
ATOM 2226 O O . PHE A 1 295 ? -25.321 -1.868 37.301 1.00 96.06 295 PHE A O 1
ATOM 2233 N N . VAL A 1 296 ? -23.773 -0.813 38.561 1.00 96.62 296 VAL A N 1
ATOM 2234 C CA . VAL A 1 296 ? -23.936 -1.627 39.763 1.00 96.62 296 VAL A CA 1
ATOM 2235 C C . VAL A 1 296 ? -24.452 -0.739 40.885 1.00 96.62 296 VAL A C 1
ATOM 2237 O O . VAL A 1 296 ? -23.928 0.349 41.106 1.00 96.62 296 VAL A O 1
ATOM 2240 N N . VAL A 1 297 ? -25.505 -1.193 41.554 1.00 97.19 297 VAL A N 1
ATOM 2241 C CA . VAL A 1 297 ? -26.263 -0.466 42.569 1.00 97.19 297 VAL A CA 1
ATOM 2242 C C . VAL A 1 297 ? -26.266 -1.274 43.860 1.00 97.19 297 VAL A C 1
ATOM 2244 O O . VAL A 1 297 ? -26.492 -2.486 43.848 1.00 97.19 297 VAL A O 1
ATOM 2247 N N . TRP A 1 298 ? -26.048 -0.578 44.972 1.00 96.06 298 TRP A N 1
ATOM 2248 C CA . TRP A 1 298 ? -26.240 -1.086 46.324 1.00 96.06 298 TRP A CA 1
ATOM 2249 C C . TRP A 1 298 ? -27.320 -0.278 47.033 1.00 96.06 298 TRP A C 1
ATOM 2251 O O . TRP A 1 298 ? -27.255 0.955 47.082 1.00 96.06 298 TRP A O 1
ATOM 2261 N N . ASP A 1 299 ? -28.285 -0.983 47.621 1.00 94.62 299 ASP A N 1
ATOM 2262 C CA . ASP A 1 299 ? -29.329 -0.374 48.443 1.00 94.62 299 ASP A CA 1
ATOM 2263 C C . ASP A 1 299 ? -28.734 0.296 49.688 1.00 94.62 299 ASP A C 1
ATOM 2265 O O . ASP A 1 299 ? -27.606 0.023 50.114 1.00 94.62 299 ASP A O 1
ATOM 2269 N N . ALA A 1 300 ? -29.531 1.155 50.321 1.00 94.00 300 ALA A N 1
ATOM 2270 C CA . ALA A 1 300 ? -29.147 1.811 51.561 1.00 94.00 300 ALA A CA 1
ATOM 2271 C C . ALA A 1 300 ? -28.678 0.803 52.627 1.00 94.00 300 ALA A C 1
ATOM 2273 O O . ALA A 1 300 ? -29.406 -0.121 52.999 1.00 94.00 300 ALA A O 1
ATOM 2274 N N . ASN A 1 301 ? -27.479 1.032 53.170 1.00 92.25 301 ASN A N 1
ATOM 2275 C CA . ASN A 1 301 ? -26.840 0.208 54.202 1.00 92.25 301 ASN A CA 1
ATOM 2276 C C . ASN A 1 301 ? -26.524 -1.246 53.781 1.00 92.25 301 ASN A C 1
ATOM 2278 O O . ASN A 1 301 ? -26.336 -2.102 54.647 1.00 92.25 301 ASN A O 1
ATOM 2282 N N . GLN A 1 302 ? -26.454 -1.544 52.479 1.00 92.81 302 GLN A N 1
ATOM 2283 C CA . GLN A 1 302 ? -26.052 -2.853 51.946 1.00 92.81 302 GLN A CA 1
ATOM 2284 C C . GLN A 1 302 ? -24.657 -2.794 51.320 1.00 92.81 302 GLN A C 1
ATOM 2286 O O . GLN A 1 302 ? -24.253 -1.768 50.785 1.00 92.81 302 GLN A O 1
ATOM 2291 N N . GLY A 1 303 ? -23.889 -3.885 51.392 1.00 84.44 303 GLY A N 1
ATOM 2292 C CA . GLY A 1 303 ? -22.604 -3.994 50.685 1.00 84.44 303 GLY A CA 1
ATOM 2293 C C . GLY A 1 303 ? -21.515 -2.991 51.099 1.00 84.44 303 GLY A C 1
ATOM 2294 O O . GLY A 1 303 ? -20.496 -2.897 50.424 1.00 84.44 303 GLY A O 1
ATOM 2295 N N . GLY A 1 304 ? -21.716 -2.257 52.200 1.00 84.69 304 GLY A N 1
ATOM 2296 C CA . GLY A 1 304 ? -20.865 -1.143 52.642 1.00 84.69 304 GLY A CA 1
ATOM 2297 C C . GLY A 1 304 ? -21.371 0.248 52.233 1.00 84.69 304 GLY A C 1
ATOM 2298 O O . GLY A 1 304 ? -20.745 1.238 52.592 1.00 84.69 304 GLY A O 1
ATOM 2299 N N . ALA A 1 305 ? -22.494 0.336 51.514 1.00 89.00 305 ALA A N 1
ATOM 2300 C CA . ALA A 1 305 ? -23.094 1.597 51.097 1.00 89.00 305 ALA A CA 1
ATOM 2301 C C . ALA A 1 305 ? -23.705 2.374 52.274 1.00 89.00 305 ALA A C 1
ATOM 2303 O O . ALA A 1 305 ? -24.169 1.790 53.255 1.00 89.00 305 ALA A O 1
ATOM 2304 N N . GLY A 1 306 ? -23.746 3.703 52.154 1.00 85.81 306 GLY A N 1
ATOM 2305 C CA . GLY A 1 306 ? -24.354 4.594 53.144 1.00 85.81 306 GLY A CA 1
ATOM 2306 C C . GLY A 1 306 ? -25.890 4.575 53.147 1.00 85.81 306 GLY A C 1
ATOM 2307 O O . GLY A 1 306 ? -26.539 3.776 52.469 1.00 85.81 306 GLY A O 1
ATOM 2308 N N . SER A 1 307 ? -26.497 5.512 53.881 1.00 90.44 307 SER A N 1
ATOM 2309 C CA . SER A 1 307 ? -27.956 5.601 54.083 1.00 90.44 307 SER A CA 1
ATOM 2310 C C . SER A 1 307 ? -28.770 5.938 52.825 1.00 90.44 307 SER A C 1
ATOM 2312 O O . SER A 1 307 ? -29.995 5.829 52.847 1.00 90.44 307 SER A O 1
ATOM 2314 N N . VAL A 1 308 ? -28.107 6.324 51.733 1.00 88.94 308 VAL A N 1
ATOM 2315 C CA . VAL A 1 308 ? -28.714 6.656 50.432 1.00 88.94 308 VAL A CA 1
ATOM 2316 C C . VAL A 1 308 ? -28.360 5.649 49.325 1.00 88.94 308 VAL A C 1
ATOM 2318 O O . VAL A 1 308 ? -28.737 5.843 48.167 1.00 88.94 308 VAL A O 1
ATOM 2321 N N . GLY A 1 309 ? -27.673 4.558 49.679 1.00 93.44 309 GLY A N 1
ATOM 2322 C CA . GLY A 1 309 ? -27.144 3.573 48.734 1.00 93.44 309 GLY A CA 1
ATOM 2323 C C . GLY A 1 309 ? -25.874 4.046 48.022 1.00 93.44 309 GLY A C 1
ATOM 2324 O O . GLY A 1 309 ? -25.319 5.092 48.358 1.00 93.44 309 GLY A O 1
ATOM 2325 N N . HIS A 1 310 ? -25.407 3.265 47.049 1.00 94.12 310 HIS A N 1
ATOM 2326 C CA . HIS A 1 310 ? -24.228 3.580 46.230 1.00 94.12 310 HIS A CA 1
ATOM 2327 C C . HIS A 1 310 ? -24.396 3.077 44.798 1.00 94.12 310 HIS A C 1
ATOM 2329 O O . HIS A 1 310 ? -25.067 2.071 44.577 1.00 94.12 310 HIS A O 1
ATOM 2335 N N . VAL A 1 311 ? -23.791 3.768 43.829 1.00 95.62 311 VAL A N 1
ATOM 2336 C CA . VAL A 1 311 ? -23.772 3.343 42.425 1.00 95.62 311 VAL A CA 1
ATOM 2337 C C . VAL A 1 311 ? -22.379 3.516 41.838 1.00 95.62 311 VAL A C 1
ATOM 2339 O O . VAL A 1 311 ? -21.706 4.511 42.088 1.00 95.62 311 VAL A O 1
ATOM 2342 N N . ALA A 1 312 ? -21.957 2.549 41.036 1.00 94.69 312 ALA A N 1
ATOM 2343 C CA . ALA A 1 312 ? -20.707 2.589 40.294 1.00 94.69 312 ALA A CA 1
ATOM 2344 C C . ALA A 1 312 ? -20.923 2.087 38.861 1.00 94.69 312 ALA A C 1
ATOM 2346 O O . ALA A 1 312 ? -21.994 1.569 38.519 1.00 94.69 312 ALA A O 1
ATOM 2347 N N . PHE A 1 313 ? -19.909 2.242 38.013 1.00 92.19 313 PHE A N 1
ATOM 2348 C CA . PHE A 1 313 ? -19.934 1.727 36.649 1.00 92.19 313 PHE A CA 1
ATOM 2349 C C . PHE A 1 313 ? -19.091 0.454 36.556 1.00 92.19 313 PHE A C 1
ATOM 2351 O O . PHE A 1 313 ? -17.946 0.426 37.000 1.00 92.19 313 PHE A O 1
ATOM 2358 N N . VAL A 1 314 ? -19.660 -0.618 35.999 1.00 84.81 314 VAL A N 1
ATOM 2359 C CA . VAL A 1 314 ? -18.951 -1.892 35.817 1.00 84.81 314 VAL A CA 1
ATOM 2360 C C . VAL A 1 314 ? -18.122 -1.816 34.547 1.00 84.81 314 VAL A C 1
ATOM 2362 O O . VAL A 1 314 ? -18.655 -1.883 33.438 1.00 84.81 314 VAL A O 1
ATOM 2365 N N . GLU A 1 315 ? -16.812 -1.712 34.712 1.00 77.88 315 GLU A N 1
ATOM 2366 C CA . GLU A 1 315 ? -15.875 -1.606 33.597 1.00 77.88 315 GLU A CA 1
ATOM 2367 C C . GLU A 1 315 ? -15.533 -2.996 33.042 1.00 77.88 315 GLU A C 1
ATOM 2369 O O . GLU A 1 315 ? -15.444 -3.179 31.828 1.00 77.88 315 GLU A O 1
ATOM 2374 N N . ARG A 1 316 ? -15.420 -4.008 33.917 1.00 72.19 316 ARG A N 1
ATOM 2375 C CA . ARG A 1 316 ? -15.045 -5.383 33.543 1.00 72.19 316 ARG A CA 1
ATOM 2376 C C . ARG A 1 316 ? -15.685 -6.427 34.459 1.00 72.19 316 ARG A C 1
ATOM 2378 O O . ARG A 1 316 ? -15.920 -6.169 35.634 1.00 72.19 316 ARG A O 1
ATOM 2385 N N . VAL A 1 317 ? -15.930 -7.628 33.934 1.00 68.00 317 VAL A N 1
ATOM 2386 C CA . VAL A 1 317 ? -16.296 -8.823 34.716 1.00 68.00 317 VAL A CA 1
ATOM 2387 C C . VAL A 1 317 ? -15.277 -9.914 34.413 1.00 68.00 317 VAL A C 1
ATOM 2389 O O . VAL A 1 317 ? -15.061 -10.247 33.250 1.00 68.00 317 VAL A O 1
ATOM 2392 N N . ASN A 1 318 ? -14.645 -10.443 35.454 1.00 54.97 318 ASN A N 1
ATOM 2393 C CA . ASN A 1 318 ? -13.600 -11.452 35.379 1.00 54.97 318 ASN A CA 1
ATOM 2394 C C . ASN A 1 318 ? -14.210 -12.863 35.335 1.00 54.97 318 ASN A C 1
ATOM 2396 O O . ASN A 1 318 ? -15.334 -13.100 35.782 1.00 54.97 318 ASN A O 1
ATOM 2400 N N . ALA A 1 319 ? -13.452 -13.834 34.822 1.00 49.56 319 ALA A N 1
ATOM 2401 C CA . ALA A 1 319 ? -13.930 -15.208 34.640 1.00 49.56 319 ALA A CA 1
ATOM 2402 C C . ALA A 1 319 ? -14.282 -15.923 35.960 1.00 49.56 319 ALA A C 1
ATOM 2404 O O . ALA A 1 319 ? -15.182 -16.760 35.986 1.00 49.56 319 ALA A O 1
ATOM 2405 N N . ASN A 1 320 ? -13.616 -15.569 37.066 1.00 53.75 320 ASN A N 1
ATOM 2406 C CA . ASN A 1 320 ? -13.928 -16.074 38.411 1.00 53.75 320 ASN A CA 1
ATOM 2407 C C . ASN A 1 320 ? -15.223 -15.471 38.999 1.00 53.75 320 ASN A C 1
ATOM 2409 O O . ASN A 1 320 ? -15.603 -15.798 40.122 1.00 53.75 320 ASN A O 1
ATOM 2413 N N . GLY A 1 321 ? -15.892 -14.590 38.253 1.00 65.12 321 GLY A N 1
ATOM 2414 C CA . GLY A 1 321 ? -17.114 -13.909 38.643 1.00 65.12 321 GLY A CA 1
ATOM 2415 C C . GLY A 1 321 ? -16.889 -12.569 39.334 1.00 65.12 321 GLY A C 1
ATOM 2416 O O . GLY A 1 321 ? -17.859 -11.824 39.434 1.00 65.12 321 GLY A O 1
ATOM 2417 N N . SER A 1 322 ? -15.667 -12.225 39.773 1.00 67.69 322 SER A N 1
ATOM 2418 C CA . SER A 1 322 ? -15.379 -10.886 40.305 1.00 67.69 322 SER A CA 1
ATOM 2419 C C . SER A 1 322 ? -15.579 -9.820 39.232 1.00 67.69 322 SER A C 1
ATOM 2421 O O . SER A 1 322 ? -15.537 -10.109 38.037 1.00 67.69 322 SER A O 1
ATOM 2423 N N . PHE A 1 323 ? -15.841 -8.581 39.630 1.00 75.12 323 PHE A N 1
ATOM 2424 C CA . PHE A 1 323 ? -16.053 -7.497 38.674 1.00 75.12 323 PHE A CA 1
ATOM 2425 C C . PHE A 1 323 ? -15.336 -6.229 39.110 1.00 75.12 323 PHE A C 1
ATOM 2427 O O . PHE A 1 323 ? -15.261 -5.927 40.300 1.00 75.12 323 PHE A O 1
ATOM 2434 N N . VAL A 1 324 ? -14.801 -5.503 38.134 1.00 76.25 324 VAL A N 1
ATOM 2435 C CA . VAL A 1 324 ? -14.055 -4.264 38.342 1.00 76.25 324 VAL A CA 1
ATOM 2436 C C . VAL A 1 324 ? -14.982 -3.087 38.101 1.00 76.25 324 VAL A C 1
ATOM 2438 O O . VAL A 1 324 ? -15.704 -3.046 37.097 1.00 76.25 324 VAL A O 1
ATOM 2441 N N . ILE A 1 325 ? -14.966 -2.145 39.034 1.00 84.88 325 ILE A N 1
ATOM 2442 C CA . ILE A 1 325 ? -15.799 -0.950 38.994 1.00 84.88 325 ILE A CA 1
ATOM 2443 C C . ILE A 1 325 ? -14.939 0.304 38.952 1.00 84.88 325 ILE A C 1
ATOM 2445 O O . ILE A 1 325 ? -13.868 0.346 39.555 1.00 84.88 325 ILE A O 1
ATOM 2449 N N . SER A 1 326 ? -15.458 1.330 38.290 1.00 85.19 326 SER A N 1
ATOM 2450 C CA . SER A 1 326 ? -15.041 2.716 38.461 1.00 85.19 326 SER A CA 1
ATOM 2451 C C . SER A 1 326 ? -16.108 3.444 39.287 1.00 85.19 326 SER A C 1
ATOM 2453 O O . SER A 1 326 ? -17.314 3.277 39.061 1.00 85.19 326 SER A O 1
ATOM 2455 N N . GLU A 1 327 ? -15.697 4.206 40.299 1.00 85.44 327 GLU A N 1
ATOM 2456 C CA . GLU A 1 327 ? -16.614 4.820 41.262 1.00 85.44 327 GLU A CA 1
ATOM 2457 C C . GLU A 1 327 ? -16.110 6.164 41.805 1.00 85.44 327 GLU A C 1
ATOM 2459 O O . GLU A 1 327 ? -14.937 6.515 41.696 1.00 85.44 327 GLU A O 1
ATOM 2464 N N . PHE A 1 328 ? -17.024 6.918 42.416 1.00 86.31 328 PHE A N 1
ATOM 2465 C CA . PHE A 1 328 ? -16.735 8.153 43.147 1.00 86.31 328 PHE A CA 1
ATOM 2466 C C . PHE A 1 328 ? -17.300 8.067 44.560 1.00 86.31 328 PHE A C 1
ATOM 2468 O O . PHE A 1 328 ? -18.345 7.453 44.759 1.00 86.31 328 PHE A O 1
ATOM 2475 N N . ASN A 1 329 ? -16.663 8.746 45.514 1.00 78.25 329 ASN A N 1
ATOM 2476 C CA . ASN A 1 329 ? -17.183 8.941 46.874 1.00 78.25 329 ASN A CA 1
ATOM 2477 C C . ASN A 1 329 ? -17.478 7.633 47.643 1.00 78.25 329 ASN A C 1
ATOM 2479 O O . ASN A 1 329 ? -18.487 7.499 48.334 1.00 78.25 329 ASN A O 1
ATOM 2483 N N . TRP A 1 330 ? -16.587 6.646 47.524 1.00 74.06 330 TRP A N 1
ATOM 2484 C CA . TRP A 1 330 ? -16.606 5.445 48.360 1.00 74.06 330 TRP A CA 1
ATOM 2485 C C . TRP A 1 330 ? -15.453 5.489 49.364 1.00 74.06 330 TRP A C 1
ATOM 2487 O O . TRP A 1 330 ? -14.308 5.526 48.945 1.00 74.06 330 TRP A O 1
ATOM 2497 N N . ASN A 1 331 ? -15.716 5.482 50.677 1.00 61.16 331 ASN A N 1
ATOM 2498 C CA . ASN A 1 331 ? -14.718 5.454 51.772 1.00 61.16 331 ASN A CA 1
ATOM 2499 C C . ASN A 1 331 ? -13.623 6.555 51.810 1.00 61.16 331 ASN A C 1
ATOM 2501 O O . ASN A 1 331 ? -12.881 6.604 52.790 1.00 61.16 331 ASN A O 1
ATOM 2505 N N . TYR A 1 332 ? -13.519 7.453 50.823 1.00 54.69 332 TYR A N 1
ATOM 2506 C CA . TYR A 1 332 ? -12.402 8.409 50.697 1.00 54.69 332 TYR A CA 1
ATOM 2507 C C . TYR A 1 332 ? -12.794 9.899 50.782 1.00 54.69 332 TYR A C 1
ATOM 2509 O O . TYR A 1 332 ? -11.929 10.769 50.630 1.00 54.69 332 TYR A O 1
ATOM 2517 N N . GLY A 1 333 ? -14.061 10.189 51.097 1.00 55.31 333 GLY A N 1
ATOM 2518 C CA . GLY A 1 333 ? -14.627 11.541 51.141 1.00 55.31 333 GLY A CA 1
ATOM 2519 C C . GLY A 1 333 ? -15.090 12.046 49.769 1.00 55.31 333 GLY A C 1
ATOM 2520 O O . GLY A 1 333 ? -14.701 11.500 48.733 1.00 55.31 333 GLY A O 1
ATOM 2521 N N . ASP A 1 334 ? -15.926 13.086 49.788 1.00 58.91 334 ASP A N 1
ATOM 2522 C CA . ASP A 1 334 ? -16.554 13.675 48.600 1.00 58.91 334 ASP A CA 1
ATOM 2523 C C . ASP A 1 334 ? -15.506 14.058 47.532 1.00 58.91 334 ASP A C 1
ATOM 2525 O O . ASP A 1 334 ? -14.441 14.593 47.855 1.00 58.91 334 ASP A O 1
ATOM 2529 N N . GLY A 1 335 ? -15.791 13.796 46.248 1.00 61.41 335 GLY A N 1
ATOM 2530 C CA . GLY A 1 335 ? -14.931 14.264 45.144 1.00 61.41 335 GLY A CA 1
ATOM 2531 C C . GLY A 1 335 ? -13.773 13.370 44.714 1.00 61.41 335 GLY A C 1
ATOM 2532 O O . GLY A 1 335 ? -13.003 13.788 43.851 1.00 61.41 335 GLY A O 1
ATOM 2533 N N . LYS A 1 336 ? -13.616 12.164 45.270 1.00 69.88 336 LYS A N 1
ATOM 2534 C CA . LYS A 1 336 ? -12.507 11.273 44.891 1.00 69.88 336 LYS A CA 1
ATOM 2535 C C . LYS A 1 336 ? -12.943 10.120 44.000 1.00 69.88 336 LYS A C 1
ATOM 2537 O O . LYS A 1 336 ? -13.836 9.354 44.368 1.00 69.88 336 LYS A O 1
ATOM 2542 N N . PHE A 1 337 ? -12.259 10.010 42.863 1.00 75.69 337 PHE A N 1
ATOM 2543 C CA . PHE A 1 337 ? -12.285 8.853 41.978 1.00 75.69 337 PHE A CA 1
ATOM 2544 C C . PHE A 1 337 ? -11.590 7.660 42.632 1.00 75.69 337 PHE A C 1
ATOM 2546 O O . PHE A 1 337 ? -10.574 7.827 43.308 1.00 75.69 337 PHE A O 1
ATOM 2553 N N . ASN A 1 338 ? -12.137 6.471 42.410 1.00 73.56 338 ASN A N 1
ATOM 2554 C CA . ASN A 1 338 ? -11.519 5.209 42.768 1.00 73.56 338 ASN A CA 1
ATOM 2555 C C . ASN A 1 338 ? -11.900 4.131 41.746 1.00 73.56 338 ASN A C 1
ATOM 2557 O O . ASN A 1 338 ? -12.995 4.152 41.178 1.00 73.56 338 ASN A O 1
ATOM 2561 N N . SER A 1 339 ? -11.034 3.142 41.574 1.00 75.25 339 SER A N 1
ATOM 2562 C CA . SER A 1 339 ? -11.368 1.871 40.942 1.00 75.25 339 SER A CA 1
ATOM 2563 C C . SER A 1 339 ? -11.090 0.741 41.930 1.00 75.25 339 SER A C 1
ATOM 2565 O O . SER A 1 339 ? -10.235 0.850 42.806 1.00 75.25 339 SER A O 1
ATOM 2567 N N . ARG A 1 340 ? -11.871 -0.340 41.865 1.00 75.94 340 ARG A N 1
ATOM 2568 C CA . ARG A 1 340 ? -11.581 -1.553 42.646 1.00 75.94 340 ARG A CA 1
ATOM 2569 C C . ARG A 1 340 ? -12.264 -2.782 42.078 1.00 75.94 340 ARG A C 1
ATOM 2571 O O . ARG A 1 340 ? -13.276 -2.695 41.381 1.00 75.94 340 ARG A O 1
ATOM 2578 N N . THR A 1 341 ? -11.752 -3.941 42.470 1.00 77.38 341 THR A N 1
ATOM 2579 C CA . THR A 1 341 ? -12.355 -5.242 42.177 1.00 77.38 341 THR A CA 1
ATOM 2580 C C . THR A 1 341 ? -13.272 -5.688 43.317 1.00 77.38 341 THR A C 1
ATOM 2582 O O . THR A 1 341 ? -12.894 -5.692 44.489 1.00 77.38 341 THR A O 1
ATOM 2585 N N . ILE A 1 342 ? -14.494 -6.099 42.978 1.00 80.19 342 ILE A N 1
ATOM 2586 C CA . ILE A 1 342 ? -15.467 -6.682 43.902 1.00 80.19 342 ILE A CA 1
ATOM 2587 C C . ILE A 1 342 ? -15.437 -8.204 43.761 1.00 80.19 342 ILE A C 1
ATOM 2589 O O . ILE A 1 342 ? -15.845 -8.763 42.741 1.00 80.19 342 ILE A O 1
ATOM 2593 N N . ASN A 1 343 ? -14.952 -8.875 44.805 1.00 76.69 343 ASN A N 1
ATOM 2594 C CA . ASN A 1 343 ? -14.698 -10.314 44.794 1.00 76.69 343 ASN A CA 1
ATOM 2595 C C . ASN A 1 343 ? -15.909 -11.148 45.254 1.00 76.69 343 ASN A C 1
ATOM 2597 O O . ASN A 1 343 ? -16.587 -10.749 46.212 1.00 76.69 343 ASN A O 1
ATOM 2601 N N . PRO A 1 344 ? -16.158 -12.325 44.639 1.00 79.88 344 PRO A N 1
ATOM 2602 C CA . PRO A 1 344 ? -17.162 -13.281 45.087 1.00 79.88 344 PRO A CA 1
ATOM 2603 C C . PRO A 1 344 ? -17.047 -13.589 46.580 1.00 79.88 344 PRO A C 1
ATOM 2605 O O . PRO A 1 344 ? -15.952 -13.700 47.128 1.00 79.88 344 PRO A O 1
ATOM 2608 N N . GLY A 1 345 ? -18.191 -13.727 47.250 1.00 81.44 345 GLY A N 1
ATOM 2609 C CA . GLY A 1 345 ? -18.250 -14.028 48.684 1.00 81.44 345 GLY A CA 1
ATOM 2610 C C . GLY A 1 345 ? -18.145 -12.810 49.610 1.00 81.44 345 GLY A C 1
ATOM 2611 O O . GLY A 1 345 ? -18.416 -12.942 50.802 1.00 81.44 345 GLY A O 1
ATOM 2612 N N . THR A 1 346 ? -17.837 -11.616 49.094 1.00 86.56 346 THR A N 1
ATOM 2613 C CA . THR A 1 346 ? -17.913 -10.373 49.881 1.00 86.56 346 THR A CA 1
ATOM 2614 C C . THR A 1 346 ? -19.358 -9.879 50.043 1.00 86.56 346 THR A C 1
ATOM 2616 O O . THR A 1 346 ? -20.229 -10.164 49.220 1.00 86.56 346 THR A O 1
ATOM 2619 N N . SER A 1 347 ? -19.629 -9.090 51.093 1.00 90.00 347 SER A N 1
ATOM 2620 C CA . SER A 1 347 ? -20.950 -8.457 51.288 1.00 90.00 347 SER A CA 1
ATOM 2621 C C . SER A 1 347 ? -21.333 -7.560 50.103 1.00 90.00 347 SER A C 1
ATOM 2623 O O . SER A 1 347 ? -22.464 -7.618 49.622 1.00 90.00 347 SER A O 1
ATOM 2625 N N . ALA A 1 348 ? -20.369 -6.794 49.578 1.00 89.06 348 ALA A N 1
ATOM 2626 C CA . ALA A 1 348 ? -20.543 -5.971 48.384 1.00 89.06 348 ALA A CA 1
ATOM 2627 C C . ALA A 1 348 ? -20.940 -6.809 47.161 1.00 89.06 348 ALA A C 1
ATOM 2629 O O . ALA A 1 348 ? -21.863 -6.443 46.444 1.00 89.06 348 ALA A O 1
ATOM 2630 N N . PHE A 1 349 ? -20.311 -7.964 46.949 1.00 92.25 349 PHE A N 1
ATOM 2631 C CA . PHE A 1 349 ? -20.666 -8.846 45.839 1.00 92.25 349 PHE A CA 1
ATOM 2632 C C . PHE A 1 349 ? -22.087 -9.400 45.965 1.00 92.25 349 PHE A C 1
ATOM 2634 O O . PHE A 1 349 ? -22.877 -9.324 45.030 1.00 92.25 349 PHE A O 1
ATOM 2641 N N . ASN A 1 350 ? -22.430 -9.927 47.142 1.00 93.88 350 ASN A N 1
ATOM 2642 C CA . ASN A 1 350 ? -23.694 -10.638 47.361 1.00 93.88 350 ASN A CA 1
ATOM 2643 C C . ASN A 1 350 ? -24.932 -9.728 47.359 1.00 93.88 350 ASN A C 1
ATOM 2645 O O . ASN A 1 350 ? -26.052 -10.223 47.254 1.00 93.88 350 ASN A O 1
ATOM 2649 N N . THR A 1 351 ? -24.740 -8.419 47.514 1.00 95.38 351 THR A N 1
ATOM 2650 C CA . THR A 1 351 ? -25.820 -7.422 47.563 1.00 95.38 351 THR A CA 1
ATOM 2651 C C . THR A 1 351 ? -25.856 -6.517 46.328 1.00 95.38 351 THR A C 1
ATOM 2653 O O . THR A 1 351 ? -26.702 -5.630 46.257 1.00 95.38 351 THR A O 1
ATOM 2656 N N . ALA A 1 352 ? -24.966 -6.738 45.354 1.00 96.12 352 ALA A N 1
ATOM 2657 C CA . ALA A 1 352 ? -24.894 -5.956 44.127 1.00 96.12 352 ALA A CA 1
ATOM 2658 C C . ALA A 1 352 ? -26.088 -6.234 43.199 1.00 96.12 352 ALA A C 1
ATOM 2660 O O . ALA A 1 352 ? -26.412 -7.386 42.897 1.00 96.12 352 ALA A O 1
ATOM 2661 N N . LYS A 1 353 ? -26.702 -5.162 42.694 1.00 96.94 353 LYS A N 1
ATOM 2662 C CA . LYS A 1 353 ? -27.757 -5.203 41.676 1.00 96.94 353 LYS A CA 1
ATOM 2663 C C . LYS A 1 353 ? -27.278 -4.507 40.412 1.00 96.94 353 LYS A C 1
ATOM 2665 O O . LYS A 1 353 ? -26.735 -3.411 40.477 1.00 96.94 353 LYS A O 1
ATOM 2670 N N . PHE A 1 354 ? -27.493 -5.114 39.254 1.00 95.19 354 PHE A N 1
ATOM 2671 C CA . PHE A 1 354 ? -26.980 -4.613 37.984 1.00 95.19 354 PHE A CA 1
ATOM 2672 C C . PHE A 1 354 ? -28.102 -4.104 37.093 1.00 95.19 354 PHE A C 1
ATOM 2674 O O . PHE A 1 354 ? -29.008 -4.852 36.725 1.00 95.19 354 PHE A O 1
ATOM 2681 N N . ILE A 1 355 ? -28.005 -2.843 36.684 1.00 93.56 355 ILE A N 1
ATOM 2682 C CA . ILE A 1 355 ? -28.835 -2.289 35.616 1.00 93.56 355 ILE A CA 1
ATOM 2683 C C . ILE A 1 355 ? -28.028 -2.433 34.334 1.00 93.56 355 ILE A C 1
ATOM 2685 O O . ILE A 1 355 ? -27.091 -1.669 34.089 1.00 93.56 355 ILE A O 1
ATOM 2689 N N . HIS A 1 356 ? -28.363 -3.440 33.531 1.00 86.00 356 HIS A N 1
ATOM 2690 C CA . HIS A 1 356 ? -27.697 -3.658 32.251 1.00 86.00 356 HIS A CA 1
ATOM 2691 C C . HIS A 1 356 ? -28.068 -2.537 31.287 1.00 86.00 356 HIS A C 1
ATOM 2693 O O . HIS A 1 356 ? -29.245 -2.306 31.011 1.00 86.00 356 HIS A O 1
ATOM 2699 N N . LEU A 1 357 ? -27.056 -1.837 30.783 1.00 76.19 357 LEU A N 1
ATOM 2700 C CA . LEU A 1 357 ? -27.242 -0.786 29.796 1.00 76.19 357 LEU A CA 1
ATOM 2701 C C . LEU A 1 357 ? -27.022 -1.410 28.419 1.00 76.19 357 LEU A C 1
ATOM 2703 O O . LEU A 1 357 ? -25.945 -1.924 28.122 1.00 76.19 357 LEU A O 1
ATOM 2707 N N . ASP A 1 358 ? -28.065 -1.420 27.594 1.00 56.28 358 ASP A N 1
ATOM 2708 C CA . ASP A 1 358 ? -27.960 -1.859 26.206 1.00 56.28 358 ASP A CA 1
ATOM 2709 C C . ASP A 1 358 ? -27.714 -0.662 25.286 1.00 56.28 358 ASP A C 1
ATOM 2711 O O . ASP A 1 358 ? -28.298 0.410 25.435 1.00 56.28 358 ASP A O 1
ATOM 2715 N N . SER A 1 359 ? -26.887 -0.882 24.267 1.00 49.56 359 SER A N 1
ATOM 2716 C CA . SER A 1 359 ? -26.522 0.071 23.207 1.00 49.56 359 SER A CA 1
ATOM 2717 C C . SER A 1 359 ? -27.678 0.418 22.239 1.00 49.56 359 SER A C 1
ATOM 2719 O O . SER A 1 359 ? -27.456 0.886 21.122 1.00 49.56 359 SER A O 1
ATOM 2721 N N . THR A 1 360 ? -28.935 0.207 22.645 1.00 42.81 360 THR A N 1
ATOM 2722 C CA . THR A 1 360 ? -30.141 0.184 21.796 1.00 42.81 360 THR A CA 1
ATOM 2723 C C . THR A 1 360 ? -30.874 1.531 21.641 1.00 42.81 360 THR A C 1
ATOM 2725 O O . THR A 1 360 ? -31.945 1.574 21.041 1.00 42.81 360 THR A O 1
ATOM 2728 N N . ILE A 1 361 ? -30.311 2.674 22.070 1.00 46.09 361 ILE A N 1
ATOM 2729 C CA . ILE A 1 361 ? -30.937 4.014 21.889 1.00 46.09 361 ILE A CA 1
ATOM 2730 C C . ILE A 1 361 ? -30.656 4.646 20.489 1.00 46.09 361 ILE A C 1
ATOM 2732 O O . ILE A 1 361 ? -31.071 5.765 20.190 1.00 46.09 361 ILE A O 1
ATOM 2736 N N . ILE A 1 362 ? -30.010 3.931 19.557 1.00 46.06 362 ILE A N 1
ATOM 2737 C CA . ILE A 1 362 ? -29.522 4.463 18.258 1.00 46.06 362 ILE A CA 1
ATOM 2738 C C . ILE A 1 362 ? -30.379 3.980 17.062 1.00 46.06 362 ILE A C 1
ATOM 2740 O O . ILE A 1 362 ? -29.876 3.708 15.983 1.00 46.06 362 ILE A O 1
ATOM 2744 N N . ALA A 1 363 ? -31.699 3.846 17.197 1.00 40.28 363 ALA A N 1
ATOM 2745 C CA . ALA A 1 363 ? -32.532 3.460 16.044 1.00 40.28 363 ALA A CA 1
ATOM 2746 C C . ALA A 1 363 ? -32.956 4.648 15.147 1.00 40.28 363 ALA A C 1
ATOM 2748 O O . ALA A 1 363 ? -33.285 4.451 13.984 1.00 40.28 363 ALA A O 1
ATOM 2749 N N . ASN A 1 364 ? -32.940 5.890 15.659 1.00 46.09 364 ASN A N 1
ATOM 2750 C CA . ASN A 1 364 ? -33.369 7.095 14.917 1.00 46.09 364 ASN A CA 1
ATOM 2751 C C . ASN A 1 364 ? -32.574 8.379 15.250 1.00 46.09 364 ASN A C 1
ATOM 2753 O O . ASN A 1 364 ? -32.986 9.482 14.871 1.00 46.09 364 ASN A O 1
ATOM 2757 N N . SER A 1 365 ? -31.447 8.264 15.960 1.00 57.19 365 SER A N 1
ATOM 2758 C CA . SER A 1 365 ? -30.591 9.408 16.299 1.00 57.19 365 SER A CA 1
ATOM 2759 C C . SER A 1 365 ? -29.790 9.897 15.085 1.00 57.19 365 SER A C 1
ATOM 2761 O O . SER A 1 365 ? -29.580 9.158 14.120 1.00 57.19 365 SER A O 1
ATOM 2763 N N . ASN A 1 366 ? -29.320 11.147 15.130 1.00 58.38 366 ASN A N 1
ATOM 2764 C CA . ASN A 1 366 ? -28.383 11.664 14.124 1.00 58.38 366 ASN A CA 1
ATOM 2765 C C . ASN A 1 366 ? -27.117 10.797 14.052 1.00 58.38 366 ASN A C 1
ATOM 2767 O O . ASN A 1 366 ? -26.649 10.508 12.963 1.00 58.38 366 ASN A O 1
ATOM 2771 N N . GLU A 1 367 ? -26.666 10.244 15.179 1.00 60.50 367 GLU A N 1
ATOM 2772 C CA . GLU A 1 367 ? -25.521 9.331 15.222 1.00 60.50 367 GLU A CA 1
ATOM 2773 C C . GLU A 1 367 ? -25.758 8.016 14.454 1.00 60.50 367 GLU A C 1
ATOM 2775 O O . GLU A 1 367 ? -24.865 7.542 13.755 1.00 60.50 367 GLU A O 1
ATOM 2780 N N . ALA A 1 368 ? -26.962 7.432 14.526 1.00 62.03 368 ALA A N 1
ATOM 2781 C CA . ALA A 1 368 ? -27.326 6.254 13.730 1.00 62.03 368 ALA A CA 1
ATOM 2782 C C . ALA A 1 368 ? -27.228 6.556 12.234 1.00 62.03 368 ALA A C 1
ATOM 2784 O O . ALA A 1 368 ? -26.649 5.791 11.460 1.00 62.03 368 ALA A O 1
ATOM 2785 N N . ARG A 1 369 ? -27.788 7.710 11.845 1.00 75.81 369 ARG A N 1
ATOM 2786 C CA . ARG A 1 369 ? -27.746 8.209 10.471 1.00 75.81 369 ARG A CA 1
ATOM 2787 C C . ARG A 1 369 ? -26.313 8.432 10.023 1.00 75.81 369 ARG A C 1
ATOM 2789 O O . ARG A 1 369 ? -25.966 7.983 8.935 1.00 75.81 369 ARG A O 1
ATOM 2796 N N . ASP A 1 370 ? -25.482 9.041 10.859 1.00 77.31 370 ASP A N 1
ATOM 2797 C CA . ASP A 1 370 ? -24.084 9.328 10.548 1.00 77.31 370 ASP A CA 1
ATOM 2798 C C . ASP A 1 370 ? -23.266 8.042 10.408 1.00 77.31 370 ASP A C 1
ATOM 2800 O O . ASP A 1 370 ? -22.540 7.890 9.428 1.00 77.31 370 ASP A O 1
ATOM 2804 N N . LYS A 1 371 ? -23.436 7.065 11.310 1.00 81.88 371 LYS A N 1
ATOM 2805 C CA . LYS A 1 371 ? -22.736 5.771 11.232 1.00 81.88 371 LYS A CA 1
ATOM 2806 C C . LYS A 1 371 ? -23.148 4.959 10.006 1.00 81.88 371 LYS A C 1
ATOM 2808 O O . LYS A 1 371 ? -22.280 4.460 9.294 1.00 81.88 371 LYS A O 1
ATOM 2813 N N . VAL A 1 372 ? -24.445 4.862 9.708 1.00 89.44 372 VAL A N 1
ATOM 2814 C CA . VAL A 1 372 ? -24.909 4.173 8.491 1.00 89.44 372 VAL A CA 1
ATOM 2815 C C . VAL A 1 372 ? -24.444 4.919 7.236 1.00 89.44 372 VAL A C 1
ATOM 2817 O O . VAL A 1 372 ? -24.001 4.282 6.283 1.00 89.44 372 VAL A O 1
ATOM 2820 N N . SER A 1 373 ? -24.457 6.255 7.239 1.00 87.12 373 SER A N 1
ATOM 2821 C CA . SER A 1 373 ? -23.921 7.062 6.131 1.00 87.12 373 SER A CA 1
ATOM 2822 C C . SER A 1 373 ? -22.415 6.857 5.947 1.00 87.12 373 SER A C 1
ATOM 2824 O O . SER A 1 373 ? -21.944 6.741 4.817 1.00 87.12 373 SER A O 1
ATOM 2826 N N . ASN A 1 374 ? -21.659 6.733 7.041 1.00 88.44 374 ASN A N 1
ATOM 2827 C CA . ASN A 1 374 ? -20.249 6.358 6.993 1.00 88.44 374 ASN A CA 1
ATOM 2828 C C . ASN A 1 374 ? -20.067 4.964 6.390 1.00 88.44 374 ASN A C 1
ATOM 2830 O O . ASN A 1 374 ? -19.173 4.798 5.579 1.00 88.44 374 ASN A O 1
ATOM 2834 N N . PHE A 1 375 ? -20.931 3.980 6.664 1.00 95.19 375 PHE A N 1
ATOM 2835 C CA . PHE A 1 375 ? -20.827 2.666 6.011 1.00 95.19 375 PHE A CA 1
ATOM 2836 C C . PHE A 1 375 ? -21.020 2.734 4.492 1.00 95.19 375 PHE A C 1
ATOM 2838 O O . PHE A 1 375 ? -20.296 2.056 3.765 1.00 95.19 375 PHE A O 1
ATOM 2845 N N . TYR A 1 376 ? -21.924 3.583 3.991 1.00 97.25 376 TYR A N 1
ATOM 2846 C CA . TYR A 1 376 ? -22.040 3.835 2.549 1.00 97.25 376 TYR A CA 1
ATOM 2847 C C . TYR A 1 376 ? -20.740 4.404 1.963 1.00 97.25 376 TYR A C 1
ATOM 2849 O O . TYR A 1 376 ? -20.242 3.893 0.956 1.00 97.25 376 TYR A O 1
ATOM 2857 N N . ARG A 1 377 ? -20.150 5.414 2.609 1.00 95.44 377 ARG A N 1
ATOM 2858 C CA . ARG A 1 377 ? -18.883 6.009 2.159 1.00 95.44 377 ARG A CA 1
ATOM 2859 C C . ARG A 1 377 ? -17.725 5.023 2.252 1.00 95.44 377 ARG A C 1
ATOM 2861 O O . ARG A 1 377 ? -17.011 4.818 1.275 1.00 95.44 377 ARG A O 1
ATOM 2868 N N . ASP A 1 378 ? -17.580 4.386 3.401 1.00 94.62 378 ASP A N 1
ATOM 2869 C CA . ASP A 1 378 ? -16.453 3.530 3.722 1.00 94.62 378 ASP A CA 1
ATOM 2870 C C . ASP A 1 378 ? -16.487 2.237 2.930 1.00 94.62 378 ASP A C 1
ATOM 2872 O O . ASP A 1 378 ? -15.437 1.809 2.488 1.00 94.62 378 ASP A O 1
ATOM 2876 N N . ILE A 1 379 ? -17.642 1.596 2.739 1.00 97.56 379 ILE A N 1
ATOM 2877 C CA . ILE A 1 379 ? -17.713 0.255 2.134 1.00 97.56 379 ILE A CA 1
ATOM 2878 C C . ILE A 1 379 ? -18.086 0.319 0.653 1.00 97.56 379 ILE A C 1
ATOM 2880 O O . ILE A 1 379 ? -17.603 -0.491 -0.138 1.00 97.56 379 ILE A O 1
ATOM 2884 N N . LEU A 1 380 ? -18.920 1.285 0.257 1.00 96.38 380 LEU A N 1
ATOM 2885 C CA . LEU A 1 380 ? -19.441 1.383 -1.113 1.00 96.38 380 LEU A CA 1
ATOM 2886 C C . LEU A 1 380 ? -18.839 2.556 -1.901 1.00 96.38 380 LEU A C 1
ATOM 2888 O O . LEU A 1 380 ? -18.918 2.578 -3.133 1.00 96.38 380 LEU A O 1
ATOM 2892 N N . GLY A 1 381 ? -18.191 3.508 -1.222 1.00 94.75 381 GLY A N 1
ATOM 2893 C CA . GLY A 1 381 ? -17.558 4.663 -1.857 1.00 94.75 381 GLY A CA 1
ATOM 2894 C C . GLY A 1 381 ? -18.558 5.681 -2.406 1.00 94.75 381 GLY A C 1
ATOM 2895 O O . GLY A 1 381 ? -18.269 6.316 -3.420 1.00 94.75 381 GLY A O 1
ATOM 2896 N N . ARG A 1 382 ? -19.747 5.805 -1.799 1.00 95.44 382 ARG A N 1
ATOM 2897 C CA . ARG A 1 382 ? -20.789 6.766 -2.207 1.00 95.44 382 ARG A CA 1
ATOM 2898 C C . ARG A 1 382 ? -21.614 7.261 -1.023 1.00 95.44 382 ARG A C 1
ATOM 2900 O O . ARG A 1 382 ? -21.580 6.663 0.043 1.00 95.44 382 ARG A O 1
ATOM 2907 N N . GLU A 1 383 ? -22.397 8.314 -1.235 1.00 93.94 383 GLU A N 1
ATOM 2908 C CA . GLU A 1 383 ? -23.411 8.757 -0.273 1.00 93.94 383 GLU A CA 1
ATOM 2909 C C . GLU A 1 383 ? -24.647 7.829 -0.282 1.00 93.94 383 GLU A C 1
ATOM 2911 O O . GLU A 1 383 ? -24.969 7.229 -1.323 1.00 93.94 383 GLU A O 1
ATOM 2916 N N . PRO A 1 384 ? -25.354 7.693 0.856 1.00 92.88 384 PRO A N 1
ATOM 2917 C CA . PRO A 1 384 ? -26.632 6.997 0.903 1.00 92.88 384 PRO A CA 1
ATOM 2918 C C . PRO A 1 384 ? -27.703 7.708 0.075 1.00 92.88 384 PRO A C 1
ATOM 2920 O O . PRO A 1 384 ? -27.795 8.935 0.061 1.00 92.88 384 PRO A O 1
ATOM 2923 N N . ASP A 1 385 ? -28.604 6.931 -0.516 1.00 92.56 385 ASP A N 1
ATOM 2924 C CA . ASP A 1 385 ? -29.912 7.445 -0.907 1.00 92.56 385 ASP A CA 1
ATOM 2925 C C . ASP A 1 385 ? -30.879 7.428 0.291 1.00 92.56 385 ASP A C 1
ATOM 2927 O O . ASP A 1 385 ? -30.710 6.663 1.245 1.00 92.56 385 ASP A O 1
ATOM 2931 N N . ALA A 1 386 ? -31.910 8.278 0.247 1.00 83.38 386 ALA A N 1
ATOM 2932 C CA . ALA A 1 386 ? -32.835 8.458 1.367 1.00 83.38 386 ALA A CA 1
ATOM 2933 C C . ALA A 1 386 ? -33.560 7.158 1.765 1.00 83.38 386 ALA A C 1
ATOM 2935 O O . ALA A 1 386 ? -33.740 6.891 2.953 1.00 83.38 386 ALA A O 1
ATOM 2936 N N . ASN A 1 387 ? -33.937 6.328 0.786 1.00 85.62 387 ASN A N 1
ATOM 2937 C CA . ASN A 1 387 ? -34.683 5.092 1.027 1.00 85.62 387 ASN A CA 1
ATOM 2938 C C . ASN A 1 387 ? -33.778 3.992 1.591 1.00 85.62 387 ASN A C 1
ATOM 2940 O O . ASN A 1 387 ? -34.154 3.297 2.537 1.00 85.62 387 ASN A O 1
ATOM 2944 N N . GLY A 1 388 ? -32.578 3.845 1.031 1.00 88.88 388 GLY A N 1
ATOM 2945 C CA . GLY A 1 388 ? -31.565 2.908 1.491 1.00 88.88 388 GLY A CA 1
ATOM 2946 C C . GLY A 1 388 ? -31.091 3.234 2.903 1.00 88.88 388 GLY A C 1
ATOM 2947 O O . GLY A 1 388 ? -30.964 2.329 3.726 1.00 88.88 388 GLY A O 1
ATOM 2948 N N . LEU A 1 389 ? -30.875 4.515 3.220 1.00 87.94 389 LEU A N 1
ATOM 2949 C CA . LEU A 1 389 ? -30.560 4.949 4.582 1.00 87.94 389 LEU A CA 1
ATOM 2950 C C . LEU A 1 389 ? -31.693 4.596 5.545 1.00 87.94 389 LEU A C 1
ATOM 2952 O O . LEU A 1 389 ? -31.446 3.931 6.548 1.00 87.94 389 LEU A O 1
ATOM 2956 N N . GLN A 1 390 ? -32.930 4.982 5.218 1.00 83.56 390 GLN A N 1
ATOM 2957 C CA . GLN A 1 390 ? -34.081 4.720 6.082 1.00 83.56 390 GLN A CA 1
ATOM 2958 C C . GLN A 1 390 ? -34.305 3.220 6.310 1.00 83.56 390 GLN A C 1
ATOM 2960 O O . GLN A 1 390 ? -34.573 2.810 7.433 1.00 83.56 390 GLN A O 1
ATOM 2965 N N . SER A 1 391 ? -34.100 2.384 5.289 1.00 85.81 391 SER A N 1
ATOM 2966 C CA . SER A 1 391 ? -34.237 0.926 5.412 1.00 85.81 391 SER A CA 1
ATOM 2967 C C . SER A 1 391 ? -33.266 0.325 6.434 1.00 85.81 391 SER A C 1
ATOM 2969 O O . SER A 1 391 ? -33.636 -0.571 7.193 1.00 85.81 391 SER A O 1
ATOM 2971 N N . TRP A 1 392 ? -32.026 0.822 6.492 1.00 89.06 392 TRP A N 1
ATOM 2972 C CA . TRP A 1 392 ? -31.047 0.375 7.487 1.00 89.06 392 TRP A CA 1
ATOM 2973 C C . TRP A 1 392 ? -31.340 0.910 8.889 1.00 89.06 392 TRP A C 1
ATOM 2975 O O . TRP A 1 392 ? -31.148 0.176 9.857 1.00 89.06 392 TRP A O 1
ATOM 2985 N N . LEU A 1 393 ? -31.854 2.138 9.010 1.00 81.56 393 LEU A N 1
ATOM 2986 C CA . LEU A 1 393 ? -32.321 2.680 10.294 1.00 81.56 393 LEU A CA 1
ATOM 2987 C C . LEU A 1 393 ? -33.501 1.870 10.845 1.00 81.56 393 LEU A C 1
ATOM 2989 O O . LEU A 1 393 ? -33.500 1.481 12.011 1.00 81.56 393 LEU A O 1
ATOM 2993 N N . ASP A 1 394 ? -34.462 1.516 9.990 1.00 79.38 394 ASP A N 1
ATOM 2994 C CA . ASP A 1 394 ? -35.580 0.650 10.363 1.00 79.38 394 ASP A CA 1
ATOM 2995 C C . ASP A 1 394 ? -35.087 -0.740 10.790 1.00 79.38 394 ASP A C 1
ATOM 2997 O O . ASP A 1 394 ? -35.675 -1.369 11.670 1.00 79.38 394 ASP A O 1
ATOM 3001 N N . ALA A 1 395 ? -33.997 -1.232 10.201 1.00 77.75 395 ALA A N 1
ATOM 3002 C CA . ALA A 1 395 ? -33.395 -2.497 10.600 1.00 77.75 395 ALA A CA 1
ATOM 3003 C C . ALA A 1 395 ? -32.722 -2.410 11.984 1.00 77.75 395 ALA A C 1
ATOM 3005 O O . ALA A 1 395 ? -32.890 -3.324 12.789 1.00 77.75 395 ALA A O 1
ATOM 3006 N N . LEU A 1 396 ? -32.033 -1.303 12.291 1.00 70.12 396 LEU A N 1
ATOM 3007 C CA . LEU A 1 396 ? -31.510 -1.012 13.636 1.00 70.12 396 LEU A CA 1
ATOM 3008 C C . LEU A 1 396 ? -32.635 -0.873 14.672 1.00 70.12 396 LEU A C 1
ATOM 3010 O O . LEU A 1 396 ? -32.466 -1.265 15.820 1.00 70.12 396 LEU A O 1
ATOM 3014 N N . SER A 1 397 ? -33.806 -0.373 14.264 1.00 62.84 397 SER A N 1
ATOM 3015 C CA . SER A 1 397 ? -34.993 -0.289 15.131 1.00 62.84 397 SER A CA 1
ATOM 3016 C C . SER A 1 397 ? -35.631 -1.642 15.467 1.00 62.84 397 SER A C 1
ATOM 3018 O O . SER A 1 397 ? -36.486 -1.712 16.345 1.00 62.84 397 SER A O 1
ATOM 3020 N N . LYS A 1 398 ? -35.226 -2.709 14.766 1.00 68.81 398 LYS A N 1
ATOM 3021 C CA . LYS A 1 398 ? -35.726 -4.085 14.911 1.00 68.81 398 LYS A CA 1
ATOM 3022 C C . LYS A 1 398 ? -34.617 -5.026 15.396 1.00 68.81 398 LYS A C 1
ATOM 3024 O O . LYS A 1 398 ? -34.431 -6.106 14.840 1.00 68.81 398 LYS A O 1
ATOM 3029 N N . ASP A 1 399 ? -33.852 -4.572 16.385 1.00 66.75 399 ASP A N 1
ATOM 3030 C CA . ASP A 1 399 ? -32.806 -5.327 17.088 1.00 66.75 399 ASP A CA 1
ATOM 3031 C C . ASP A 1 399 ? -31.578 -5.748 16.254 1.00 66.75 399 ASP A C 1
ATOM 3033 O O . ASP A 1 399 ? -30.760 -6.541 16.728 1.00 66.75 399 ASP A O 1
ATOM 3037 N N . LYS A 1 400 ? -31.371 -5.217 15.034 1.00 71.12 400 LYS A N 1
ATOM 3038 C CA . LYS A 1 400 ? -30.058 -5.374 14.383 1.00 71.12 400 LYS A CA 1
ATOM 3039 C C . LYS A 1 400 ? -29.016 -4.485 15.049 1.00 71.12 400 LYS A C 1
ATOM 3041 O O . LYS A 1 400 ? -29.258 -3.311 15.312 1.00 71.12 400 LYS A O 1
ATOM 3046 N N . THR A 1 401 ? -27.808 -5.010 15.214 1.00 77.62 401 THR A N 1
ATOM 3047 C CA . THR A 1 401 ? -26.658 -4.218 15.671 1.00 77.62 401 THR A CA 1
ATOM 3048 C C . THR A 1 401 ? -26.002 -3.466 14.509 1.00 77.62 401 THR A C 1
ATOM 3050 O O . THR A 1 401 ? -26.080 -3.885 13.352 1.00 77.62 401 THR A O 1
ATOM 3053 N N . LEU A 1 402 ? -25.275 -2.383 14.802 1.00 76.62 402 LEU A N 1
ATOM 3054 C CA . LEU A 1 402 ? -24.460 -1.682 13.798 1.00 76.62 402 LEU A CA 1
ATOM 3055 C C . LEU A 1 402 ? -23.428 -2.605 13.134 1.00 76.62 402 LEU A C 1
ATOM 3057 O O . LEU A 1 402 ? -23.180 -2.472 11.940 1.00 76.62 402 LEU A O 1
ATOM 3061 N N . ALA A 1 403 ? -22.883 -3.577 13.872 1.00 78.88 403 ALA A N 1
ATOM 3062 C CA . ALA A 1 403 ? -21.985 -4.589 13.320 1.00 78.88 403 ALA A CA 1
ATOM 3063 C C . ALA A 1 403 ? -22.702 -5.498 12.305 1.00 78.88 403 ALA A C 1
ATOM 3065 O O . ALA A 1 403 ? -22.167 -5.779 11.236 1.00 78.88 403 ALA A O 1
ATOM 3066 N N . GLN A 1 404 ? -23.942 -5.910 12.587 1.00 83.50 404 GLN A N 1
ATOM 3067 C CA . GLN A 1 404 ? -24.750 -6.684 11.640 1.00 83.50 404 GLN A CA 1
ATOM 3068 C C . GLN A 1 404 ? -25.152 -5.862 10.410 1.00 83.50 404 GLN A C 1
ATOM 3070 O O . GLN A 1 404 ? -25.188 -6.402 9.305 1.00 83.50 404 GLN A O 1
ATOM 3075 N N . VAL A 1 405 ? -25.441 -4.567 10.580 1.00 89.88 405 VAL A N 1
ATOM 3076 C CA . VAL A 1 405 ? -25.693 -3.654 9.455 1.00 89.88 405 VAL A CA 1
ATOM 3077 C C . VAL A 1 405 ? -24.443 -3.531 8.594 1.00 89.88 405 VAL A C 1
ATOM 3079 O O . VAL A 1 405 ? -24.508 -3.809 7.400 1.00 89.88 405 VAL A O 1
ATOM 3082 N N . ARG A 1 406 ? -23.291 -3.212 9.194 1.00 93.06 406 ARG A N 1
ATOM 3083 C CA . ARG A 1 406 ? -22.006 -3.129 8.491 1.00 93.06 406 ARG A CA 1
ATOM 3084 C C . ARG A 1 406 ? -21.670 -4.421 7.753 1.00 93.06 406 ARG A C 1
ATOM 3086 O O . ARG A 1 406 ? -21.253 -4.382 6.597 1.00 93.06 406 ARG A O 1
ATOM 3093 N N . SER A 1 407 ? -21.931 -5.564 8.383 1.00 92.06 407 SER A N 1
ATOM 3094 C CA . SER A 1 407 ? -21.735 -6.865 7.753 1.00 92.06 407 SER A CA 1
ATOM 3095 C C . SER A 1 407 ? -22.592 -7.049 6.498 1.00 92.06 407 SER A C 1
ATOM 3097 O O . SER A 1 407 ? -22.106 -7.572 5.494 1.00 92.06 407 SER A O 1
ATOM 3099 N N . GLY A 1 408 ? -23.828 -6.539 6.515 1.00 94.62 408 GLY A N 1
ATOM 3100 C CA . GLY A 1 408 ? -24.702 -6.489 5.344 1.00 94.62 408 GLY A CA 1
ATOM 3101 C C . GLY A 1 408 ? -24.141 -5.640 4.198 1.00 94.62 408 GLY A C 1
ATOM 3102 O O . GLY A 1 408 ? -24.239 -6.048 3.044 1.00 94.62 408 GLY A O 1
ATOM 3103 N N . PHE A 1 409 ? -23.498 -4.506 4.496 1.00 96.94 409 PHE A N 1
ATOM 3104 C CA . PHE A 1 409 ? -22.787 -3.716 3.482 1.00 96.94 409 PHE A CA 1
ATOM 3105 C C . PHE A 1 409 ? -21.600 -4.484 2.897 1.00 96.94 409 PHE A C 1
ATOM 3107 O O . PHE A 1 409 ? -21.485 -4.577 1.675 1.00 96.94 409 PHE A O 1
ATOM 3114 N N . GLY A 1 410 ? -20.746 -5.054 3.755 1.00 96.38 410 GLY A N 1
ATOM 3115 C CA . GLY A 1 410 ? -19.528 -5.761 3.341 1.00 96.38 410 GLY A CA 1
ATOM 3116 C C . GLY A 1 410 ? -19.787 -6.959 2.426 1.00 96.38 410 GLY A C 1
ATOM 3117 O O . GLY A 1 410 ? -18.996 -7.216 1.526 1.00 96.38 410 GLY A O 1
ATOM 3118 N N . HIS A 1 411 ? -20.930 -7.630 2.595 1.00 96.19 411 HIS A N 1
ATOM 3119 C CA . HIS A 1 411 ? -21.349 -8.779 1.782 1.00 96.19 411 HIS A CA 1
ATOM 3120 C C . HIS A 1 411 ? -22.344 -8.442 0.668 1.00 96.19 411 HIS A C 1
ATOM 3122 O O . HIS A 1 411 ? -22.851 -9.346 0.002 1.00 96.19 411 HIS A O 1
ATOM 3128 N N . SER A 1 412 ? -22.656 -7.163 0.466 1.00 97.38 412 SER A N 1
ATOM 3129 C CA . SER A 1 412 ? -23.586 -6.749 -0.583 1.00 97.38 412 SER A CA 1
ATOM 3130 C C . SER A 1 412 ? -23.024 -7.017 -1.985 1.00 97.38 412 SER A C 1
ATOM 3132 O O . SER A 1 412 ? -21.809 -7.007 -2.207 1.00 97.38 412 SER A O 1
ATOM 3134 N N . ASP A 1 413 ? -23.915 -7.179 -2.966 1.00 98.06 413 ASP A N 1
ATOM 3135 C CA . ASP A 1 413 ? -23.524 -7.304 -4.377 1.00 98.06 413 ASP A CA 1
ATOM 3136 C C . ASP A 1 413 ? -22.735 -6.079 -4.870 1.00 98.06 413 ASP A C 1
ATOM 3138 O O . ASP A 1 413 ? -21.847 -6.202 -5.716 1.00 98.06 413 ASP A O 1
ATOM 3142 N N . GLU A 1 414 ? -23.009 -4.898 -4.310 1.00 97.19 414 GLU A N 1
ATOM 3143 C CA . GLU A 1 414 ? -22.287 -3.667 -4.632 1.00 97.19 414 GLU A CA 1
ATOM 3144 C C . GLU A 1 414 ? -20.839 -3.713 -4.118 1.00 97.19 414 GLU A C 1
ATOM 3146 O O . GLU A 1 414 ? -19.913 -3.468 -4.895 1.00 97.19 414 GLU A O 1
ATOM 3151 N N . ALA A 1 415 ? -20.615 -4.107 -2.858 1.00 98.00 415 ALA A N 1
ATOM 3152 C CA . ALA A 1 415 ? -19.266 -4.303 -2.317 1.00 98.00 415 ALA A CA 1
ATOM 3153 C C . ALA A 1 415 ? -18.494 -5.366 -3.118 1.00 98.00 415 ALA A C 1
ATOM 3155 O O . ALA A 1 415 ? -17.349 -5.144 -3.522 1.00 98.00 415 ALA A O 1
ATOM 3156 N N . LYS A 1 416 ? -19.154 -6.483 -3.453 1.00 98.44 416 LYS A N 1
ATOM 3157 C CA . LYS A 1 416 ? -18.600 -7.536 -4.314 1.00 98.44 416 LYS A CA 1
ATOM 3158 C C . LYS A 1 416 ? -18.177 -7.013 -5.683 1.00 98.44 416 LYS A C 1
ATOM 3160 O O . LYS A 1 416 ? -17.080 -7.337 -6.148 1.00 98.44 416 LYS A O 1
ATOM 3165 N N . ALA A 1 417 ? -19.000 -6.183 -6.320 1.00 98.38 417 ALA A N 1
ATOM 3166 C CA . ALA A 1 417 ? -18.673 -5.570 -7.602 1.00 98.38 417 ALA A CA 1
ATOM 3167 C C . ALA A 1 417 ? -17.462 -4.627 -7.497 1.00 98.38 417 ALA A C 1
ATOM 3169 O O . ALA A 1 417 ? -16.582 -4.669 -8.358 1.00 98.38 417 ALA A O 1
ATOM 3170 N N . LYS A 1 418 ? -17.369 -3.824 -6.427 1.00 98.00 418 LYS A N 1
ATOM 3171 C CA . LYS A 1 418 ? -16.237 -2.909 -6.195 1.00 98.00 418 LYS A CA 1
ATOM 3172 C C . LYS A 1 418 ? -14.919 -3.656 -5.986 1.00 98.00 418 LYS A C 1
ATOM 3174 O O . LYS A 1 418 ? -13.930 -3.329 -6.638 1.00 98.00 418 LYS A O 1
ATOM 3179 N N . VAL A 1 419 ? -14.905 -4.689 -5.144 1.00 98.38 419 VAL A N 1
ATOM 3180 C CA . VAL A 1 419 ? -13.699 -5.506 -4.916 1.00 98.38 419 VAL A CA 1
ATOM 3181 C C . VAL A 1 419 ? -13.295 -6.251 -6.192 1.00 98.38 419 VAL A C 1
ATOM 3183 O O . VAL A 1 419 ? -12.118 -6.277 -6.545 1.00 98.38 419 VAL A O 1
ATOM 3186 N N . THR A 1 420 ? -14.261 -6.790 -6.944 1.00 98.44 420 THR A N 1
ATOM 3187 C CA . THR A 1 420 ? -13.996 -7.428 -8.248 1.00 98.44 420 THR A CA 1
ATOM 3188 C C . THR A 1 420 ? -13.352 -6.448 -9.232 1.00 98.44 420 THR A C 1
ATOM 3190 O O . THR A 1 420 ? -12.406 -6.807 -9.934 1.00 98.44 420 THR A O 1
ATOM 3193 N N . ALA A 1 421 ? -13.813 -5.193 -9.260 1.00 98.12 421 ALA A N 1
ATOM 3194 C CA . ALA A 1 421 ? -13.196 -4.155 -10.075 1.00 98.12 421 ALA A CA 1
ATOM 3195 C C . ALA A 1 421 ? -11.741 -3.889 -9.659 1.00 98.12 421 ALA A C 1
ATOM 3197 O O . ALA A 1 421 ? -10.893 -3.763 -10.532 1.00 98.12 421 ALA A O 1
ATOM 3198 N N . PHE A 1 422 ? -11.401 -3.901 -8.366 1.00 98.44 422 PHE A N 1
ATOM 3199 C CA . PHE A 1 422 ? -10.009 -3.726 -7.922 1.00 98.44 422 PHE A CA 1
ATOM 3200 C C . PHE A 1 422 ? -9.069 -4.834 -8.404 1.00 98.44 422 PHE A C 1
ATOM 3202 O O . PHE A 1 422 ? -7.956 -4.528 -8.830 1.00 98.44 422 PHE A O 1
ATOM 3209 N N . TYR A 1 423 ? -9.509 -6.094 -8.426 1.00 98.56 423 TYR A N 1
ATOM 3210 C CA . TYR A 1 423 ? -8.725 -7.180 -9.028 1.00 98.56 423 TYR A CA 1
ATOM 3211 C C . TYR A 1 423 ? -8.409 -6.909 -10.506 1.00 98.56 423 TYR A C 1
ATOM 3213 O O . TYR A 1 423 ? -7.260 -7.040 -10.935 1.00 98.56 423 TYR A O 1
ATOM 3221 N N . ARG A 1 424 ? -9.404 -6.471 -11.281 1.00 98.00 424 ARG A N 1
ATOM 3222 C CA . ARG A 1 424 ? -9.222 -6.156 -12.705 1.00 98.00 424 ARG A CA 1
ATOM 3223 C C . ARG A 1 424 ? -8.349 -4.926 -12.901 1.00 98.00 424 ARG A C 1
ATOM 3225 O O . ARG A 1 424 ? -7.389 -4.962 -13.663 1.00 98.00 424 ARG A O 1
ATOM 3232 N N . ASP A 1 425 ? -8.666 -3.861 -12.181 1.00 97.94 425 ASP A N 1
ATOM 3233 C CA . ASP A 1 425 ? -8.063 -2.553 -12.368 1.00 97.94 425 ASP A CA 1
ATOM 3234 C C . ASP A 1 425 ? -6.635 -2.497 -11.848 1.00 97.94 425 ASP A C 1
ATOM 3236 O O . ASP A 1 425 ? -5.829 -1.802 -12.448 1.00 97.94 425 ASP A O 1
ATOM 3240 N N . ILE A 1 426 ? -6.299 -3.191 -10.759 1.00 98.50 426 ILE A N 1
ATOM 3241 C CA . ILE A 1 426 ? -4.981 -3.087 -10.111 1.00 98.50 426 ILE A CA 1
ATOM 3242 C C . ILE A 1 426 ? -4.097 -4.294 -10.436 1.00 98.50 426 ILE A C 1
ATOM 3244 O O . ILE A 1 426 ? -2.890 -4.133 -10.612 1.00 98.50 426 ILE A O 1
ATOM 3248 N N . LEU A 1 427 ? -4.675 -5.494 -10.563 1.00 97.44 427 LEU A N 1
ATOM 3249 C CA . LEU A 1 427 ? -3.913 -6.735 -10.780 1.00 97.44 427 LEU A CA 1
ATOM 3250 C C . LEU A 1 427 ? -4.061 -7.300 -12.201 1.00 97.44 427 LEU A C 1
ATOM 3252 O O . LEU A 1 427 ? -3.239 -8.114 -12.632 1.00 97.44 427 LEU A O 1
ATOM 3256 N N . GLY A 1 428 ? -5.065 -6.852 -12.959 1.00 96.31 428 GLY A N 1
ATOM 3257 C CA . GLY A 1 428 ? -5.298 -7.295 -14.333 1.00 96.31 428 GLY A CA 1
ATOM 3258 C C . GLY A 1 428 ? -5.861 -8.714 -14.440 1.00 96.31 428 GLY A C 1
ATOM 3259 O O . GLY A 1 428 ? -5.567 -9.399 -15.419 1.00 96.31 428 GLY A O 1
ATOM 3260 N N . ARG A 1 429 ? -6.617 -9.185 -13.440 1.00 97.31 429 ARG A N 1
ATOM 3261 C CA . ARG A 1 429 ? -7.231 -10.527 -13.429 1.00 97.31 429 ARG A CA 1
ATOM 3262 C C . ARG A 1 429 ? -8.571 -10.556 -12.694 1.00 97.31 429 ARG A C 1
ATOM 3264 O O . ARG A 1 429 ? -8.924 -9.596 -12.022 1.00 97.31 429 ARG A O 1
ATOM 3271 N N . GLU A 1 430 ? -9.288 -11.674 -12.789 1.00 97.56 430 GLU A N 1
ATOM 3272 C CA . GLU A 1 430 ? -10.455 -11.949 -11.942 1.00 97.56 430 GLU A CA 1
ATOM 3273 C C . GLU A 1 430 ? -10.040 -12.388 -10.522 1.00 97.56 430 GLU A C 1
ATOM 3275 O O . GLU A 1 430 ? -8.959 -12.974 -10.345 1.00 97.56 430 GLU A O 1
ATOM 3280 N N . PRO A 1 431 ? -10.889 -12.137 -9.507 1.00 97.62 431 PRO A N 1
ATOM 3281 C CA . PRO A 1 431 ? -10.709 -12.717 -8.184 1.00 97.62 431 PRO A CA 1
ATOM 3282 C C . PRO A 1 431 ? -10.890 -14.236 -8.192 1.00 97.62 431 PRO A C 1
ATOM 3284 O O . PRO A 1 431 ? -11.748 -14.775 -8.891 1.00 97.62 431 PRO A O 1
ATOM 3287 N N . ASP A 1 432 ? -10.153 -14.920 -7.323 1.00 97.12 432 ASP A N 1
ATOM 3288 C CA . ASP A 1 432 ? -10.536 -16.250 -6.863 1.00 97.12 432 ASP A CA 1
ATOM 3289 C C . ASP A 1 432 ? -11.592 -16.151 -5.744 1.00 97.12 432 ASP A C 1
ATOM 3291 O O . ASP A 1 432 ? -11.752 -15.110 -5.100 1.00 97.12 432 ASP A O 1
ATOM 3295 N N . ALA A 1 433 ? -12.332 -17.240 -5.515 1.00 94.44 433 ALA A N 1
ATOM 3296 C CA . ALA A 1 433 ? -13.450 -17.248 -4.571 1.00 94.44 433 ALA A CA 1
ATOM 3297 C C . ALA A 1 433 ? -13.023 -16.912 -3.128 1.00 94.44 433 ALA A C 1
ATOM 3299 O O . ALA A 1 433 ? -13.717 -16.159 -2.447 1.00 94.44 433 ALA A O 1
ATOM 3300 N N . ASN A 1 434 ? -11.870 -17.422 -2.683 1.00 93.69 434 ASN A N 1
ATOM 3301 C CA . ASN A 1 434 ? -11.385 -17.239 -1.312 1.00 93.69 434 ASN A CA 1
ATOM 3302 C C . ASN A 1 434 ? -10.829 -15.829 -1.085 1.00 93.69 434 ASN A C 1
ATOM 3304 O O . ASN A 1 434 ? -11.081 -15.222 -0.043 1.00 93.69 434 ASN A O 1
ATOM 3308 N N . GLY A 1 435 ? -10.093 -15.299 -2.063 1.00 92.62 435 GLY A N 1
ATOM 3309 C CA . GLY A 1 435 ? -9.582 -13.935 -2.043 1.00 92.62 435 GLY A CA 1
ATOM 3310 C C . GLY A 1 435 ? -10.715 -12.914 -2.017 1.00 92.62 435 GLY A C 1
ATOM 3311 O O . GLY A 1 435 ? -10.702 -12.006 -1.187 1.00 92.62 435 GLY A O 1
ATOM 3312 N N . LEU A 1 436 ? -11.741 -13.100 -2.857 1.00 97.06 436 LEU A N 1
ATOM 3313 C CA . LEU A 1 436 ? -12.927 -12.242 -2.841 1.00 97.06 436 LEU A CA 1
ATOM 3314 C C . LEU A 1 436 ? -13.629 -12.284 -1.485 1.00 97.06 436 LEU A C 1
ATOM 3316 O O . LEU A 1 436 ? -13.887 -11.228 -0.915 1.00 97.06 436 LEU A O 1
ATOM 3320 N N . GLN A 1 437 ? -13.899 -13.482 -0.959 1.00 96.06 437 GLN A N 1
ATOM 3321 C CA . GLN A 1 437 ? -14.585 -13.632 0.322 1.00 96.06 437 GLN A CA 1
ATOM 3322 C C . GLN A 1 437 ? -13.795 -12.989 1.469 1.00 96.06 437 GLN A C 1
ATOM 3324 O O . GLN A 1 437 ? -14.374 -12.233 2.238 1.00 96.06 437 GLN A O 1
ATOM 3329 N N . SER A 1 438 ? -12.474 -13.184 1.525 1.00 93.88 438 SER A N 1
ATOM 3330 C CA . SER A 1 438 ? -11.611 -12.559 2.541 1.00 93.88 438 SER A CA 1
ATOM 3331 C C . SER A 1 438 ? -11.731 -11.030 2.563 1.00 93.88 438 SER A C 1
ATOM 3333 O O . SER A 1 438 ? -11.766 -10.421 3.632 1.00 93.88 438 SER A O 1
ATOM 3335 N N . TRP A 1 439 ? -11.824 -10.387 1.394 1.00 97.19 439 TRP A N 1
ATOM 3336 C CA . TRP A 1 439 ? -11.998 -8.934 1.315 1.00 97.19 439 TRP A CA 1
ATOM 3337 C C . TRP A 1 439 ? -13.408 -8.475 1.696 1.00 97.19 439 TRP A C 1
ATOM 3339 O O . TRP A 1 439 ? -13.545 -7.433 2.336 1.00 97.19 439 TRP A O 1
ATOM 3349 N N . LEU A 1 440 ? -14.448 -9.241 1.350 1.00 97.44 440 LEU A N 1
ATOM 3350 C CA . LEU A 1 440 ? -15.821 -8.957 1.788 1.00 97.44 440 LEU A CA 1
ATOM 3351 C C . LEU A 1 440 ? -15.959 -9.110 3.307 1.00 97.44 440 LEU A C 1
ATOM 3353 O O . LEU A 1 440 ? -16.525 -8.235 3.962 1.00 97.44 440 LEU A O 1
ATOM 3357 N N . ASP A 1 441 ? -15.338 -10.141 3.880 1.00 94.81 441 ASP A N 1
ATOM 3358 C CA . ASP A 1 441 ? -15.248 -10.340 5.326 1.00 94.81 441 ASP A CA 1
ATOM 3359 C C . ASP A 1 441 ? -14.508 -9.174 5.998 1.00 94.81 441 ASP A C 1
ATOM 3361 O O . ASP A 1 441 ? -14.923 -8.707 7.060 1.00 94.81 441 ASP A O 1
ATOM 3365 N N . ALA A 1 442 ? -13.439 -8.659 5.382 1.00 91.25 442 ALA A N 1
ATOM 3366 C CA . ALA A 1 442 ? -12.711 -7.498 5.889 1.00 91.25 442 ALA A CA 1
ATOM 3367 C C . ALA A 1 442 ? -13.567 -6.216 5.867 1.00 91.25 442 ALA A C 1
ATOM 3369 O O . ALA A 1 442 ? -13.609 -5.490 6.862 1.00 91.25 442 ALA A O 1
ATOM 3370 N N . LEU A 1 443 ? -14.304 -5.966 4.776 1.00 94.38 443 LEU A N 1
ATOM 3371 C CA . LEU A 1 443 ? -15.254 -4.847 4.676 1.00 94.38 443 LEU A CA 1
ATOM 3372 C C . LEU A 1 443 ? -16.405 -4.974 5.683 1.00 94.38 443 LEU A C 1
ATOM 3374 O O . LEU A 1 443 ? -16.887 -3.973 6.212 1.00 94.38 443 LEU A O 1
ATOM 3378 N N . SER A 1 444 ? -16.823 -6.207 5.981 1.00 91.25 444 SER A N 1
ATOM 3379 C CA . SER A 1 444 ? -17.880 -6.507 6.950 1.00 91.25 444 SER A CA 1
ATOM 3380 C C . SER A 1 444 ? -17.503 -6.141 8.396 1.00 91.25 444 SER A C 1
ATOM 3382 O O . SER A 1 444 ? -18.395 -5.990 9.233 1.00 91.25 444 SER A O 1
ATOM 3384 N N . LYS A 1 445 ? -16.199 -5.987 8.678 1.00 86.50 445 LYS A N 1
ATOM 3385 C CA . LYS A 1 445 ? -15.625 -5.722 10.005 1.00 86.50 445 LYS A CA 1
ATOM 3386 C C . LYS A 1 445 ? -15.233 -4.261 10.166 1.00 86.50 445 LYS A C 1
ATOM 3388 O O . LYS A 1 445 ? -16.072 -3.465 10.548 1.00 86.50 445 LYS A O 1
ATOM 3393 N N . ASP A 1 446 ? -14.001 -3.879 9.869 1.00 82.19 446 ASP A N 1
ATOM 3394 C CA . ASP A 1 446 ? -13.452 -2.547 10.155 1.00 82.19 446 ASP A CA 1
ATOM 3395 C C . ASP A 1 446 ? -12.809 -1.895 8.924 1.00 82.19 446 ASP A C 1
ATOM 3397 O O . ASP A 1 446 ? -12.650 -0.677 8.890 1.00 82.19 446 ASP A O 1
ATOM 3401 N N . LYS A 1 447 ? -12.502 -2.665 7.870 1.00 89.81 447 LYS A N 1
ATOM 3402 C CA . LYS A 1 447 ? -11.830 -2.118 6.688 1.00 89.81 447 LYS A CA 1
ATOM 3403 C C . LYS A 1 447 ? -12.751 -1.257 5.841 1.00 89.81 447 LYS A C 1
ATOM 3405 O O . LYS A 1 447 ? -13.912 -1.594 5.614 1.00 89.81 447 LYS A O 1
ATOM 3410 N N . THR A 1 448 ? -12.202 -0.164 5.324 1.00 96.19 448 THR A N 1
ATOM 3411 C CA . THR A 1 448 ? -12.834 0.649 4.283 1.00 96.19 448 THR A CA 1
ATOM 3412 C C . THR A 1 448 ? -12.416 0.161 2.897 1.00 96.19 448 THR A C 1
ATOM 3414 O O . THR A 1 448 ? -11.357 -0.432 2.705 1.00 96.19 448 THR A O 1
ATOM 3417 N N . LEU A 1 449 ? -13.221 0.458 1.889 1.00 97.06 449 LEU A N 1
ATOM 3418 C CA . LEU A 1 449 ? -12.964 0.215 0.481 1.00 97.06 449 LEU A CA 1
ATOM 3419 C C . LEU A 1 449 ? -11.667 0.891 0.023 1.00 97.06 449 LEU A C 1
ATOM 3421 O O . LEU A 1 449 ? -10.937 0.320 -0.784 1.00 97.06 449 LEU A O 1
ATOM 3425 N N . ALA A 1 450 ? -11.340 2.064 0.576 1.00 95.56 450 ALA A N 1
ATOM 3426 C CA . ALA A 1 450 ? -10.064 2.734 0.336 1.00 95.56 450 ALA A CA 1
ATOM 3427 C C . ALA A 1 450 ? -8.881 1.939 0.916 1.00 95.56 450 ALA A C 1
ATOM 3429 O O . ALA A 1 450 ? -7.869 1.764 0.241 1.00 95.56 450 ALA A O 1
ATOM 3430 N N . GLN A 1 451 ? -9.015 1.394 2.129 1.00 94.94 451 GLN A N 1
ATOM 3431 C CA . GLN A 1 451 ? -7.993 0.526 2.724 1.00 94.94 451 GLN A CA 1
ATOM 3432 C C . GLN A 1 451 ? -7.851 -0.796 1.962 1.00 94.94 451 GLN A C 1
ATOM 3434 O O . GLN A 1 451 ? -6.730 -1.243 1.731 1.00 94.94 451 GLN A O 1
ATOM 3439 N N . VAL A 1 452 ? -8.962 -1.394 1.516 1.00 97.56 452 VAL A N 1
ATOM 3440 C CA . VAL A 1 452 ? -8.935 -2.579 0.647 1.00 97.56 452 VAL A CA 1
ATOM 3441 C C . VAL A 1 452 ? -8.169 -2.255 -0.628 1.00 97.56 452 VAL A C 1
ATOM 3443 O O . VAL A 1 452 ? -7.193 -2.933 -0.938 1.00 97.56 452 VAL A O 1
ATOM 3446 N N . ARG A 1 453 ? -8.531 -1.172 -1.327 1.00 98.12 453 ARG A N 1
ATOM 3447 C CA . ARG A 1 453 ? -7.827 -0.720 -2.532 1.00 98.12 453 ARG A CA 1
ATOM 3448 C C . ARG A 1 453 ? -6.332 -0.507 -2.293 1.00 98.12 453 ARG A C 1
ATOM 3450 O O . ARG A 1 453 ? -5.516 -0.932 -3.109 1.00 98.12 453 ARG A O 1
ATOM 3457 N N . SER A 1 454 ? -5.978 0.096 -1.162 1.00 95.62 454 SER A N 1
ATOM 3458 C CA . SER A 1 454 ? -4.589 0.284 -0.752 1.00 95.62 454 SER A CA 1
ATOM 3459 C C . SER A 1 454 ? -3.844 -1.045 -0.606 1.00 95.62 454 SER A C 1
ATOM 3461 O O . SER A 1 454 ? -2.748 -1.203 -1.145 1.00 95.62 454 SER A O 1
ATOM 3463 N N . GLY A 1 455 ? -4.486 -2.049 0.002 1.00 93.69 455 GLY A N 1
ATOM 3464 C CA . GLY A 1 455 ? -3.965 -3.415 0.082 1.00 93.69 455 GLY A CA 1
ATOM 3465 C C . GLY A 1 455 ? -3.663 -4.030 -1.289 1.00 93.69 455 GLY A C 1
ATOM 3466 O O . GLY A 1 455 ? -2.611 -4.644 -1.466 1.00 93.69 455 GLY A O 1
ATOM 3467 N N . PHE A 1 456 ? -4.522 -3.810 -2.291 1.00 97.81 456 PHE A N 1
ATOM 3468 C CA . PHE A 1 456 ? -4.231 -4.210 -3.674 1.00 97.81 456 PHE A CA 1
ATOM 3469 C C . PHE A 1 456 ? -3.027 -3.454 -4.244 1.00 97.81 456 PHE A C 1
ATOM 3471 O O . PHE A 1 456 ? -2.125 -4.085 -4.798 1.00 97.81 456 PHE A O 1
ATOM 3478 N N . GLY A 1 457 ? -2.999 -2.127 -4.092 1.00 95.00 457 GLY A N 1
ATOM 3479 C CA . GLY A 1 457 ? -1.952 -1.258 -4.635 1.00 95.00 457 GLY A CA 1
ATOM 3480 C C . GLY A 1 457 ? -0.549 -1.567 -4.108 1.00 95.00 457 GLY A C 1
ATOM 3481 O O . GLY A 1 457 ? 0.404 -1.529 -4.881 1.00 95.00 457 GLY A O 1
ATOM 3482 N N . TYR A 1 458 ? -0.423 -1.947 -2.832 1.00 94.81 458 TYR A N 1
ATOM 3483 C CA . TYR A 1 458 ? 0.861 -2.292 -2.198 1.00 94.81 458 TYR A CA 1
ATOM 3484 C C . TYR A 1 458 ? 1.212 -3.784 -2.213 1.00 94.81 458 TYR A C 1
ATOM 3486 O O . TYR A 1 458 ? 2.292 -4.175 -1.750 1.00 94.81 458 TYR A O 1
ATOM 3494 N N . SER A 1 459 ? 0.328 -4.623 -2.754 1.00 96.38 459 SER A N 1
ATOM 3495 C CA . SER A 1 459 ? 0.536 -6.067 -2.814 1.00 96.38 459 SER A CA 1
ATOM 3496 C C . SER A 1 459 ? 1.796 -6.447 -3.605 1.00 96.38 459 SER A C 1
ATOM 3498 O O . SER A 1 459 ? 2.218 -5.764 -4.543 1.00 96.38 459 SER A O 1
ATOM 3500 N N . ASN A 1 460 ? 2.378 -7.602 -3.271 1.00 97.00 460 ASN A N 1
ATOM 3501 C CA . ASN A 1 460 ? 3.496 -8.172 -4.031 1.00 97.00 460 ASN A CA 1
ATOM 3502 C C . ASN A 1 460 ? 3.136 -8.427 -5.502 1.00 97.00 460 ASN A C 1
ATOM 3504 O O . ASN A 1 460 ? 3.999 -8.324 -6.372 1.00 97.00 460 ASN A O 1
ATOM 3508 N N . GLU A 1 461 ? 1.866 -8.719 -5.791 1.00 97.38 461 GLU A N 1
ATOM 3509 C CA . GLU A 1 461 ? 1.395 -8.907 -7.159 1.00 97.38 461 GLU A CA 1
ATOM 3510 C C . GLU A 1 461 ? 1.417 -7.586 -7.941 1.00 97.38 461 GLU A C 1
ATOM 3512 O O . GLU A 1 461 ? 2.015 -7.539 -9.016 1.00 97.38 461 GLU A O 1
ATOM 3517 N N . ALA A 1 462 ? 0.865 -6.498 -7.386 1.00 97.81 462 ALA A N 1
ATOM 3518 C CA . ALA A 1 462 ? 0.937 -5.170 -8.001 1.00 97.81 462 ALA A CA 1
ATOM 3519 C C . ALA A 1 462 ? 2.393 -4.721 -8.210 1.00 97.81 462 ALA A C 1
ATOM 3521 O O . ALA A 1 462 ? 2.755 -4.279 -9.304 1.00 97.81 462 ALA A O 1
ATOM 3522 N N . ARG A 1 463 ? 3.257 -4.936 -7.208 1.00 98.56 463 ARG A N 1
ATOM 3523 C CA . ARG A 1 463 ? 4.707 -4.710 -7.310 1.00 98.56 463 ARG A CA 1
ATOM 3524 C C . ARG A 1 463 ? 5.319 -5.465 -8.487 1.00 98.56 463 ARG A C 1
ATOM 3526 O O . ARG A 1 463 ? 5.988 -4.853 -9.315 1.00 98.56 463 ARG A O 1
ATOM 3533 N N . GLY A 1 464 ? 5.030 -6.759 -8.615 1.00 97.94 464 GLY A N 1
ATOM 3534 C CA . GLY A 1 464 ? 5.493 -7.576 -9.736 1.00 97.94 464 GLY A CA 1
ATOM 3535 C C . GLY A 1 464 ? 5.022 -7.058 -11.100 1.00 97.94 464 GLY A C 1
ATOM 3536 O O . GLY A 1 464 ? 5.810 -7.027 -12.046 1.00 97.94 464 GLY A O 1
ATOM 3537 N N . LYS A 1 465 ? 3.768 -6.593 -11.207 1.00 98.25 465 LYS A N 1
ATOM 3538 C CA . LYS A 1 465 ? 3.223 -6.021 -12.452 1.00 98.25 465 LYS A CA 1
ATOM 3539 C C . LYS A 1 465 ? 3.919 -4.716 -12.844 1.00 98.25 465 LYS A C 1
ATOM 3541 O O . LYS A 1 465 ? 4.283 -4.552 -14.006 1.00 98.25 465 LYS A O 1
ATOM 3546 N N . VAL A 1 466 ? 4.146 -3.809 -11.893 1.00 98.56 466 VAL A N 1
ATOM 3547 C CA . VAL A 1 466 ? 4.851 -2.543 -12.158 1.00 98.56 466 VAL A CA 1
ATOM 3548 C C . VAL A 1 466 ? 6.316 -2.799 -12.521 1.00 98.56 466 VAL A C 1
ATOM 3550 O O . VAL A 1 466 ? 6.806 -2.233 -13.498 1.00 98.56 466 VAL A O 1
ATOM 3553 N N . THR A 1 467 ? 7.007 -3.700 -11.816 1.00 98.44 467 THR A N 1
ATOM 3554 C CA . THR A 1 467 ? 8.376 -4.115 -12.172 1.00 98.44 467 THR A CA 1
ATOM 3555 C C . THR A 1 467 ? 8.441 -4.687 -13.590 1.00 98.44 467 THR A C 1
ATOM 3557 O O . THR A 1 467 ? 9.360 -4.360 -14.342 1.0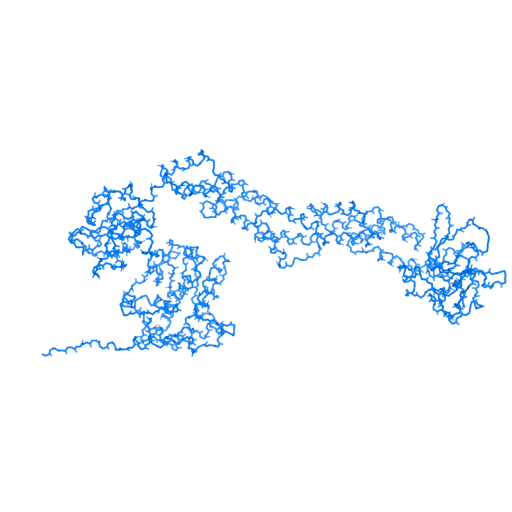0 98.44 467 THR A O 1
ATOM 3560 N N . ALA A 1 468 ? 7.449 -5.486 -13.997 1.00 98.19 468 ALA A N 1
ATOM 3561 C CA . ALA A 1 468 ? 7.366 -5.981 -15.367 1.00 98.19 468 ALA A CA 1
ATOM 3562 C C . ALA A 1 468 ? 7.232 -4.837 -16.385 1.00 98.19 468 ALA A C 1
ATOM 3564 O O . ALA A 1 468 ? 7.900 -4.876 -17.408 1.00 98.19 468 ALA A O 1
ATOM 3565 N N . PHE A 1 469 ? 6.472 -3.773 -16.103 1.00 98.56 469 PHE A N 1
ATOM 3566 C CA . PHE A 1 469 ? 6.386 -2.618 -17.010 1.00 98.56 469 PHE A CA 1
ATOM 3567 C C . PHE A 1 469 ? 7.714 -1.880 -17.188 1.00 98.56 469 PHE A C 1
ATOM 3569 O O . PHE A 1 469 ? 8.035 -1.495 -18.312 1.00 98.56 469 PHE A O 1
ATOM 3576 N N . TYR A 1 470 ? 8.518 -1.733 -16.133 1.00 98.62 470 TYR A N 1
ATOM 3577 C CA . TYR A 1 470 ? 9.875 -1.188 -16.263 1.00 98.62 470 TYR A CA 1
ATOM 3578 C C . TYR A 1 470 ? 10.731 -2.023 -17.226 1.00 98.62 470 TYR A C 1
ATOM 3580 O O . TYR A 1 470 ? 11.357 -1.475 -18.138 1.00 98.62 470 TYR A O 1
ATOM 3588 N N . ARG A 1 471 ? 10.709 -3.351 -17.085 1.00 98.19 471 ARG A N 1
ATOM 3589 C CA . ARG A 1 471 ? 11.467 -4.259 -17.960 1.00 98.19 471 ARG A CA 1
ATOM 3590 C C . ARG A 1 471 ? 10.930 -4.249 -19.384 1.00 98.19 471 ARG A C 1
ATOM 3592 O O . ARG A 1 471 ? 11.683 -4.054 -20.332 1.00 98.19 471 ARG A O 1
ATOM 3599 N N . ASP A 1 472 ? 9.622 -4.407 -19.520 1.00 98.06 472 ASP A N 1
ATOM 3600 C CA . ASP A 1 472 ? 8.962 -4.600 -20.800 1.00 98.06 472 ASP A CA 1
ATOM 3601 C C . ASP A 1 472 ? 8.919 -3.325 -21.629 1.00 98.06 472 ASP A C 1
ATOM 3603 O O . ASP A 1 472 ? 8.993 -3.423 -22.844 1.00 98.06 472 ASP A O 1
ATOM 3607 N N . ILE A 1 473 ? 8.783 -2.142 -21.023 1.00 98.56 473 ILE A N 1
ATOM 3608 C CA . ILE A 1 473 ? 8.584 -0.882 -21.760 1.00 98.56 473 ILE A CA 1
ATOM 3609 C C . ILE A 1 473 ? 9.861 -0.038 -21.787 1.00 98.56 473 ILE A C 1
ATOM 3611 O O . ILE A 1 473 ? 10.131 0.620 -22.791 1.00 98.56 473 ILE A O 1
ATOM 3615 N N . LEU A 1 474 ? 10.665 -0.067 -20.719 1.00 97.56 474 LEU A N 1
ATOM 3616 C CA . LEU A 1 474 ? 11.869 0.767 -20.597 1.00 97.56 474 LEU A CA 1
ATOM 3617 C C . LEU A 1 474 ? 13.176 -0.031 -20.720 1.00 97.56 474 LEU A C 1
ATOM 3619 O O . LEU A 1 474 ? 14.228 0.550 -21.003 1.00 97.56 474 LEU A O 1
ATOM 3623 N N . GLY A 1 475 ? 13.124 -1.358 -20.569 1.00 96.31 475 GLY A N 1
ATOM 3624 C CA . GLY A 1 475 ? 14.293 -2.229 -20.681 1.00 96.31 475 GLY A CA 1
ATOM 3625 C C . GLY A 1 475 ? 15.248 -2.132 -19.491 1.00 96.31 475 GLY A C 1
ATOM 3626 O O . GLY A 1 475 ? 16.456 -2.263 -19.684 1.00 96.31 475 GLY A O 1
ATOM 3627 N N . ARG A 1 476 ? 14.741 -1.850 -18.283 1.00 97.12 476 ARG A N 1
ATOM 3628 C CA . ARG A 1 476 ? 15.543 -1.756 -17.048 1.00 97.12 476 ARG A CA 1
ATOM 3629 C C . ARG A 1 476 ? 14.757 -2.174 -15.806 1.00 97.12 476 ARG A C 1
ATOM 3631 O O . ARG A 1 476 ? 13.542 -2.317 -15.869 1.00 97.12 476 ARG A O 1
ATOM 3638 N N . GLU A 1 477 ? 15.445 -2.307 -14.673 1.00 97.44 477 GLU A N 1
ATOM 3639 C CA . GLU A 1 477 ? 14.806 -2.436 -13.357 1.00 97.44 477 GLU A CA 1
ATOM 3640 C C . GLU A 1 477 ? 14.278 -1.084 -12.837 1.00 97.44 477 GLU A C 1
ATOM 3642 O O . GLU A 1 477 ? 14.819 -0.022 -13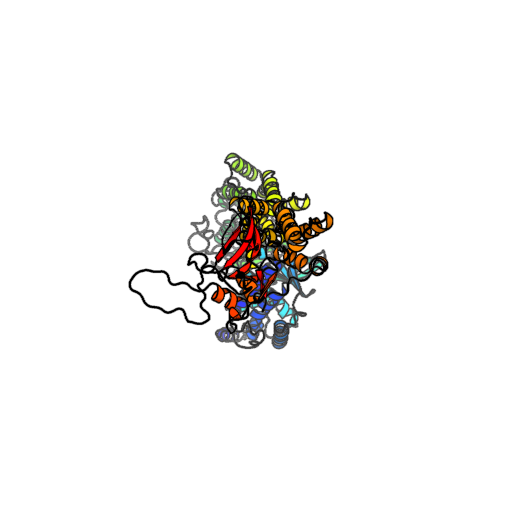.192 1.00 97.44 477 GLU A O 1
ATOM 3647 N N . PRO A 1 478 ? 13.235 -1.099 -11.986 1.00 96.44 478 PRO A N 1
ATOM 3648 C CA . PRO A 1 478 ? 12.824 0.085 -11.247 1.00 96.44 478 PRO A CA 1
ATOM 3649 C C . PRO A 1 478 ? 13.861 0.493 -10.198 1.00 96.44 478 PRO A C 1
ATOM 3651 O O . PRO A 1 478 ? 14.488 -0.348 -9.557 1.00 96.44 478 PRO A O 1
ATOM 3654 N N . ASP A 1 479 ? 13.962 1.794 -9.951 1.00 95.88 479 ASP A N 1
ATOM 3655 C CA . ASP A 1 479 ? 14.503 2.314 -8.700 1.00 95.88 479 ASP A CA 1
ATOM 3656 C C . ASP A 1 479 ? 13.431 2.279 -7.593 1.00 95.88 479 ASP A C 1
ATOM 3658 O O . ASP A 1 479 ? 12.228 2.224 -7.871 1.00 95.88 479 ASP A O 1
ATOM 3662 N N . ALA A 1 480 ? 13.863 2.311 -6.328 1.00 91.31 480 ALA A N 1
ATOM 3663 C CA . ALA A 1 480 ? 12.965 2.174 -5.180 1.00 91.31 480 ALA A CA 1
ATOM 3664 C C . ALA A 1 480 ? 11.876 3.264 -5.140 1.00 91.31 480 ALA A C 1
ATOM 3666 O O . ALA A 1 480 ? 10.707 2.959 -4.904 1.00 91.31 480 ALA A O 1
ATOM 3667 N N . ASN A 1 481 ? 12.238 4.516 -5.436 1.00 92.38 481 ASN A N 1
ATOM 3668 C CA . ASN A 1 481 ? 11.321 5.656 -5.365 1.00 92.38 481 ASN A CA 1
ATOM 3669 C C . ASN A 1 481 ? 10.291 5.630 -6.498 1.00 92.38 481 ASN A C 1
ATOM 3671 O O . ASN A 1 481 ? 9.104 5.870 -6.270 1.00 92.38 481 ASN A O 1
ATOM 3675 N N . GLY A 1 482 ? 10.732 5.318 -7.717 1.00 93.38 482 GLY A N 1
ATOM 3676 C CA . GLY A 1 482 ? 9.867 5.175 -8.880 1.00 93.38 482 GLY A CA 1
ATOM 3677 C C . GLY A 1 482 ? 8.861 4.043 -8.700 1.00 93.38 482 GLY A C 1
ATOM 3678 O O . GLY A 1 482 ? 7.670 4.244 -8.936 1.00 93.38 482 GLY A O 1
ATOM 3679 N N . LEU A 1 483 ? 9.308 2.882 -8.205 1.00 96.88 483 LEU A N 1
ATOM 3680 C CA . LEU A 1 483 ? 8.412 1.771 -7.883 1.00 96.88 483 LEU A CA 1
ATOM 3681 C C . LEU A 1 483 ? 7.371 2.186 -6.845 1.00 96.88 483 LEU A C 1
ATOM 3683 O O . LEU A 1 483 ? 6.178 2.023 -7.092 1.00 96.88 483 LEU A O 1
ATOM 3687 N N . GLN A 1 484 ? 7.812 2.762 -5.724 1.00 96.44 484 GLN A N 1
ATOM 3688 C CA . GLN A 1 484 ? 6.915 3.182 -4.651 1.00 96.44 484 GLN A CA 1
ATOM 3689 C C . GLN A 1 484 ? 5.880 4.204 -5.139 1.00 96.44 484 GLN A C 1
ATOM 3691 O O . GLN A 1 484 ? 4.695 4.041 -4.869 1.00 96.44 484 GLN A O 1
ATOM 3696 N N . SER A 1 485 ? 6.294 5.181 -5.950 1.00 96.12 485 SER A N 1
ATOM 3697 C CA . SER A 1 485 ? 5.396 6.204 -6.504 1.00 96.12 485 SER A CA 1
ATOM 3698 C C . SER A 1 485 ? 4.259 5.603 -7.339 1.00 96.12 485 SER A C 1
ATOM 3700 O O . SER A 1 485 ? 3.123 6.077 -7.291 1.00 96.12 485 SER A O 1
ATOM 3702 N N . TRP A 1 486 ? 4.532 4.540 -8.101 1.00 98.00 486 TRP A N 1
ATOM 3703 C CA . TRP A 1 486 ? 3.496 3.844 -8.867 1.00 98.00 486 TRP A CA 1
ATOM 3704 C C . TRP A 1 486 ? 2.584 2.985 -7.990 1.00 98.00 486 TRP A C 1
ATOM 3706 O O . TRP A 1 486 ? 1.383 2.929 -8.257 1.00 98.00 486 TRP A O 1
ATOM 3716 N N . LEU A 1 487 ? 3.112 2.357 -6.935 1.00 97.56 487 LEU A N 1
ATOM 3717 C CA . LEU A 1 487 ? 2.288 1.630 -5.962 1.00 97.56 487 LEU A CA 1
ATOM 3718 C C . LEU A 1 487 ? 1.367 2.585 -5.190 1.00 97.56 487 LEU A C 1
ATOM 3720 O O . LEU A 1 487 ? 0.185 2.289 -5.031 1.00 97.56 487 LEU A O 1
ATOM 3724 N N . ASP A 1 488 ? 1.863 3.769 -4.823 1.00 96.75 488 ASP A N 1
ATOM 3725 C CA . ASP A 1 488 ? 1.066 4.848 -4.226 1.00 96.75 488 ASP A CA 1
ATOM 3726 C C . ASP A 1 488 ? -0.033 5.356 -5.172 1.00 96.75 488 ASP A C 1
ATOM 3728 O O . ASP A 1 488 ? -1.097 5.799 -4.737 1.00 96.75 488 ASP A O 1
ATOM 3732 N N . ALA A 1 489 ? 0.212 5.327 -6.483 1.00 97.38 489 ALA A N 1
ATOM 3733 C CA . ALA A 1 489 ? -0.789 5.699 -7.473 1.00 97.38 489 ALA A CA 1
ATOM 3734 C C . ALA A 1 489 ? -1.878 4.617 -7.610 1.00 97.38 489 ALA A C 1
ATOM 3736 O O . ALA A 1 489 ? -3.065 4.943 -7.692 1.00 97.38 489 ALA A O 1
ATOM 3737 N N . LEU A 1 490 ? -1.488 3.335 -7.599 1.00 97.94 490 LEU A N 1
ATOM 3738 C CA . LEU A 1 490 ? -2.414 2.195 -7.636 1.00 97.94 490 LEU A CA 1
ATOM 3739 C C . LEU A 1 490 ? -3.260 2.087 -6.360 1.00 97.94 490 LEU A C 1
ATOM 3741 O O . LEU A 1 490 ? -4.446 1.766 -6.446 1.00 97.94 490 LEU A O 1
ATOM 3745 N N . SER A 1 491 ? -2.682 2.399 -5.194 1.00 96.69 491 SER A N 1
ATOM 3746 C CA . SER A 1 491 ? -3.387 2.390 -3.904 1.00 96.69 491 SER A CA 1
ATOM 3747 C C . SER A 1 491 ? -4.497 3.446 -3.821 1.00 96.69 491 SER A C 1
ATOM 3749 O O . SER A 1 491 ? -5.430 3.291 -3.034 1.00 96.69 491 SER A O 1
ATOM 3751 N N . LYS A 1 492 ? -4.437 4.486 -4.667 1.00 93.62 492 LYS A N 1
ATOM 3752 C CA . LYS A 1 492 ? -5.376 5.617 -4.694 1.00 93.62 492 LYS A CA 1
ATOM 3753 C C . LYS A 1 492 ? -6.412 5.502 -5.801 1.00 93.62 492 LYS A C 1
ATOM 3755 O O . LYS A 1 492 ? -7.491 4.988 -5.557 1.00 93.62 492 LYS A O 1
ATOM 3760 N N . ASP A 1 493 ? -6.129 5.969 -7.012 1.00 92.00 493 ASP A N 1
ATOM 3761 C CA . ASP A 1 493 ? -7.126 6.100 -8.085 1.00 92.00 493 ASP A CA 1
ATOM 3762 C C . ASP A 1 493 ? -6.677 5.484 -9.416 1.00 92.00 493 ASP A C 1
ATOM 3764 O O . ASP A 1 493 ? -7.512 5.260 -10.292 1.00 92.00 493 ASP A O 1
ATOM 3768 N N . LYS A 1 494 ? -5.383 5.176 -9.587 1.00 97.56 494 LYS A N 1
ATOM 3769 C CA . LYS A 1 494 ? -4.878 4.672 -10.868 1.00 97.56 494 LYS A CA 1
ATOM 3770 C C . LYS A 1 494 ? -5.171 3.201 -11.079 1.00 97.56 494 LYS A C 1
ATOM 3772 O O . LYS A 1 494 ? -5.103 2.391 -10.158 1.00 97.56 494 LYS A O 1
ATOM 3777 N N . THR A 1 495 ? -5.461 2.859 -12.328 1.00 98.31 495 THR A N 1
ATOM 3778 C CA . THR A 1 495 ? -5.497 1.474 -12.795 1.00 98.31 495 THR A CA 1
ATOM 3779 C C . THR A 1 495 ? -4.140 1.075 -13.364 1.00 98.31 495 THR A C 1
ATOM 3781 O O . THR A 1 495 ? -3.362 1.905 -13.835 1.00 98.31 495 THR A O 1
ATOM 3784 N N . LEU A 1 496 ? -3.866 -0.220 -13.387 1.00 97.94 496 LEU A N 1
ATOM 3785 C CA . LEU A 1 496 ? -2.688 -0.821 -13.984 1.00 97.94 496 LEU A CA 1
ATOM 3786 C C . LEU A 1 496 ? -2.557 -0.452 -15.469 1.00 97.94 496 LEU A C 1
ATOM 3788 O O . LEU A 1 496 ? -1.450 -0.207 -15.943 1.00 97.94 496 LEU A O 1
ATOM 3792 N N . ALA A 1 497 ? -3.677 -0.328 -16.188 1.00 97.75 497 ALA A N 1
ATOM 3793 C CA . ALA A 1 497 ? -3.694 0.149 -17.570 1.00 97.75 497 ALA A CA 1
ATOM 3794 C C . ALA A 1 497 ? -3.253 1.621 -17.682 1.00 97.75 497 ALA A C 1
ATOM 3796 O O . ALA A 1 497 ? -2.469 1.967 -18.564 1.00 97.75 497 ALA A O 1
ATOM 3797 N N . GLN A 1 498 ? -3.699 2.487 -16.766 1.00 98.31 498 GLN A N 1
ATOM 3798 C CA . GLN A 1 498 ? -3.256 3.884 -16.720 1.00 98.31 498 GLN A CA 1
ATOM 3799 C C . GLN A 1 498 ? -1.776 3.998 -16.343 1.00 98.31 498 GLN A C 1
ATOM 3801 O O . GLN A 1 498 ? -1.056 4.790 -16.951 1.00 98.31 498 GLN A O 1
ATOM 3806 N N . VAL A 1 499 ? -1.304 3.182 -15.394 1.00 98.38 499 VAL A N 1
ATOM 3807 C CA . VAL A 1 499 ? 0.122 3.100 -15.046 1.00 98.38 499 VAL A CA 1
ATOM 3808 C C . VAL A 1 499 ? 0.927 2.696 -16.276 1.00 98.38 499 VAL A C 1
ATOM 3810 O O . VAL A 1 499 ? 1.830 3.428 -16.671 1.00 98.38 499 VAL A O 1
ATOM 3813 N N . ARG A 1 500 ? 0.550 1.604 -16.956 1.00 98.38 500 ARG A N 1
ATOM 3814 C CA . ARG A 1 500 ? 1.201 1.161 -18.196 1.00 98.38 500 ARG A CA 1
ATOM 3815 C C . ARG A 1 500 ? 1.242 2.259 -19.258 1.00 98.38 500 ARG A C 1
ATOM 3817 O O . ARG A 1 500 ? 2.280 2.479 -19.882 1.00 98.38 500 ARG A O 1
ATOM 3824 N N . SER A 1 501 ? 0.139 2.984 -19.428 1.00 98.12 501 SER A N 1
ATOM 3825 C CA . SER A 1 501 ? 0.078 4.110 -20.355 1.00 98.12 501 SER A CA 1
ATOM 3826 C C . SER A 1 501 ? 1.070 5.218 -19.998 1.00 98.12 501 SER A C 1
ATOM 3828 O O . SER A 1 501 ? 1.679 5.790 -20.903 1.00 98.12 501 SER A O 1
ATOM 3830 N N . GLY A 1 502 ? 1.276 5.490 -18.707 1.00 97.94 502 GLY A N 1
ATOM 3831 C CA . GLY A 1 502 ? 2.295 6.422 -18.225 1.00 97.94 502 GLY A CA 1
ATOM 3832 C C . GLY A 1 502 ? 3.712 6.020 -18.644 1.00 97.94 502 GLY A C 1
ATOM 3833 O O . GLY A 1 502 ? 4.477 6.868 -19.106 1.00 97.94 502 GLY A O 1
ATOM 3834 N N . PHE A 1 503 ? 4.043 4.726 -18.580 1.00 98.44 503 PHE A N 1
ATOM 3835 C CA . PHE A 1 503 ? 5.315 4.206 -19.097 1.00 98.44 503 PHE A CA 1
ATOM 3836 C C . PHE A 1 503 ? 5.429 4.378 -20.613 1.00 98.44 503 PHE A C 1
ATOM 3838 O O . PHE A 1 503 ? 6.434 4.909 -21.091 1.00 98.44 503 PHE A O 1
ATOM 3845 N N . GLY A 1 504 ? 4.398 3.973 -21.362 1.00 98.19 504 GLY A N 1
ATOM 3846 C CA . GLY A 1 504 ? 4.393 4.009 -22.828 1.00 98.19 504 GLY A CA 1
ATOM 3847 C C . GLY A 1 504 ? 4.570 5.410 -23.419 1.00 98.19 504 GLY A C 1
ATOM 3848 O O . GLY A 1 504 ? 5.233 5.555 -24.441 1.00 98.19 504 GLY A O 1
ATOM 3849 N N . TYR A 1 505 ? 4.054 6.449 -22.752 1.00 98.25 505 TYR A N 1
ATOM 3850 C CA . TYR A 1 505 ? 4.188 7.848 -23.189 1.00 98.25 505 TYR A CA 1
ATOM 3851 C C . TYR A 1 505 ? 5.344 8.622 -22.545 1.00 98.25 505 TYR A C 1
ATOM 3853 O O . TYR A 1 505 ? 5.539 9.807 -22.845 1.00 98.25 505 TYR A O 1
ATOM 3861 N N . SER A 1 506 ? 6.120 7.973 -21.675 1.00 98.25 506 SER A N 1
ATOM 3862 C CA . SER A 1 506 ? 7.236 8.606 -20.977 1.00 98.25 506 SER A CA 1
ATOM 3863 C C . SER A 1 506 ? 8.319 9.111 -21.941 1.00 98.25 506 SER A C 1
ATOM 3865 O O . SER A 1 506 ? 8.519 8.591 -23.043 1.00 98.25 506 SER A O 1
ATOM 3867 N N . ASN A 1 507 ? 9.075 10.123 -21.504 1.00 98.19 507 ASN A N 1
ATOM 3868 C CA . ASN A 1 507 ? 10.234 10.617 -22.256 1.00 98.19 507 ASN A CA 1
ATOM 3869 C C . ASN A 1 507 ? 11.297 9.528 -22.462 1.00 98.19 507 ASN A C 1
ATOM 3871 O O . ASN A 1 507 ? 11.976 9.524 -23.486 1.00 98.19 507 ASN A O 1
ATOM 3875 N N . GLU A 1 508 ? 11.413 8.591 -21.519 1.00 97.75 508 GLU A N 1
ATOM 3876 C CA . GLU A 1 508 ? 12.337 7.465 -21.619 1.00 97.75 508 GLU A CA 1
ATOM 3877 C C . GLU A 1 508 ? 11.918 6.498 -22.735 1.00 97.75 508 GLU A C 1
ATOM 3879 O O . GLU A 1 508 ? 12.729 6.209 -23.615 1.00 97.75 508 GLU A O 1
ATOM 3884 N N . ALA A 1 509 ? 10.644 6.083 -22.777 1.00 98.44 509 ALA A N 1
ATOM 3885 C CA . ALA A 1 509 ? 10.114 5.256 -23.866 1.00 98.44 509 ALA A CA 1
ATOM 3886 C C . ALA A 1 509 ? 10.287 5.940 -25.233 1.00 98.44 509 ALA A C 1
ATOM 3888 O O . ALA A 1 509 ? 10.761 5.319 -26.186 1.00 98.44 509 ALA A O 1
ATOM 3889 N N . ARG A 1 510 ? 10.007 7.250 -25.310 1.00 98.56 510 ARG A N 1
ATOM 3890 C CA . ARG A 1 510 ? 10.259 8.062 -26.511 1.00 98.56 510 ARG A CA 1
ATOM 3891 C C . ARG A 1 510 ? 11.722 8.006 -26.947 1.00 98.56 510 ARG A C 1
ATOM 3893 O O . ARG A 1 510 ? 11.990 7.754 -28.117 1.00 98.56 510 ARG A O 1
ATOM 3900 N N . GLY A 1 511 ? 12.662 8.185 -26.020 1.00 97.50 511 GLY A N 1
ATOM 3901 C CA . GLY A 1 511 ? 14.094 8.088 -26.303 1.00 97.50 511 GLY A CA 1
ATOM 3902 C C . GLY A 1 511 ? 14.510 6.710 -26.830 1.00 97.50 511 GLY A C 1
ATOM 3903 O O . GLY A 1 511 ? 15.274 6.631 -27.792 1.00 97.50 511 GLY A O 1
ATOM 3904 N N . LYS A 1 512 ? 13.968 5.626 -26.256 1.00 98.06 512 LYS A N 1
ATOM 3905 C CA . LYS A 1 512 ? 14.250 4.248 -26.696 1.00 98.06 512 LYS A CA 1
ATOM 3906 C C . LYS A 1 512 ? 13.749 3.982 -28.117 1.00 98.06 512 LYS A C 1
ATOM 3908 O O . LYS A 1 512 ? 14.498 3.450 -28.931 1.00 98.06 512 LYS A O 1
ATOM 3913 N N . VAL A 1 513 ? 12.520 4.390 -28.441 1.00 98.44 513 VAL A N 1
ATOM 3914 C CA . VAL A 1 513 ? 11.967 4.222 -29.796 1.00 98.44 513 VAL A CA 1
ATOM 3915 C C . VAL A 1 513 ? 12.742 5.067 -30.812 1.00 98.44 513 VAL A C 1
ATOM 3917 O O . VAL A 1 513 ? 13.089 4.563 -31.878 1.00 98.44 513 VAL A O 1
ATOM 3920 N N . THR A 1 514 ? 13.097 6.314 -30.481 1.00 97.56 514 THR A N 1
ATOM 3921 C CA . THR A 1 514 ? 13.952 7.151 -31.343 1.00 97.56 514 THR A CA 1
ATOM 3922 C C . THR A 1 514 ? 15.306 6.492 -31.618 1.00 97.56 514 THR A C 1
ATOM 3924 O O . THR A 1 514 ? 15.775 6.510 -32.756 1.00 97.56 514 THR A O 1
ATOM 3927 N N . ALA A 1 515 ? 15.920 5.856 -30.615 1.00 95.62 515 ALA A N 1
ATOM 3928 C CA . ALA A 1 515 ? 17.156 5.103 -30.816 1.00 95.62 515 ALA A CA 1
ATOM 3929 C C . ALA A 1 515 ? 16.965 3.932 -31.793 1.00 95.62 515 ALA A C 1
ATOM 3931 O O . ALA A 1 515 ? 17.819 3.719 -32.644 1.00 95.62 515 ALA A O 1
ATOM 3932 N N . PHE A 1 516 ? 15.830 3.226 -31.766 1.00 98.00 516 PHE A N 1
ATOM 3933 C CA . PHE A 1 516 ? 15.561 2.141 -32.721 1.00 98.00 516 PHE A CA 1
ATOM 3934 C C . PHE A 1 516 ? 15.481 2.624 -34.171 1.00 98.00 516 PHE A C 1
ATOM 3936 O O . PHE A 1 516 ? 16.036 1.970 -35.052 1.00 98.00 516 PHE A O 1
ATOM 3943 N N . TYR A 1 517 ? 14.877 3.787 -34.428 1.00 97.06 517 TYR A N 1
ATOM 3944 C CA . TYR A 1 517 ? 14.903 4.398 -35.762 1.00 97.06 517 TYR A CA 1
ATOM 3945 C C . TYR A 1 517 ? 16.338 4.653 -36.249 1.00 97.06 517 TYR A C 1
ATOM 3947 O O . TYR A 1 517 ? 16.681 4.306 -37.381 1.00 97.06 517 TYR A O 1
ATOM 3955 N N . ARG A 1 518 ? 17.202 5.195 -35.385 1.00 92.44 518 ARG A N 1
ATOM 3956 C CA . ARG A 1 518 ? 18.608 5.465 -35.726 1.00 92.44 518 ARG A CA 1
ATOM 3957 C C . ARG A 1 518 ? 19.399 4.179 -35.921 1.00 92.44 518 ARG A C 1
ATOM 3959 O O . ARG A 1 518 ? 20.051 4.004 -36.946 1.00 92.44 518 ARG A O 1
ATOM 3966 N N . ASP A 1 519 ? 19.301 3.271 -34.961 1.00 89.88 519 ASP A N 1
ATOM 3967 C CA . ASP A 1 519 ? 20.117 2.067 -34.898 1.00 89.88 519 ASP A CA 1
ATOM 3968 C C . ASP A 1 519 ? 19.723 1.043 -35.955 1.00 89.88 519 ASP A C 1
ATOM 3970 O O . ASP A 1 519 ? 20.598 0.342 -36.446 1.00 89.88 519 ASP A O 1
ATOM 3974 N N . ILE A 1 520 ? 18.439 0.928 -36.306 1.00 94.69 520 ILE A N 1
ATOM 3975 C CA . ILE A 1 520 ? 17.939 -0.132 -37.197 1.00 94.69 520 ILE A CA 1
ATOM 3976 C C . ILE A 1 520 ? 17.655 0.397 -38.605 1.00 94.69 520 ILE A C 1
ATOM 3978 O O . ILE A 1 520 ? 17.901 -0.313 -39.579 1.00 94.69 520 ILE A O 1
ATOM 3982 N N . LEU A 1 521 ? 17.178 1.640 -38.735 1.00 90.00 521 LEU A N 1
ATOM 3983 C CA . LEU A 1 521 ? 16.782 2.222 -40.028 1.00 90.00 521 LEU A CA 1
ATOM 3984 C C . LEU A 1 521 ? 17.743 3.315 -40.525 1.00 90.00 521 LEU A C 1
ATOM 3986 O O . LEU A 1 521 ? 17.745 3.639 -41.716 1.00 90.00 521 LEU A O 1
ATOM 3990 N N . GLY A 1 522 ? 18.597 3.857 -39.650 1.00 85.94 522 GLY A N 1
ATOM 3991 C CA . GLY A 1 522 ? 19.584 4.879 -40.003 1.00 85.94 522 GLY A CA 1
ATOM 3992 C C . GLY A 1 522 ? 18.985 6.266 -40.247 1.00 85.94 522 GLY A C 1
ATOM 3993 O O . GLY A 1 522 ? 19.525 7.015 -41.060 1.00 85.94 522 GLY A O 1
ATOM 3994 N N . ARG A 1 523 ? 17.859 6.601 -39.603 1.00 88.62 523 ARG A N 1
ATOM 3995 C CA . ARG A 1 523 ? 17.185 7.908 -39.732 1.00 88.62 523 ARG A CA 1
ATOM 3996 C C . ARG A 1 523 ? 16.481 8.333 -38.443 1.00 88.62 523 ARG A C 1
ATOM 3998 O O . ARG A 1 523 ? 16.324 7.528 -37.533 1.00 88.62 523 ARG A O 1
ATOM 4005 N N . GLU A 1 524 ? 16.012 9.578 -38.394 1.00 90.19 524 GLU A N 1
ATOM 4006 C CA . GLU A 1 524 ? 15.096 10.045 -37.345 1.00 90.19 524 GLU A CA 1
ATOM 4007 C C . GLU A 1 524 ? 13.655 9.538 -37.568 1.00 90.19 524 GLU A C 1
ATOM 4009 O O . GLU A 1 524 ? 13.249 9.297 -38.718 1.00 90.19 524 GLU A O 1
ATOM 4014 N N . PRO A 1 525 ? 12.862 9.391 -36.489 1.00 91.88 525 PRO A N 1
ATOM 4015 C CA . PRO A 1 525 ? 11.432 9.149 -36.606 1.00 91.88 525 PRO A CA 1
ATOM 4016 C C . PRO A 1 525 ? 10.690 10.349 -37.197 1.00 91.88 525 PRO A C 1
ATOM 4018 O O . PRO A 1 525 ? 10.991 11.502 -36.891 1.00 91.88 525 PRO A O 1
ATOM 4021 N N . ASP A 1 526 ? 9.636 10.070 -37.956 1.00 94.56 526 ASP A N 1
ATOM 4022 C CA . ASP A 1 526 ? 8.565 11.036 -38.177 1.00 94.56 526 ASP A CA 1
ATOM 4023 C C . ASP A 1 526 ? 7.593 11.047 -36.980 1.00 94.56 526 ASP A C 1
ATOM 4025 O O . ASP A 1 526 ? 7.529 10.097 -36.191 1.00 94.56 526 ASP A O 1
ATOM 4029 N N . ALA A 1 527 ? 6.822 12.129 -36.840 1.00 94.31 527 ALA A N 1
ATOM 4030 C CA . ALA A 1 527 ? 5.938 12.322 -35.690 1.00 94.31 527 ALA A CA 1
ATOM 4031 C C . ALA A 1 527 ? 4.866 11.223 -35.558 1.00 94.31 527 ALA A C 1
ATOM 4033 O O . ALA A 1 527 ? 4.591 10.763 -34.449 1.00 94.31 527 ALA A O 1
ATOM 4034 N N . ASN A 1 528 ? 4.292 10.769 -36.677 1.00 95.81 528 ASN A N 1
ATOM 4035 C CA . ASN A 1 528 ? 3.204 9.788 -36.677 1.00 95.81 528 ASN A CA 1
ATOM 4036 C C . ASN A 1 528 ? 3.717 8.379 -36.368 1.00 95.81 528 ASN A C 1
ATOM 4038 O O . ASN A 1 528 ? 3.104 7.653 -35.582 1.00 95.81 528 ASN A O 1
ATOM 4042 N N . GLY A 1 529 ? 4.853 7.999 -36.953 1.00 95.12 529 GLY A N 1
ATOM 4043 C CA . GLY A 1 529 ? 5.517 6.728 -36.691 1.00 95.12 529 GLY A CA 1
ATOM 4044 C C . GLY A 1 529 ? 5.931 6.600 -35.228 1.00 95.12 529 GLY A C 1
ATOM 4045 O O . GLY A 1 529 ? 5.612 5.599 -34.587 1.00 95.12 529 GLY A O 1
ATOM 4046 N N . LEU A 1 530 ? 6.552 7.644 -34.664 1.00 97.00 530 LEU A N 1
ATOM 4047 C CA . LEU A 1 530 ? 6.907 7.668 -33.244 1.00 97.00 530 LEU A CA 1
ATOM 4048 C C . LEU A 1 530 ? 5.675 7.500 -32.354 1.00 97.00 530 LEU A C 1
ATOM 4050 O O . LEU A 1 530 ? 5.670 6.629 -31.486 1.00 97.00 530 LEU A O 1
ATOM 4054 N N . GLN A 1 531 ? 4.624 8.290 -32.587 1.00 97.94 531 GLN A N 1
ATOM 4055 C CA . GLN A 1 531 ? 3.405 8.221 -31.783 1.00 97.94 531 GLN A CA 1
ATOM 4056 C C . GLN A 1 531 ? 2.742 6.840 -31.863 1.00 97.94 531 GLN A C 1
ATOM 4058 O O . GLN A 1 531 ? 2.344 6.303 -30.834 1.00 97.94 531 GLN A O 1
ATOM 4063 N N . SER A 1 532 ? 2.705 6.225 -33.048 1.00 97.81 532 SER A N 1
ATOM 4064 C CA . SER A 1 532 ? 2.126 4.888 -33.243 1.00 97.81 532 SER A CA 1
ATOM 4065 C C . SER A 1 532 ? 2.824 3.823 -32.390 1.00 97.81 532 SER A C 1
ATOM 4067 O O . SER A 1 532 ? 2.170 2.948 -31.822 1.00 97.81 532 SER A O 1
ATOM 4069 N N . TRP A 1 533 ? 4.150 3.905 -32.247 1.00 98.19 533 TRP A N 1
ATOM 4070 C CA . TRP A 1 533 ? 4.900 2.990 -31.385 1.00 98.19 533 TRP A CA 1
ATOM 4071 C C . TRP A 1 533 ? 4.705 3.274 -29.895 1.00 98.19 533 TRP A C 1
ATOM 4073 O O . TRP A 1 533 ? 4.612 2.329 -29.112 1.00 98.19 533 TRP A O 1
ATOM 4083 N N . LEU A 1 534 ? 4.587 4.542 -29.489 1.00 98.31 534 LEU A N 1
ATOM 4084 C CA . LEU A 1 534 ? 4.260 4.891 -28.100 1.00 98.31 534 LEU A CA 1
ATOM 4085 C C . LEU A 1 534 ? 2.847 4.422 -27.719 1.00 98.31 534 LEU A C 1
ATOM 4087 O O . LEU A 1 534 ? 2.656 3.883 -26.630 1.00 98.31 534 LEU A O 1
ATOM 4091 N N . ASP A 1 535 ? 1.883 4.533 -28.637 1.00 98.12 535 ASP A N 1
ATOM 4092 C CA . ASP A 1 535 ? 0.527 3.989 -28.478 1.00 98.12 535 ASP A CA 1
ATOM 4093 C C . ASP A 1 535 ? 0.517 2.457 -28.380 1.00 98.12 535 ASP A C 1
ATOM 4095 O O . ASP A 1 535 ? -0.357 1.872 -27.740 1.00 98.12 535 ASP A O 1
ATOM 4099 N N . ALA A 1 536 ? 1.469 1.787 -29.031 1.00 97.88 536 ALA A N 1
ATOM 4100 C CA . ALA A 1 536 ? 1.620 0.342 -28.932 1.00 97.88 536 ALA A CA 1
ATOM 4101 C C . ALA A 1 536 ? 2.214 -0.068 -27.572 1.00 97.88 536 ALA A C 1
ATOM 4103 O O . ALA A 1 536 ? 1.725 -1.009 -26.943 1.00 97.88 536 ALA A O 1
ATOM 4104 N N . LEU A 1 537 ? 3.228 0.663 -27.088 1.00 98.31 537 LEU A N 1
ATOM 4105 C CA . LEU A 1 537 ? 3.836 0.447 -25.768 1.00 98.31 537 LEU A CA 1
ATOM 4106 C C . LEU A 1 537 ? 2.860 0.740 -24.620 1.00 98.31 537 LEU A C 1
ATOM 4108 O O . LEU A 1 537 ? 2.855 0.018 -23.622 1.00 98.31 537 LEU A O 1
ATOM 4112 N N . SER A 1 538 ? 2.005 1.757 -24.765 1.00 97.94 538 SER A N 1
ATOM 4113 C CA . SER A 1 538 ? 0.996 2.115 -23.759 1.00 97.94 538 SER A CA 1
ATOM 4114 C C . SER A 1 538 ? -0.088 1.044 -23.577 1.00 97.94 538 SER A C 1
ATOM 4116 O O . SER A 1 538 ? -0.754 1.028 -22.542 1.00 97.94 538 SER A O 1
ATOM 4118 N N . LYS A 1 539 ? -0.238 0.128 -24.546 1.00 95.38 539 LYS A N 1
ATOM 4119 C CA . LYS A 1 539 ? -1.263 -0.926 -24.565 1.00 95.38 539 LYS A CA 1
ATOM 4120 C C . LYS A 1 539 ? -0.704 -2.290 -24.195 1.00 95.38 539 LYS A C 1
ATOM 4122 O O . LYS A 1 539 ? -0.813 -2.689 -23.045 1.00 95.38 539 LYS A O 1
ATOM 4127 N N . ASP A 1 540 ? -0.108 -3.015 -25.133 1.00 93.12 540 ASP A N 1
ATOM 4128 C CA . ASP A 1 540 ? 0.249 -4.429 -24.953 1.00 93.12 540 ASP A CA 1
ATOM 4129 C C . ASP A 1 540 ? 1.650 -4.776 -25.469 1.00 93.12 540 ASP A C 1
ATOM 4131 O O . ASP A 1 540 ? 2.191 -5.815 -25.093 1.00 93.12 540 ASP A O 1
ATOM 4135 N N . LYS A 1 541 ? 2.278 -3.914 -26.280 1.00 97.69 541 LYS A N 1
ATOM 4136 C CA . LYS A 1 541 ? 3.606 -4.206 -26.825 1.00 97.69 541 LYS A CA 1
ATOM 4137 C C . LYS A 1 541 ? 4.709 -3.988 -25.808 1.00 97.69 541 LYS A C 1
ATOM 4139 O O . LYS A 1 541 ? 4.675 -3.040 -25.024 1.00 97.69 541 LYS A O 1
ATOM 4144 N N . THR A 1 542 ? 5.710 -4.858 -25.862 1.00 98.38 542 THR A N 1
ATOM 4145 C CA . THR A 1 542 ? 6.991 -4.659 -25.181 1.00 98.38 542 THR A CA 1
ATOM 4146 C C . THR A 1 542 ? 7.979 -3.960 -26.108 1.00 98.38 542 THR A C 1
ATOM 4148 O O . THR A 1 542 ? 7.883 -4.032 -27.333 1.00 98.38 542 THR A O 1
ATOM 4151 N N . LEU A 1 543 ? 8.982 -3.318 -25.529 1.00 98.00 543 LEU A N 1
ATOM 4152 C CA . LEU A 1 543 ? 10.089 -2.682 -26.217 1.00 98.00 543 LEU A CA 1
ATOM 4153 C C . LEU A 1 543 ? 10.840 -3.675 -27.115 1.00 98.00 543 LEU A C 1
ATOM 4155 O O . LEU A 1 543 ? 11.224 -3.321 -28.226 1.00 98.00 543 LEU A O 1
ATOM 4159 N N . ALA A 1 544 ? 10.978 -4.932 -26.684 1.00 97.81 544 ALA A N 1
ATOM 4160 C CA . ALA A 1 544 ? 11.561 -5.999 -27.497 1.00 97.81 544 ALA A CA 1
ATOM 4161 C C . ALA A 1 544 ? 10.694 -6.335 -28.723 1.00 97.81 544 ALA A C 1
ATOM 4163 O O . ALA A 1 544 ? 11.215 -6.490 -29.826 1.00 97.81 544 ALA A O 1
ATOM 4164 N N . GLN A 1 545 ? 9.367 -6.396 -28.564 1.00 98.38 545 GLN A N 1
ATOM 4165 C CA . GLN A 1 545 ? 8.448 -6.599 -29.690 1.00 98.38 545 GLN A CA 1
ATOM 4166 C C . GLN A 1 545 ? 8.459 -5.410 -30.654 1.00 98.38 545 GLN A C 1
ATOM 4168 O O . GLN A 1 545 ? 8.450 -5.614 -31.866 1.00 98.38 545 GLN A O 1
ATOM 4173 N N . VAL A 1 546 ? 8.526 -4.180 -30.132 1.00 98.25 546 VAL A N 1
ATOM 4174 C CA . VAL A 1 546 ? 8.691 -2.972 -30.952 1.00 98.25 546 VAL A CA 1
ATOM 4175 C C . VAL A 1 546 ? 9.989 -3.065 -31.748 1.00 98.25 546 VAL A C 1
ATOM 4177 O O . VAL A 1 546 ? 9.949 -2.974 -32.971 1.00 98.25 546 VAL A O 1
ATOM 4180 N N . ARG A 1 547 ? 11.125 -3.342 -31.095 1.00 98.31 547 ARG A N 1
ATOM 4181 C CA . ARG A 1 547 ? 12.425 -3.496 -31.766 1.00 98.31 547 ARG A CA 1
ATOM 4182 C C . ARG A 1 547 ? 12.402 -4.576 -32.848 1.00 98.31 547 ARG A C 1
ATOM 4184 O O . ARG A 1 547 ? 12.886 -4.344 -33.954 1.00 98.31 547 ARG A O 1
ATOM 4191 N N . SER A 1 548 ? 11.794 -5.723 -32.556 1.00 98.00 548 SER A N 1
ATOM 4192 C CA . SER A 1 548 ? 11.599 -6.798 -33.529 1.00 98.00 548 SER A CA 1
ATOM 4193 C C . SER A 1 548 ? 10.804 -6.326 -34.750 1.00 98.00 548 SER A C 1
ATOM 4195 O O . SER A 1 548 ? 11.195 -6.621 -35.879 1.00 98.00 548 SER A O 1
ATOM 4197 N N . GLY A 1 549 ? 9.758 -5.517 -34.547 1.00 97.69 549 GLY A N 1
ATOM 4198 C CA . GLY A 1 549 ? 9.001 -4.882 -35.627 1.00 97.69 549 GLY A CA 1
ATOM 4199 C C . GLY A 1 549 ? 9.858 -3.990 -36.532 1.00 97.69 549 GLY A C 1
ATOM 4200 O O . GLY A 1 549 ? 9.717 -4.049 -37.751 1.00 97.69 549 GLY A O 1
ATOM 4201 N N . PHE A 1 550 ? 10.798 -3.224 -35.966 1.00 98.06 550 PHE A N 1
ATOM 4202 C CA . PHE A 1 550 ? 11.777 -2.464 -36.757 1.00 98.06 550 PHE A CA 1
ATOM 4203 C C . PHE A 1 550 ? 12.703 -3.382 -37.556 1.00 98.06 550 PHE A C 1
ATOM 4205 O O . PHE A 1 550 ? 12.862 -3.186 -38.761 1.00 98.06 550 PHE A O 1
ATOM 4212 N N . GLY A 1 551 ? 13.293 -4.388 -36.900 1.00 97.81 551 GLY A N 1
ATOM 4213 C CA . GLY A 1 551 ? 14.259 -5.306 -37.514 1.00 97.81 551 GLY A CA 1
ATOM 4214 C C . GLY A 1 551 ? 13.694 -6.109 -38.685 1.00 97.81 551 GLY A C 1
ATOM 4215 O O . GLY A 1 551 ? 14.415 -6.368 -39.640 1.00 97.81 551 GLY A O 1
ATOM 4216 N N . HIS A 1 552 ? 12.397 -6.427 -38.649 1.00 98.00 552 HIS A N 1
ATOM 4217 C CA . HIS A 1 552 ? 11.692 -7.178 -39.695 1.00 98.00 552 HIS A CA 1
ATOM 4218 C C . HIS A 1 552 ? 10.904 -6.304 -40.676 1.00 98.00 552 HIS A C 1
ATOM 4220 O O . HIS A 1 552 ? 10.172 -6.828 -41.515 1.00 98.00 552 HIS A O 1
ATOM 4226 N N . SER A 1 553 ? 11.021 -4.980 -40.576 1.00 97.62 553 SER A N 1
ATOM 4227 C CA . SER A 1 553 ? 10.333 -4.068 -41.487 1.00 97.62 553 SER A CA 1
ATOM 4228 C C . SER A 1 553 ? 10.885 -4.161 -42.915 1.00 97.62 553 SER A C 1
ATOM 4230 O O . SER A 1 553 ? 12.066 -4.453 -43.133 1.00 97.62 553 SER A O 1
ATOM 4232 N N . ASP A 1 554 ? 10.049 -3.830 -43.902 1.00 97.69 554 ASP A N 1
ATOM 4233 C CA . ASP A 1 554 ? 10.481 -3.732 -45.303 1.00 97.69 554 ASP A CA 1
ATOM 4234 C C . ASP A 1 554 ? 11.615 -2.710 -45.489 1.00 97.69 554 ASP A C 1
ATOM 4236 O O . ASP A 1 554 ? 12.493 -2.894 -46.334 1.00 97.69 554 ASP A O 1
ATOM 4240 N N . GLU A 1 555 ? 11.647 -1.660 -44.663 1.00 94.25 555 GLU A N 1
ATOM 4241 C CA . GLU A 1 555 ? 12.716 -0.663 -44.675 1.00 94.25 555 GLU A CA 1
ATOM 4242 C C . GLU A 1 555 ? 14.053 -1.267 -44.214 1.00 94.25 555 GLU A C 1
ATOM 4244 O O . GLU A 1 555 ? 15.056 -1.130 -44.919 1.00 94.25 555 GLU A O 1
ATOM 4249 N N . ALA A 1 556 ? 14.079 -2.001 -43.095 1.00 94.81 556 ALA A N 1
ATOM 4250 C CA . ALA A 1 556 ? 15.281 -2.704 -42.637 1.00 94.81 556 ALA A CA 1
ATOM 4251 C C . ALA A 1 556 ? 15.765 -3.725 -43.683 1.00 94.81 556 ALA A C 1
ATOM 4253 O O . ALA A 1 556 ? 16.952 -3.764 -44.025 1.00 94.81 556 ALA A O 1
ATOM 4254 N N . LYS A 1 557 ? 14.834 -4.481 -44.278 1.00 97.75 557 LYS A N 1
ATOM 4255 C CA . LYS A 1 557 ? 15.112 -5.416 -45.376 1.00 97.75 557 LYS A CA 1
ATOM 4256 C C . LYS A 1 557 ? 15.762 -4.728 -46.575 1.00 97.75 557 LYS A C 1
ATOM 4258 O O . LYS A 1 557 ? 16.756 -5.233 -47.106 1.00 97.75 557 LYS A O 1
ATOM 4263 N N . ALA A 1 558 ? 15.247 -3.570 -46.985 1.00 90.25 558 ALA A N 1
ATOM 4264 C CA . ALA A 1 558 ? 15.814 -2.789 -48.079 1.00 90.25 558 ALA A CA 1
ATOM 4265 C C . ALA A 1 558 ? 17.234 -2.293 -47.755 1.00 90.25 558 ALA A C 1
ATOM 4267 O O . ALA A 1 558 ? 18.115 -2.381 -48.611 1.00 90.25 558 ALA A O 1
ATOM 4268 N N . LYS A 1 559 ? 17.489 -1.840 -46.518 1.00 90.69 559 LYS A N 1
ATOM 4269 C CA . LYS A 1 559 ? 18.821 -1.381 -46.083 1.00 90.69 559 LYS A CA 1
ATOM 4270 C C . LYS A 1 559 ? 19.858 -2.506 -46.090 1.00 90.69 559 LYS A C 1
ATOM 4272 O O . LYS A 1 559 ? 20.942 -2.326 -46.641 1.00 90.69 559 LYS A O 1
ATOM 4277 N N . VAL A 1 560 ? 19.527 -3.678 -45.542 1.00 91.50 560 VAL A N 1
ATOM 4278 C CA . VAL A 1 560 ? 20.435 -4.841 -45.556 1.00 91.50 560 VAL A CA 1
ATOM 4279 C C . VAL A 1 560 ? 20.693 -5.312 -46.989 1.00 91.50 560 VAL A C 1
ATOM 4281 O O . VAL A 1 560 ? 21.837 -5.571 -47.358 1.00 91.50 560 VAL A O 1
ATOM 4284 N N . THR A 1 561 ? 19.654 -5.356 -47.827 1.00 89.12 561 THR A N 1
ATOM 4285 C CA . THR A 1 561 ? 19.789 -5.708 -49.250 1.00 89.12 561 THR A CA 1
ATOM 4286 C C . THR A 1 561 ? 20.718 -4.735 -49.981 1.00 89.12 561 THR A C 1
ATOM 4288 O O . THR A 1 561 ? 21.583 -5.168 -50.743 1.00 89.12 561 THR A O 1
ATOM 4291 N N . ALA A 1 562 ? 20.607 -3.431 -49.708 1.00 79.19 562 ALA A N 1
ATOM 4292 C CA . ALA A 1 562 ? 21.516 -2.428 -50.256 1.00 79.19 562 ALA A CA 1
ATOM 4293 C C . ALA A 1 562 ? 22.973 -2.685 -49.840 1.00 79.19 562 ALA A C 1
ATOM 4295 O O . ALA A 1 562 ? 23.852 -2.661 -50.693 1.00 79.19 562 ALA A O 1
ATOM 4296 N N . PHE A 1 563 ? 23.247 -3.049 -48.581 1.00 81.75 563 PHE A N 1
ATOM 4297 C CA . PHE A 1 563 ? 24.612 -3.399 -48.162 1.00 81.75 563 PHE A CA 1
ATOM 4298 C C . PHE A 1 563 ? 25.186 -4.603 -48.908 1.00 81.75 563 PHE A C 1
ATOM 4300 O O . PHE A 1 563 ? 26.357 -4.580 -49.279 1.00 81.75 563 PHE A O 1
ATOM 4307 N N . TYR A 1 564 ? 24.381 -5.633 -49.171 1.00 83.56 564 TYR A N 1
ATOM 4308 C CA . TYR A 1 564 ? 24.812 -6.771 -49.987 1.00 83.56 564 TYR A CA 1
ATOM 4309 C C . TYR A 1 564 ? 25.141 -6.353 -51.425 1.00 83.56 564 TYR A C 1
ATOM 4311 O O . TYR A 1 564 ? 26.186 -6.739 -51.953 1.00 83.56 564 TYR A O 1
ATOM 4319 N N . ARG A 1 565 ? 24.312 -5.500 -52.038 1.00 79.00 565 ARG A N 1
ATOM 4320 C CA . ARG A 1 565 ? 24.570 -4.959 -53.383 1.00 79.00 565 ARG A CA 1
ATOM 4321 C C . ARG A 1 565 ? 25.812 -4.072 -53.424 1.00 79.00 565 ARG A C 1
ATOM 4323 O O . ARG A 1 565 ? 26.600 -4.168 -54.364 1.00 79.00 565 ARG A O 1
ATOM 4330 N N . ASP A 1 566 ? 26.006 -3.244 -52.406 1.00 73.31 566 ASP A N 1
ATOM 4331 C CA . ASP A 1 566 ? 27.085 -2.258 -52.356 1.00 73.31 566 ASP A CA 1
ATOM 4332 C C . ASP A 1 566 ? 28.437 -2.901 -52.034 1.00 73.31 566 ASP A C 1
ATOM 4334 O O . ASP A 1 566 ? 29.439 -2.570 -52.667 1.00 73.31 566 ASP A O 1
ATOM 4338 N N . ILE A 1 567 ? 28.466 -3.837 -51.079 1.00 71.88 567 ILE A N 1
ATOM 4339 C CA . ILE A 1 567 ? 29.696 -4.438 -50.545 1.00 71.88 567 ILE A CA 1
ATOM 4340 C C . ILE A 1 567 ? 30.031 -5.756 -51.251 1.00 71.88 567 ILE A C 1
ATOM 4342 O O . ILE A 1 567 ? 31.180 -5.977 -51.625 1.00 71.88 567 ILE A O 1
ATOM 4346 N N . LEU A 1 568 ? 29.042 -6.637 -51.436 1.00 77.69 568 LEU A N 1
ATOM 4347 C CA . LEU A 1 568 ? 29.244 -7.992 -51.969 1.00 77.69 568 LEU A CA 1
ATOM 4348 C C . LEU A 1 568 ? 28.846 -8.138 -53.444 1.00 77.69 568 LEU A C 1
ATOM 4350 O O . LEU A 1 568 ? 29.100 -9.179 -54.044 1.00 77.69 568 LEU A O 1
ATOM 4354 N N . ARG A 1 569 ? 28.249 -7.101 -54.048 1.00 74.06 569 ARG A N 1
ATOM 4355 C CA . ARG A 1 569 ? 27.836 -7.065 -55.465 1.00 74.06 569 ARG A CA 1
ATOM 4356 C C . ARG A 1 569 ? 26.855 -8.177 -55.859 1.00 74.06 569 ARG A C 1
ATOM 4358 O O . ARG A 1 569 ? 26.839 -8.612 -57.008 1.00 74.06 569 ARG A O 1
ATOM 4365 N N . ARG A 1 570 ? 26.018 -8.618 -54.920 1.00 83.56 570 ARG A N 1
ATOM 4366 C CA . ARG A 1 570 ? 24.951 -9.602 -55.152 1.00 83.56 570 ARG A CA 1
ATOM 4367 C C . ARG A 1 570 ? 23.751 -9.337 -54.254 1.00 83.56 570 ARG A C 1
ATOM 4369 O O . ARG A 1 570 ? 23.848 -8.564 -53.308 1.00 83.56 570 ARG A O 1
ATOM 4376 N N . GLU A 1 571 ? 22.646 -10.025 -54.516 1.00 88.50 571 GLU A N 1
ATOM 4377 C CA . GLU A 1 571 ? 21.541 -10.105 -53.559 1.00 88.50 571 GLU A CA 1
ATOM 4378 C C . GLU A 1 571 ? 21.924 -10.981 -52.350 1.00 88.50 571 GLU A C 1
ATOM 4380 O O . GLU A 1 571 ? 22.696 -11.945 -52.496 1.00 88.50 571 GLU A O 1
ATOM 4385 N N . PRO A 1 572 ? 21.382 -10.687 -51.155 1.00 91.06 572 PRO A N 1
ATOM 4386 C CA . PRO A 1 572 ? 21.455 -11.624 -50.049 1.00 91.06 572 PRO A CA 1
ATOM 4387 C C . PRO A 1 572 ? 20.649 -12.884 -50.379 1.00 91.06 572 PRO A C 1
ATOM 4389 O O . PRO A 1 572 ? 19.583 -12.822 -50.992 1.00 91.06 572 PRO A O 1
ATOM 4392 N N . ASP A 1 573 ? 21.143 -14.040 -49.946 1.00 94.69 573 ASP A N 1
ATOM 4393 C CA . ASP A 1 573 ? 20.322 -15.245 -49.909 1.00 94.69 573 ASP A CA 1
ATOM 4394 C C . ASP A 1 573 ? 19.282 -15.139 -48.780 1.00 94.69 573 ASP A C 1
ATOM 4396 O O . ASP A 1 573 ? 19.434 -14.350 -47.843 1.00 94.69 573 ASP A O 1
ATOM 4400 N N . ALA A 1 574 ? 18.212 -15.933 -48.869 1.00 94.12 574 ALA A N 1
ATOM 4401 C CA . ALA A 1 574 ? 17.081 -15.836 -47.947 1.00 94.12 574 ALA A CA 1
ATOM 4402 C C . ALA A 1 574 ? 17.487 -16.038 -46.476 1.00 94.12 574 ALA A C 1
ATOM 4404 O O . ALA A 1 574 ? 17.019 -15.307 -45.604 1.00 94.12 574 ALA A O 1
ATOM 4405 N N . ASN A 1 575 ? 18.394 -16.983 -46.206 1.00 94.25 575 ASN A N 1
ATOM 4406 C CA . ASN A 1 575 ? 18.832 -17.300 -44.846 1.00 94.25 575 ASN A CA 1
ATOM 4407 C C . ASN A 1 575 ? 19.753 -16.212 -44.283 1.00 94.25 575 ASN A C 1
ATOM 4409 O O . ASN A 1 575 ? 19.609 -15.816 -43.125 1.00 94.25 575 ASN A O 1
ATOM 4413 N N . GLY A 1 576 ? 20.677 -15.704 -45.101 1.00 92.56 576 GLY A N 1
ATOM 4414 C CA . GLY A 1 576 ? 21.553 -14.595 -44.741 1.00 92.56 576 GLY A CA 1
ATOM 4415 C C . GLY A 1 576 ? 20.765 -13.323 -44.442 1.00 92.56 576 GLY A C 1
ATOM 4416 O O . GLY A 1 576 ? 20.995 -12.692 -43.413 1.00 92.56 576 GLY A O 1
ATOM 4417 N N . LEU A 1 577 ? 19.787 -12.984 -45.288 1.00 96.19 577 LEU A N 1
ATOM 4418 C CA . LEU A 1 577 ? 18.904 -11.843 -45.054 1.00 96.19 577 LEU A CA 1
ATOM 4419 C C . LEU A 1 577 ? 18.142 -11.993 -43.735 1.00 96.19 577 LEU A C 1
ATOM 4421 O O . LEU A 1 577 ? 18.212 -11.095 -42.900 1.00 96.19 577 LEU A O 1
ATOM 4425 N N . GLN A 1 578 ? 17.473 -13.131 -43.523 1.00 97.44 578 GLN A N 1
ATOM 4426 C CA . GLN A 1 578 ? 16.704 -13.374 -42.301 1.00 97.44 578 GLN A CA 1
ATOM 4427 C C . GLN A 1 578 ? 17.581 -13.306 -41.045 1.00 97.44 578 GLN A C 1
ATOM 4429 O O . GLN A 1 578 ? 17.185 -12.688 -40.064 1.00 97.44 578 GLN A O 1
ATOM 4434 N N . SER A 1 579 ? 18.803 -13.843 -41.099 1.00 97.25 579 SER A N 1
ATOM 4435 C CA . SER A 1 579 ? 19.741 -13.795 -39.968 1.00 97.25 579 SER A CA 1
ATOM 4436 C C . SER A 1 579 ? 20.067 -12.360 -39.540 1.00 97.25 579 SER A C 1
ATOM 4438 O O . SER A 1 579 ? 20.155 -12.075 -38.345 1.00 97.25 579 SER A O 1
ATOM 4440 N N . TRP A 1 580 ? 20.211 -11.438 -40.499 1.00 97.69 580 TRP A N 1
ATOM 4441 C CA . TRP A 1 580 ? 20.424 -10.023 -40.193 1.00 97.69 580 TRP A CA 1
ATOM 4442 C C . TRP A 1 580 ? 19.168 -9.336 -39.659 1.00 97.69 580 TRP A C 1
ATOM 4444 O O . TRP A 1 580 ? 19.284 -8.548 -38.723 1.00 97.69 580 TRP A O 1
ATOM 4454 N N . LEU A 1 581 ? 17.983 -9.632 -40.207 1.00 98.25 581 LEU A N 1
ATOM 4455 C CA . LEU A 1 581 ? 16.718 -9.066 -39.716 1.00 98.25 581 LEU A CA 1
ATOM 4456 C C 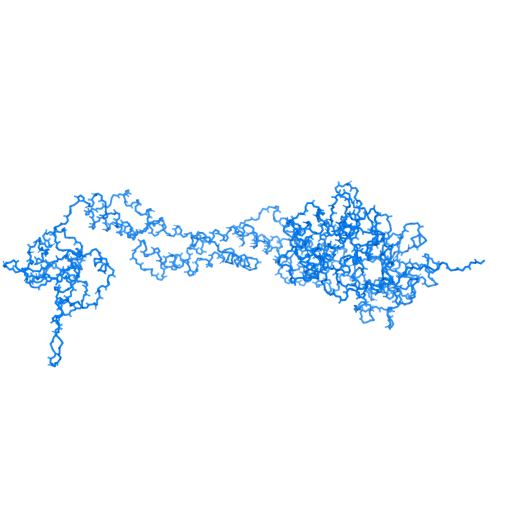. LEU A 1 581 ? 16.417 -9.523 -38.284 1.00 98.25 581 LEU A C 1
ATOM 4458 O O . LEU A 1 581 ? 16.079 -8.697 -37.435 1.00 98.25 581 LEU A O 1
ATOM 4462 N N . ASP A 1 582 ? 16.655 -10.801 -37.981 1.00 98.06 582 ASP A N 1
ATOM 4463 C CA . ASP A 1 582 ? 16.533 -11.328 -36.624 1.00 98.06 582 ASP A CA 1
ATOM 4464 C C . ASP A 1 582 ? 17.535 -10.657 -35.671 1.00 98.06 582 ASP A C 1
ATOM 4466 O O . ASP A 1 582 ? 17.198 -10.357 -34.524 1.00 98.06 582 ASP A O 1
ATOM 4470 N N . GLY A 1 583 ? 18.770 -10.424 -36.134 1.00 97.69 583 GLY A N 1
ATOM 4471 C CA . GLY A 1 583 ? 19.805 -9.724 -35.373 1.00 97.69 583 GLY A CA 1
ATOM 4472 C C . GLY A 1 583 ? 19.416 -8.278 -35.065 1.00 97.69 583 GLY A C 1
ATOM 4473 O O . GLY A 1 583 ? 19.493 -7.853 -33.912 1.00 97.69 583 GLY A O 1
ATOM 4474 N N . LEU A 1 584 ? 18.936 -7.537 -36.069 1.00 97.44 584 LEU A N 1
ATOM 4475 C CA . LEU A 1 584 ? 18.423 -6.170 -35.909 1.00 97.44 584 LEU A CA 1
ATOM 4476 C C . LEU A 1 584 ? 17.213 -6.125 -34.967 1.00 97.44 584 LEU A C 1
ATOM 4478 O O . LEU A 1 584 ? 17.087 -5.210 -34.154 1.00 97.44 584 LEU A O 1
ATOM 4482 N N . GLY A 1 585 ? 16.350 -7.140 -35.038 1.00 97.25 585 GLY A N 1
ATOM 4483 C CA . GLY A 1 585 ? 15.200 -7.294 -34.154 1.00 97.25 585 GLY A CA 1
ATOM 4484 C C . GLY A 1 585 ? 15.555 -7.605 -32.696 1.00 97.25 585 GLY A C 1
ATOM 4485 O O . GLY A 1 585 ? 14.674 -7.522 -31.840 1.00 97.25 585 GLY A O 1
ATOM 4486 N N . ARG A 1 586 ? 16.818 -7.943 -32.401 1.00 94.94 586 ARG A N 1
ATOM 4487 C CA . ARG A 1 586 ? 17.322 -8.239 -31.053 1.00 94.94 586 ARG A CA 1
ATOM 4488 C C . ARG A 1 586 ? 18.200 -7.114 -30.522 1.00 94.94 586 ARG A C 1
ATOM 4490 O O . ARG A 1 586 ? 17.727 -6.298 -29.743 1.00 94.94 586 ARG A O 1
ATOM 4497 N N . ASP A 1 587 ? 19.451 -7.037 -30.945 1.00 93.31 587 ASP A N 1
ATOM 4498 C CA . ASP A 1 587 ? 20.462 -6.151 -30.354 1.00 93.31 587 ASP A CA 1
ATOM 4499 C C . ASP A 1 587 ? 21.441 -5.562 -31.377 1.00 93.31 587 ASP A C 1
ATOM 4501 O O . ASP A 1 587 ? 22.111 -4.575 -31.076 1.00 93.31 587 ASP A O 1
ATOM 4505 N N . MET A 1 588 ? 21.474 -6.082 -32.606 1.00 93.00 588 MET A N 1
ATOM 4506 C CA . MET A 1 588 ? 22.346 -5.539 -33.641 1.00 93.00 588 MET A CA 1
ATOM 4507 C C . MET A 1 588 ? 21.874 -4.171 -34.122 1.00 93.00 588 MET A C 1
ATOM 4509 O O . MET A 1 588 ? 20.677 -3.878 -34.176 1.00 93.00 588 MET A O 1
ATOM 4513 N N . THR A 1 589 ? 22.832 -3.354 -34.546 1.00 93.25 589 THR A N 1
ATOM 4514 C CA . THR A 1 589 ? 22.585 -2.111 -35.276 1.00 93.25 589 THR A CA 1
ATOM 4515 C C . THR A 1 589 ? 22.906 -2.276 -36.757 1.00 93.25 589 THR A C 1
ATOM 4517 O O . THR A 1 589 ? 23.726 -3.098 -37.169 1.00 93.25 589 THR A O 1
ATOM 4520 N N . LEU A 1 590 ? 22.299 -1.435 -37.582 1.00 87.88 590 LEU A N 1
ATOM 4521 C CA . LEU A 1 590 ? 22.525 -1.360 -39.014 1.00 87.88 590 LEU A CA 1
ATOM 4522 C C . LEU A 1 590 ? 24.002 -1.071 -39.336 1.00 87.88 590 LEU A C 1
ATOM 4524 O O . LEU A 1 590 ? 24.549 -1.616 -40.295 1.00 87.88 590 LEU A O 1
ATOM 4528 N N . ALA A 1 591 ? 24.679 -0.280 -38.497 1.00 77.50 591 ALA A N 1
ATOM 4529 C CA . ALA A 1 591 ? 26.116 -0.031 -38.604 1.00 77.50 591 ALA A CA 1
ATOM 4530 C C . ALA A 1 591 ? 26.949 -1.301 -38.355 1.00 77.50 591 ALA A C 1
ATOM 4532 O O . ALA A 1 591 ? 27.900 -1.568 -39.096 1.00 77.50 591 ALA A O 1
ATOM 4533 N N . GLN A 1 592 ? 26.577 -2.109 -37.357 1.00 81.88 592 GLN A N 1
ATOM 4534 C CA . GLN A 1 592 ? 27.222 -3.398 -37.097 1.00 81.88 592 GLN A CA 1
ATOM 4535 C C . GLN A 1 592 ? 26.992 -4.374 -38.252 1.00 81.88 592 GLN A C 1
ATOM 4537 O O . GLN A 1 592 ? 27.960 -4.961 -38.722 1.00 81.88 592 GLN A O 1
ATOM 4542 N N . VAL A 1 593 ? 25.764 -4.478 -38.777 1.00 85.31 593 VAL A N 1
ATOM 4543 C CA . VAL A 1 593 ? 25.463 -5.311 -39.957 1.00 85.31 593 VAL A CA 1
ATOM 4544 C C . VAL A 1 593 ? 26.349 -4.911 -41.140 1.00 85.31 593 VAL A C 1
ATOM 4546 O O . VAL A 1 593 ? 27.022 -5.759 -41.728 1.00 85.31 593 VAL A O 1
ATOM 4549 N N . ARG A 1 594 ? 26.426 -3.611 -41.456 1.00 85.19 594 ARG A N 1
ATOM 4550 C CA . ARG A 1 594 ? 27.286 -3.099 -42.534 1.00 85.19 594 ARG A CA 1
ATOM 4551 C C . ARG A 1 594 ? 28.753 -3.472 -42.321 1.00 85.19 594 ARG A C 1
ATOM 4553 O O . ARG A 1 594 ? 29.406 -3.937 -43.254 1.00 85.19 594 ARG A O 1
ATOM 4560 N N . SER A 1 595 ? 29.262 -3.285 -41.103 1.00 70.56 595 SER A N 1
ATOM 4561 C CA . SER A 1 595 ? 30.644 -3.615 -40.740 1.00 70.56 595 SER A CA 1
ATOM 4562 C C . SER A 1 595 ? 30.927 -5.116 -40.848 1.00 70.56 595 SER A C 1
ATOM 4564 O O . SER A 1 595 ? 31.958 -5.512 -41.393 1.00 70.56 595 SER A O 1
ATOM 4566 N N . SER A 1 596 ? 30.007 -5.970 -40.396 1.00 81.62 596 SER A N 1
ATOM 4567 C CA . SER A 1 596 ? 30.144 -7.426 -40.490 1.00 81.62 596 SER A CA 1
ATOM 4568 C C . SER A 1 596 ? 30.182 -7.906 -41.939 1.00 81.62 596 SER A C 1
ATOM 4570 O O . SER A 1 596 ? 31.019 -8.740 -42.283 1.00 81.62 596 SER A O 1
ATOM 4572 N N . ILE A 1 597 ? 29.333 -7.348 -42.808 1.00 80.06 597 ILE A N 1
ATOM 4573 C CA . ILE A 1 597 ? 29.339 -7.660 -44.243 1.00 80.06 597 ILE A CA 1
ATOM 4574 C C . ILE A 1 597 ? 30.656 -7.183 -44.883 1.00 80.06 597 ILE A C 1
ATOM 4576 O O . ILE A 1 597 ? 31.307 -7.966 -45.578 1.00 80.06 597 ILE A O 1
ATOM 4580 N N . ALA A 1 598 ? 31.095 -5.950 -44.595 1.00 73.06 598 ALA A N 1
ATOM 4581 C CA . ALA A 1 598 ? 32.345 -5.369 -45.105 1.00 73.06 598 ALA A CA 1
ATOM 4582 C C . ALA A 1 598 ? 33.601 -6.151 -44.696 1.00 73.06 598 ALA A C 1
ATOM 4584 O O . ALA A 1 598 ? 34.545 -6.263 -45.473 1.00 73.06 598 ALA A O 1
ATOM 4585 N N . ASN A 1 599 ? 33.602 -6.731 -43.497 1.00 73.69 599 ASN A N 1
ATOM 4586 C CA . ASN A 1 599 ? 34.729 -7.498 -42.970 1.00 73.69 599 ASN A CA 1
ATOM 4587 C C . ASN A 1 599 ? 34.647 -9.004 -43.261 1.00 73.69 599 ASN A C 1
ATOM 4589 O O . ASN A 1 599 ? 35.514 -9.764 -42.816 1.00 73.69 599 ASN A O 1
ATOM 4593 N N . SER A 1 600 ? 33.625 -9.453 -43.992 1.00 81.94 600 SER A N 1
ATOM 4594 C CA . SER A 1 600 ? 33.440 -10.864 -44.320 1.00 81.94 600 SER A CA 1
ATOM 4595 C C . SER A 1 600 ? 34.558 -11.395 -45.227 1.00 81.94 600 SER A C 1
ATOM 4597 O O . SER A 1 600 ? 35.167 -10.673 -46.020 1.00 81.94 600 SER A O 1
ATOM 4599 N N . ASN A 1 601 ? 34.819 -12.703 -45.151 1.00 79.06 601 ASN A N 1
ATOM 4600 C CA . ASN A 1 601 ? 35.766 -13.357 -46.059 1.00 79.06 601 ASN A CA 1
ATOM 4601 C C . ASN A 1 601 ? 35.344 -13.214 -47.527 1.00 79.06 601 ASN A C 1
ATOM 4603 O O . ASN A 1 601 ? 36.202 -13.171 -48.402 1.00 79.06 601 ASN A O 1
ATOM 4607 N N . GLU A 1 602 ? 34.040 -13.140 -47.792 1.00 77.25 602 GLU A N 1
ATOM 4608 C CA . GLU A 1 602 ? 33.498 -12.903 -49.126 1.00 77.25 602 GLU A CA 1
ATOM 4609 C C . GLU A 1 602 ? 33.874 -11.507 -49.638 1.00 77.25 602 GLU A C 1
ATOM 4611 O O . GLU A 1 602 ? 34.473 -11.404 -50.707 1.00 77.25 602 GLU A O 1
ATOM 4616 N N . ALA A 1 603 ? 33.652 -10.459 -48.834 1.00 66.94 603 ALA A N 1
ATOM 4617 C CA . ALA A 1 603 ? 34.082 -9.098 -49.161 1.00 66.94 603 ALA A CA 1
ATOM 4618 C C . ALA A 1 603 ? 35.598 -9.023 -49.418 1.00 66.94 603 ALA A C 1
ATOM 4620 O O . ALA A 1 603 ? 36.032 -8.455 -50.417 1.00 66.94 603 ALA A O 1
ATOM 4621 N N . ARG A 1 604 ? 36.414 -9.682 -48.581 1.00 66.75 604 ARG A N 1
ATOM 4622 C CA . ARG A 1 604 ? 37.881 -9.739 -48.755 1.00 66.75 604 ARG A CA 1
ATOM 4623 C C . ARG A 1 604 ? 38.318 -10.474 -50.029 1.00 66.75 604 ARG A C 1
ATOM 4625 O O . ARG A 1 604 ? 39.343 -10.128 -50.611 1.00 66.75 604 ARG A O 1
ATOM 4632 N N . ARG A 1 605 ? 37.568 -11.495 -50.464 1.00 64.31 605 ARG A N 1
ATOM 4633 C CA . ARG A 1 605 ? 37.862 -12.305 -51.665 1.00 64.31 605 ARG A CA 1
ATOM 4634 C C . ARG A 1 605 ? 37.441 -11.630 -52.971 1.00 64.31 605 ARG A C 1
ATOM 4636 O O . ARG A 1 605 ? 38.031 -11.937 -54.002 1.00 64.31 605 ARG A O 1
ATOM 4643 N N . LEU A 1 606 ? 36.477 -10.706 -52.939 1.00 62.00 606 LEU A N 1
ATOM 4644 C CA . LEU A 1 606 ? 36.060 -9.921 -54.112 1.00 62.00 606 LEU A CA 1
ATOM 4645 C C . LEU A 1 606 ? 37.136 -8.920 -54.602 1.00 62.00 606 LEU A C 1
ATOM 4647 O O . LEU A 1 606 ? 37.006 -8.375 -55.703 1.00 62.00 606 LEU A O 1
ATOM 4651 N N . GLY A 1 607 ? 38.244 -8.794 -53.857 1.00 48.72 607 GLY A N 1
ATOM 4652 C CA . GLY A 1 607 ? 39.523 -8.236 -54.301 1.00 48.72 607 GLY A CA 1
ATOM 4653 C C . GLY A 1 607 ? 39.819 -6.860 -53.710 1.00 48.72 607 GLY A C 1
ATOM 4654 O O . GLY A 1 607 ? 38.996 -5.958 -53.811 1.00 48.72 607 GLY A O 1
ATOM 4655 N N . GLY A 1 608 ? 41.014 -6.716 -53.122 1.00 52.81 608 GLY A N 1
ATOM 4656 C CA . GLY A 1 608 ? 41.551 -5.441 -52.647 1.00 52.81 608 GLY A CA 1
ATOM 4657 C C . GLY A 1 608 ? 41.580 -4.393 -53.756 1.00 52.81 608 GLY A C 1
ATOM 4658 O O . GLY A 1 608 ? 41.891 -4.703 -54.911 1.00 52.81 608 GLY A O 1
ATOM 4659 N N . SER A 1 609 ? 41.223 -3.166 -53.396 1.00 49.09 609 SER A N 1
ATOM 4660 C CA . SER A 1 609 ? 41.100 -2.065 -54.343 1.00 49.09 609 SER A CA 1
ATOM 4661 C C . SER A 1 609 ? 42.417 -1.734 -55.039 1.00 49.09 609 SER A C 1
ATOM 4663 O O . SER A 1 609 ? 43.497 -2.094 -54.551 1.00 49.09 609 SER A O 1
ATOM 4665 N N . PRO A 1 610 ? 42.368 -1.040 -56.193 1.00 51.34 610 PRO A N 1
ATOM 4666 C CA . PRO A 1 610 ? 43.562 -0.449 -56.780 1.00 51.34 610 PRO A CA 1
ATOM 4667 C C . PRO A 1 610 ? 44.330 0.310 -55.691 1.00 51.34 610 PRO A C 1
ATOM 4669 O O . PRO A 1 610 ? 43.731 1.126 -54.997 1.00 51.34 610 PRO A O 1
ATOM 4672 N N . LYS A 1 611 ? 45.633 0.034 -55.526 1.00 58.12 611 LYS A N 1
ATOM 4673 C CA . LYS A 1 611 ? 46.516 0.749 -54.586 1.00 58.12 611 LYS A CA 1
ATOM 4674 C C . LYS A 1 611 ? 46.609 2.225 -54.999 1.00 58.12 611 LYS A C 1
ATOM 4676 O O . LYS A 1 611 ? 47.505 2.601 -55.750 1.00 58.12 611 LYS A O 1
ATOM 4681 N N . GLY A 1 612 ? 45.630 3.018 -54.590 1.00 70.25 612 GLY A N 1
ATOM 4682 C CA . GLY A 1 612 ? 45.582 4.465 -54.738 1.00 70.25 612 GLY A CA 1
ATOM 4683 C C . GLY A 1 612 ? 45.956 5.153 -53.437 1.00 70.25 612 GLY A C 1
ATOM 4684 O O . GLY A 1 612 ? 45.988 4.528 -52.377 1.00 70.25 612 GLY A O 1
ATOM 4685 N N . LEU A 1 613 ? 46.237 6.447 -53.515 1.00 84.94 613 LEU A N 1
ATOM 4686 C CA . LEU A 1 613 ? 46.338 7.291 -52.336 1.00 84.94 613 LEU A CA 1
ATOM 4687 C C . LEU A 1 613 ? 44.965 7.339 -51.639 1.00 84.94 613 LEU A C 1
ATOM 4689 O O . LEU A 1 613 ? 43.945 7.539 -52.296 1.00 84.94 613 LEU A O 1
ATOM 4693 N N . MET A 1 614 ? 44.934 7.129 -50.323 1.00 86.62 614 MET A N 1
ATOM 4694 C CA . MET A 1 614 ? 43.697 6.971 -49.548 1.00 86.62 614 MET A CA 1
ATOM 4695 C C . MET A 1 614 ? 43.601 8.001 -48.431 1.00 86.62 614 MET A C 1
ATOM 4697 O O . MET A 1 614 ? 44.610 8.386 -47.837 1.00 86.62 614 MET A O 1
ATOM 4701 N N . ALA A 1 615 ? 42.371 8.381 -48.093 1.00 85.25 615 ALA A N 1
ATOM 4702 C CA . ALA A 1 615 ? 42.064 9.033 -46.832 1.00 85.25 615 ALA A CA 1
ATOM 4703 C C . ALA A 1 615 ? 42.573 8.186 -45.657 1.00 85.25 615 ALA A C 1
ATOM 4705 O O . ALA A 1 615 ? 42.447 6.958 -45.663 1.00 85.25 615 ALA A O 1
ATOM 4706 N N . THR A 1 616 ? 43.107 8.833 -44.621 1.00 81.56 616 THR A N 1
ATOM 4707 C CA . THR A 1 616 ? 43.394 8.127 -43.365 1.00 81.56 616 THR A CA 1
ATOM 4708 C C . THR A 1 616 ? 42.089 7.616 -42.750 1.00 81.56 616 THR A C 1
ATOM 4710 O O . THR A 1 616 ? 41.032 8.218 -42.947 1.00 81.56 616 THR A O 1
ATOM 4713 N N . SER A 1 617 ? 42.135 6.526 -41.978 1.00 73.56 617 SER A N 1
ATOM 4714 C CA . SER A 1 617 ? 40.937 5.938 -41.353 1.00 73.56 617 SER A CA 1
ATOM 4715 C C . SER A 1 617 ? 40.126 6.956 -40.536 1.00 73.56 617 SER A C 1
ATOM 4717 O O . SER A 1 617 ? 38.893 6.976 -40.598 1.00 73.56 617 SER A O 1
ATOM 4719 N N . ASP A 1 618 ? 40.815 7.850 -39.825 1.00 78.25 618 ASP A N 1
ATOM 4720 C CA . ASP A 1 618 ? 40.189 8.905 -39.028 1.00 78.25 618 ASP A CA 1
ATOM 4721 C C . ASP A 1 618 ? 39.518 9.959 -39.911 1.00 78.25 618 ASP A C 1
ATOM 4723 O O . ASP A 1 618 ? 38.368 10.329 -39.677 1.00 78.25 618 ASP A O 1
ATOM 4727 N N . ASN A 1 619 ? 40.197 10.426 -40.963 1.00 82.31 619 ASN A N 1
ATOM 4728 C CA . ASN A 1 619 ? 39.625 11.424 -41.864 1.00 82.31 619 ASN A CA 1
ATOM 4729 C C . ASN A 1 619 ? 38.494 10.842 -42.718 1.00 82.31 619 ASN A C 1
ATOM 4731 O O . ASN A 1 619 ? 37.514 11.536 -42.972 1.00 82.31 619 ASN A O 1
ATOM 4735 N N . LEU A 1 620 ? 38.561 9.561 -43.084 1.00 82.56 620 LEU A N 1
ATOM 4736 C CA . LEU A 1 620 ? 37.460 8.869 -43.746 1.00 82.56 620 LEU A CA 1
ATOM 4737 C C . LEU A 1 620 ? 36.222 8.791 -42.846 1.00 82.56 620 LEU A C 1
ATOM 4739 O O . LEU A 1 620 ? 35.104 9.030 -43.300 1.00 82.56 620 LEU A O 1
ATOM 4743 N N . THR A 1 621 ? 36.420 8.523 -41.555 1.00 77.88 621 THR A N 1
ATOM 4744 C CA . THR A 1 621 ? 35.340 8.546 -40.559 1.00 77.88 621 THR A CA 1
ATOM 4745 C C . THR A 1 621 ? 34.733 9.946 -40.438 1.00 77.88 621 THR A C 1
ATOM 4747 O O . THR A 1 621 ? 33.512 10.094 -40.474 1.00 77.88 621 THR A O 1
ATOM 4750 N N . LYS A 1 622 ? 35.566 10.993 -40.378 1.00 80.38 622 LYS A N 1
ATOM 4751 C CA . LYS A 1 622 ? 35.111 12.395 -40.360 1.00 80.38 622 LYS A CA 1
ATOM 4752 C C . LYS A 1 622 ? 34.320 12.770 -41.619 1.00 80.38 622 LYS A C 1
ATOM 4754 O O . LYS A 1 622 ? 33.296 13.443 -41.510 1.00 80.38 622 LYS A O 1
ATOM 4759 N N . LEU A 1 623 ? 34.749 12.309 -42.798 1.00 85.19 623 LEU A N 1
ATOM 4760 C CA . LEU A 1 623 ? 34.043 12.519 -44.068 1.00 85.19 623 LEU A CA 1
ATOM 4761 C C . LEU A 1 623 ? 32.673 11.844 -44.088 1.00 85.19 623 LEU A C 1
ATOM 4763 O O . LEU A 1 623 ? 31.679 12.470 -44.457 1.00 85.19 623 LEU A O 1
ATOM 4767 N N . LEU A 1 624 ? 32.602 10.589 -43.641 1.00 78.75 624 LEU A N 1
ATOM 4768 C CA . LEU A 1 624 ? 31.348 9.843 -43.540 1.00 78.75 624 LEU A CA 1
ATOM 4769 C C . LEU A 1 624 ? 30.363 10.483 -42.555 1.00 78.75 624 LEU A C 1
ATOM 4771 O O . LEU A 1 624 ? 29.161 10.474 -42.807 1.00 78.75 624 LEU A O 1
ATOM 4775 N N . ASN A 1 625 ? 30.877 11.084 -41.483 1.00 82.00 625 ASN A N 1
ATOM 4776 C CA . ASN A 1 625 ? 30.088 11.809 -40.489 1.00 82.00 625 ASN A CA 1
ATOM 4777 C C . ASN A 1 625 ? 29.792 13.269 -40.890 1.00 82.00 625 ASN A C 1
ATOM 4779 O O . ASN A 1 625 ? 29.218 14.011 -40.095 1.00 82.00 625 ASN A O 1
ATOM 4783 N N . GLY A 1 626 ? 30.199 13.706 -42.089 1.00 84.88 626 GLY A N 1
ATOM 4784 C CA . GLY A 1 626 ? 29.950 15.058 -42.599 1.00 84.88 626 GLY A CA 1
ATOM 4785 C C . GLY A 1 626 ? 30.702 16.171 -41.863 1.00 84.88 626 GLY A C 1
ATOM 4786 O O . GLY A 1 626 ? 30.353 17.337 -42.011 1.00 84.88 626 GLY A O 1
ATOM 4787 N N . GLN A 1 627 ? 31.733 15.846 -41.082 1.00 89.00 627 GLN A N 1
ATOM 4788 C CA . GLN A 1 627 ? 32.424 16.810 -40.217 1.00 89.00 627 GLN A CA 1
ATOM 4789 C C . GLN A 1 627 ? 33.278 17.825 -40.985 1.00 89.00 627 GLN A C 1
ATOM 4791 O O . GLN A 1 627 ? 33.607 18.868 -40.431 1.00 89.00 627 GLN A O 1
ATOM 4796 N N . PHE A 1 628 ? 33.617 17.539 -42.244 1.00 85.81 628 PHE A N 1
ATOM 4797 C CA . PHE A 1 628 ? 34.291 18.489 -43.130 1.00 85.81 628 PHE A CA 1
ATOM 4798 C C . PHE A 1 628 ? 33.319 19.386 -43.912 1.00 85.81 628 PHE A C 1
ATOM 4800 O O . PHE A 1 628 ? 33.756 20.375 -44.489 1.00 85.81 628 PHE A O 1
ATOM 4807 N N . ASN A 1 629 ? 32.016 19.081 -43.941 1.00 88.50 629 ASN A N 1
ATOM 4808 C CA . ASN A 1 629 ? 31.068 19.830 -44.767 1.00 88.50 629 ASN A CA 1
ATOM 4809 C C . ASN A 1 629 ? 31.002 21.302 -44.333 1.00 88.50 629 ASN A C 1
ATOM 4811 O O . ASN A 1 629 ? 30.834 21.604 -43.152 1.00 88.50 629 ASN A O 1
ATOM 4815 N N . GLY A 1 630 ? 31.107 22.216 -45.297 1.00 82.44 630 GLY A N 1
ATOM 4816 C CA . GLY A 1 630 ? 31.089 23.661 -45.053 1.00 82.44 630 GLY A CA 1
ATOM 4817 C C . GLY A 1 630 ? 32.440 24.265 -44.657 1.00 82.44 630 GLY A C 1
ATOM 4818 O O . GLY A 1 630 ? 32.523 25.479 -44.485 1.00 82.44 630 GLY A O 1
ATOM 4819 N N . GLN A 1 631 ? 33.500 23.460 -44.523 1.00 85.88 631 GLN A N 1
ATOM 4820 C CA . GLN A 1 631 ? 34.845 23.951 -44.207 1.00 85.88 631 GLN A CA 1
ATOM 4821 C C . GLN A 1 631 ? 35.620 24.331 -45.473 1.00 85.88 631 GLN A C 1
ATOM 4823 O O . GLN A 1 631 ? 35.435 23.729 -46.528 1.00 85.88 631 GLN A O 1
ATOM 4828 N N . TYR A 1 632 ? 36.520 25.304 -45.354 1.00 85.75 632 TYR A N 1
ATOM 4829 C CA . TYR A 1 632 ? 37.523 25.606 -46.373 1.00 85.75 632 TYR A CA 1
ATOM 4830 C C . TYR A 1 632 ? 38.889 25.151 -45.872 1.00 85.75 632 TYR A C 1
ATOM 4832 O O . TYR A 1 632 ? 39.295 25.536 -44.775 1.00 85.75 632 TYR A O 1
ATOM 4840 N N . ILE A 1 633 ? 39.570 24.315 -46.654 1.00 86.31 633 ILE A N 1
ATOM 4841 C CA . ILE A 1 633 ? 40.868 23.754 -46.288 1.00 86.31 633 ILE A CA 1
ATOM 4842 C C . ILE A 1 633 ? 41.969 24.458 -47.083 1.00 86.31 633 ILE A C 1
ATOM 4844 O O . ILE A 1 633 ? 41.884 24.544 -48.304 1.00 86.31 633 ILE A O 1
ATOM 4848 N N . ASP A 1 634 ? 42.991 24.931 -46.375 1.00 84.88 634 ASP A N 1
ATOM 4849 C CA . ASP A 1 634 ? 44.233 25.500 -46.908 1.00 84.88 634 ASP A CA 1
ATOM 4850 C C . ASP A 1 634 ? 45.385 24.908 -46.080 1.00 84.88 634 ASP A C 1
ATOM 4852 O O . ASP A 1 634 ? 45.437 25.108 -44.863 1.00 84.88 634 ASP A O 1
ATOM 4856 N N . VAL A 1 635 ? 46.238 24.089 -46.703 1.00 80.75 635 VAL A N 1
ATOM 4857 C CA . VAL A 1 635 ? 47.305 23.352 -45.995 1.00 80.75 635 VAL A CA 1
ATOM 4858 C C . VAL A 1 635 ? 48.693 23.941 -46.204 1.00 80.75 635 VAL A C 1
ATOM 4860 O O . VAL A 1 635 ? 49.589 23.650 -45.409 1.00 80.75 635 VAL A O 1
ATOM 4863 N N . ASP A 1 636 ? 48.888 24.745 -47.248 1.00 75.81 636 ASP A N 1
ATOM 4864 C CA . ASP A 1 636 ? 50.171 25.370 -47.570 1.00 75.81 636 ASP A CA 1
ATOM 4865 C C . ASP A 1 636 ? 50.214 26.864 -47.211 1.00 75.81 636 ASP A C 1
ATOM 4867 O O . ASP A 1 636 ? 51.283 27.480 -47.257 1.00 75.81 636 ASP A O 1
ATOM 4871 N N . ASN A 1 637 ? 49.082 27.419 -46.757 1.00 69.38 637 ASN A N 1
ATOM 4872 C CA . ASN A 1 637 ? 48.931 28.799 -46.306 1.00 69.38 637 ASN A CA 1
ATOM 4873 C C . ASN A 1 637 ? 49.299 29.810 -47.407 1.00 69.38 637 ASN A C 1
ATOM 4875 O O . ASN A 1 637 ? 49.665 30.956 -47.123 1.00 69.38 637 ASN A O 1
ATOM 4879 N N . THR A 1 638 ? 49.241 29.381 -48.673 1.00 65.12 638 THR A N 1
ATOM 4880 C CA . THR A 1 638 ? 49.468 30.236 -49.843 1.00 65.12 638 THR A CA 1
ATOM 4881 C C . THR A 1 638 ? 48.202 30.979 -50.270 1.00 65.12 638 THR A C 1
ATOM 4883 O O . THR A 1 638 ? 48.252 31.809 -51.185 1.00 65.12 638 THR A O 1
ATOM 4886 N N . GLY A 1 639 ? 47.087 30.781 -49.555 1.00 55.84 639 GLY A N 1
ATOM 4887 C CA . GLY A 1 639 ? 45.901 31.624 -49.624 1.00 55.84 639 GLY A CA 1
ATOM 4888 C C . GLY A 1 639 ? 46.188 33.066 -49.186 1.00 55.84 639 GLY A C 1
ATOM 4889 O O . GLY A 1 639 ? 46.019 33.436 -48.026 1.00 55.84 639 GLY A O 1
ATOM 4890 N N . TYR A 1 640 ? 46.617 33.926 -50.114 1.00 53.25 640 TYR A N 1
ATOM 4891 C CA . TYR A 1 640 ? 46.828 35.350 -49.836 1.00 53.25 640 TYR A CA 1
ATOM 4892 C C . TYR A 1 640 ? 45.506 36.118 -49.673 1.00 53.25 640 TYR A C 1
ATOM 4894 O O . TYR A 1 640 ? 44.610 36.068 -50.514 1.00 53.25 640 TYR A O 1
ATOM 4902 N N . ASN A 1 641 ? 45.441 36.922 -48.611 1.00 50.88 641 ASN A N 1
ATOM 4903 C CA . ASN A 1 641 ? 44.393 37.903 -48.336 1.00 50.88 641 ASN A CA 1
ATOM 4904 C C . ASN A 1 641 ? 44.781 39.264 -48.958 1.00 50.88 641 ASN A C 1
ATOM 4906 O O . ASN A 1 641 ? 45.904 39.718 -48.740 1.00 50.88 641 ASN A O 1
ATOM 4910 N N . THR A 1 642 ? 43.888 39.933 -49.704 1.00 44.31 642 THR A N 1
ATOM 4911 C CA . THR A 1 642 ? 43.609 41.396 -49.636 1.00 44.31 642 THR A CA 1
ATOM 4912 C C . THR A 1 642 ? 42.630 41.853 -50.729 1.00 44.31 642 THR A C 1
ATOM 4914 O O . THR A 1 642 ? 42.707 41.451 -51.885 1.00 44.31 642 THR A O 1
ATOM 4917 N N . GLY A 1 643 ? 41.683 42.718 -50.349 1.00 43.84 643 GLY A N 1
ATOM 4918 C CA . GLY A 1 643 ? 40.629 43.234 -51.220 1.00 43.84 643 GLY A CA 1
ATOM 4919 C C . GLY A 1 643 ? 40.944 44.559 -51.927 1.00 43.84 643 GLY A C 1
ATOM 4920 O O . GLY A 1 643 ? 41.594 45.438 -51.371 1.00 43.84 643 GLY A O 1
ATOM 4921 N N . LYS A 1 644 ? 40.395 44.701 -53.139 1.00 38.59 644 LYS A N 1
ATOM 4922 C CA . LYS A 1 644 ? 39.600 45.819 -53.704 1.00 38.59 644 LYS A CA 1
ATOM 4923 C C . LYS A 1 644 ? 39.422 45.490 -55.195 1.00 38.59 644 LYS A C 1
ATOM 4925 O O . LYS A 1 644 ? 40.402 45.537 -55.925 1.00 38.59 644 LYS A O 1
ATOM 4930 N N . ASN A 1 645 ? 38.191 45.149 -55.605 1.00 41.19 645 ASN A N 1
ATOM 4931 C CA . ASN A 1 645 ? 37.714 44.843 -56.979 1.00 41.19 645 ASN A CA 1
ATOM 4932 C C . ASN A 1 645 ? 37.265 43.392 -57.285 1.00 41.19 645 ASN A C 1
ATOM 4934 O O . ASN A 1 645 ? 37.300 42.977 -58.436 1.00 41.19 645 ASN A O 1
ATOM 4938 N N . GLY A 1 646 ? 36.749 42.654 -56.295 1.00 48.97 646 GLY A N 1
ATOM 4939 C CA . GLY A 1 646 ? 35.661 41.683 -56.522 1.00 48.97 646 GLY A CA 1
ATOM 4940 C C . GLY A 1 646 ? 35.873 40.558 -57.552 1.00 48.97 646 GLY A C 1
ATOM 4941 O O . GLY A 1 646 ? 35.014 40.373 -58.410 1.00 48.97 646 GLY A O 1
ATOM 4942 N N . ALA A 1 647 ? 36.943 39.767 -57.430 1.00 43.56 647 ALA A N 1
ATOM 4943 C CA . ALA A 1 647 ? 37.083 38.464 -58.094 1.00 43.56 647 ALA A CA 1
ATOM 4944 C C . ALA A 1 647 ? 37.532 37.393 -57.074 1.00 43.56 647 ALA A C 1
ATOM 4946 O O . ALA A 1 647 ? 38.295 37.694 -56.159 1.00 43.56 647 ALA A O 1
ATOM 4947 N N . PHE A 1 648 ? 36.984 36.182 -57.200 1.00 48.88 648 PHE A N 1
ATOM 4948 C CA . PHE A 1 648 ? 36.910 35.118 -56.190 1.00 48.88 648 PHE A CA 1
ATOM 4949 C C . PHE A 1 648 ? 38.269 34.536 -55.745 1.00 48.88 648 PHE A C 1
ATOM 4951 O O . PHE A 1 648 ? 39.120 34.208 -56.567 1.00 48.88 648 PHE A O 1
ATOM 4958 N N . THR A 1 649 ? 38.434 34.358 -54.431 1.00 56.38 649 THR A N 1
ATOM 4959 C CA . THR A 1 649 ? 39.529 33.631 -53.763 1.00 56.38 649 THR A CA 1
ATOM 4960 C C . THR A 1 649 ? 39.294 32.121 -53.859 1.00 56.38 649 THR A C 1
ATOM 4962 O O . THR A 1 649 ? 38.279 31.638 -53.360 1.00 56.38 649 THR A O 1
ATOM 4965 N N . LEU A 1 650 ? 40.197 31.366 -54.487 1.00 57.91 65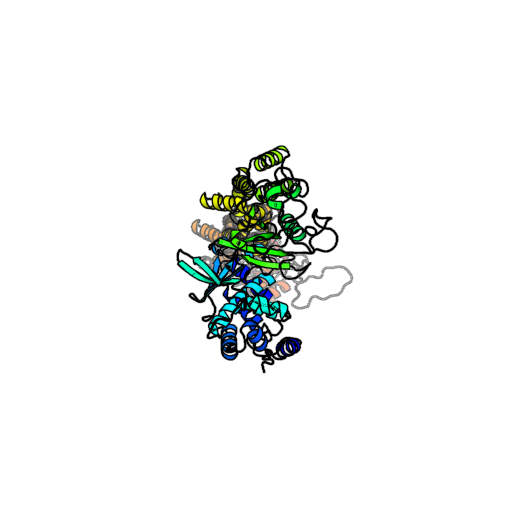0 LEU A N 1
ATOM 4966 C CA . LEU A 1 650 ? 40.001 29.938 -54.766 1.00 57.91 650 LEU A CA 1
ATOM 4967 C C . LEU A 1 650 ? 40.892 29.082 -53.849 1.00 57.91 650 LEU A C 1
ATOM 4969 O O . LEU A 1 650 ? 42.075 28.912 -54.129 1.00 57.91 650 LEU A O 1
ATOM 4973 N N . TYR A 1 651 ? 40.320 28.539 -52.769 1.00 69.75 651 TYR A N 1
ATOM 4974 C CA . TYR A 1 651 ? 40.916 27.423 -52.018 1.00 69.75 651 TYR A CA 1
ATOM 4975 C C . TYR A 1 651 ? 41.167 26.259 -52.980 1.00 69.75 651 TYR A C 1
ATOM 4977 O O . TYR A 1 651 ? 40.268 25.900 -53.738 1.00 69.75 651 TYR A O 1
ATOM 4985 N N . GLN A 1 652 ? 42.360 25.670 -53.030 1.00 80.25 652 GLN A N 1
ATOM 4986 C CA . GLN A 1 652 ? 42.654 24.719 -54.101 1.00 80.25 652 GLN A CA 1
ATOM 4987 C C . GLN A 1 652 ? 42.058 23.348 -53.764 1.00 80.25 652 GLN A C 1
ATOM 4989 O O . GLN A 1 652 ? 42.099 22.895 -52.625 1.00 80.25 652 GLN A O 1
ATOM 4994 N N . CYS A 1 653 ? 41.489 22.643 -54.744 1.00 86.12 653 CYS A N 1
ATOM 4995 C CA . CYS A 1 653 ? 40.904 21.316 -54.508 1.00 86.12 653 CYS A CA 1
ATOM 4996 C C . CYS A 1 653 ? 41.935 20.290 -53.998 1.00 86.12 653 CYS A C 1
ATOM 4998 O O . CYS A 1 653 ? 41.583 19.360 -53.269 1.00 86.12 653 CYS A O 1
ATOM 5000 N N . TRP A 1 654 ? 43.221 20.500 -54.305 1.00 87.50 654 TRP A N 1
ATOM 5001 C CA . TRP A 1 654 ? 44.311 19.665 -53.805 1.00 87.50 654 TRP A CA 1
ATOM 5002 C C . TRP A 1 654 ? 44.541 19.807 -52.293 1.00 87.50 654 TRP A C 1
ATOM 5004 O O . TRP A 1 654 ? 44.883 18.801 -51.674 1.00 87.50 654 TRP A O 1
ATOM 5014 N N . ASP A 1 655 ? 44.297 20.981 -51.691 1.00 86.62 655 ASP A N 1
ATOM 5015 C CA . ASP A 1 655 ? 44.524 21.224 -50.256 1.00 86.62 655 ASP A CA 1
ATOM 5016 C C . ASP A 1 655 ? 43.696 20.264 -49.400 1.00 86.62 655 ASP A C 1
ATOM 5018 O O . ASP A 1 655 ? 44.180 19.633 -48.456 1.00 86.62 655 ASP A O 1
ATOM 5022 N N . PHE A 1 656 ? 42.431 20.102 -49.788 1.00 90.75 656 PHE A N 1
ATOM 5023 C CA . PHE A 1 656 ? 41.506 19.182 -49.147 1.00 90.75 656 PHE A CA 1
ATOM 5024 C C . PHE A 1 656 ? 41.965 17.728 -49.274 1.00 90.75 656 PHE A C 1
ATOM 5026 O O . PHE A 1 656 ? 42.002 17.003 -48.276 1.00 90.75 656 PHE A O 1
ATOM 5033 N N . VAL A 1 657 ? 42.352 17.303 -50.481 1.00 92.25 657 VAL A N 1
ATOM 5034 C CA . VAL A 1 657 ? 42.853 15.941 -50.703 1.00 92.25 657 VAL A CA 1
ATOM 5035 C C . VAL A 1 657 ? 44.103 15.706 -49.859 1.00 92.25 657 VAL A C 1
ATOM 5037 O O . VAL A 1 657 ? 44.154 14.721 -49.128 1.00 92.25 657 VAL A O 1
ATOM 5040 N N . ALA A 1 658 ? 45.050 16.643 -49.854 1.00 88.25 658 ALA A N 1
ATOM 5041 C CA . ALA A 1 658 ? 46.288 16.529 -49.099 1.00 88.25 658 ALA A CA 1
ATOM 5042 C C . ALA A 1 658 ? 46.084 16.461 -47.584 1.00 88.25 658 ALA A C 1
ATOM 5044 O O . ALA A 1 658 ? 46.767 15.681 -46.917 1.00 88.25 658 ALA A O 1
ATOM 5045 N N . LEU A 1 659 ? 45.131 17.218 -47.033 1.00 89.81 659 LEU A N 1
ATOM 5046 C CA . LEU A 1 659 ? 44.755 17.099 -45.625 1.00 89.81 659 LEU A CA 1
ATOM 5047 C C . LEU A 1 659 ? 44.189 15.707 -45.320 1.00 89.81 659 LEU A C 1
ATOM 5049 O O . LEU A 1 659 ? 44.621 15.038 -44.378 1.00 89.81 659 LEU A O 1
ATOM 5053 N N . VAL A 1 660 ? 43.210 15.266 -46.112 1.00 89.44 660 VAL A N 1
ATOM 5054 C CA . VAL A 1 660 ? 42.464 14.027 -45.861 1.00 89.44 660 VAL A CA 1
ATOM 5055 C C . VAL A 1 660 ? 43.364 12.797 -45.981 1.00 89.44 660 VAL A C 1
ATOM 5057 O O . VAL A 1 660 ? 43.237 11.867 -45.177 1.00 89.44 660 VAL A O 1
ATOM 5060 N N . THR A 1 661 ? 44.298 12.804 -46.933 1.00 88.25 661 THR A N 1
ATOM 5061 C CA . THR A 1 661 ? 45.252 11.711 -47.166 1.00 88.25 661 THR A CA 1
ATOM 5062 C C . THR A 1 661 ? 46.550 11.852 -46.369 1.00 88.25 661 THR A C 1
ATOM 5064 O O . THR A 1 661 ? 47.394 10.961 -46.424 1.00 88.25 661 THR A O 1
ATOM 5067 N N . ASN A 1 662 ? 46.706 12.934 -45.597 1.00 87.19 662 ASN A N 1
ATOM 5068 C CA . ASN A 1 662 ? 47.907 13.269 -44.826 1.00 87.19 662 ASN A CA 1
ATOM 5069 C C . ASN A 1 662 ? 49.180 13.378 -45.690 1.00 87.19 662 ASN A C 1
ATOM 5071 O O . ASN A 1 662 ? 50.234 12.829 -45.369 1.00 87.19 662 ASN A O 1
ATOM 5075 N N . THR A 1 663 ? 49.067 14.079 -46.816 1.00 82.75 663 THR A N 1
ATOM 5076 C CA . THR A 1 663 ? 50.128 14.250 -47.818 1.00 82.75 663 THR A CA 1
ATOM 5077 C C . THR A 1 663 ? 50.463 15.713 -48.083 1.00 82.75 663 THR A C 1
ATOM 5079 O O . THR A 1 663 ? 50.861 16.067 -49.189 1.00 82.75 663 THR A O 1
ATOM 5082 N N . THR A 1 664 ? 50.312 16.573 -47.078 1.00 76.56 664 THR A N 1
ATOM 5083 C CA . THR A 1 664 ? 50.551 18.025 -47.167 1.00 76.56 664 THR A CA 1
ATOM 5084 C C . THR A 1 664 ? 51.988 18.396 -47.557 1.00 76.56 664 THR A C 1
ATOM 5086 O O . THR A 1 664 ? 52.232 19.499 -48.027 1.00 76.56 664 THR A O 1
ATOM 5089 N N . SER A 1 665 ? 52.941 17.467 -47.429 1.00 67.50 665 SER A N 1
ATOM 5090 C CA . SER A 1 665 ? 54.333 17.619 -47.873 1.00 67.50 665 SER A CA 1
ATOM 5091 C C . SER A 1 665 ? 54.602 17.157 -49.315 1.00 67.50 665 SER A C 1
ATOM 5093 O O . SER A 1 665 ? 55.728 17.296 -49.797 1.00 67.50 665 SER A O 1
ATOM 5095 N N . MET A 1 666 ? 53.613 16.591 -50.017 1.00 69.38 666 MET A N 1
ATOM 5096 C CA . MET A 1 666 ? 53.765 16.099 -51.389 1.00 69.38 666 MET A CA 1
ATOM 5097 C C . MET A 1 666 ? 53.168 17.065 -52.411 1.00 69.38 666 MET A C 1
ATOM 5099 O O . MET A 1 666 ? 52.007 17.443 -52.322 1.00 69.38 666 MET A O 1
ATOM 5103 N N . SER A 1 667 ? 53.942 17.379 -53.451 1.00 75.88 667 SER A N 1
ATOM 5104 C CA . SER A 1 667 ? 53.446 18.124 -54.610 1.00 75.88 667 SER A CA 1
ATOM 5105 C C . SER A 1 667 ? 52.599 17.231 -55.524 1.00 75.88 667 SER A C 1
ATOM 5107 O O . SER A 1 667 ? 52.979 16.091 -55.810 1.00 75.88 667 SER A O 1
ATOM 5109 N N . THR A 1 668 ? 51.510 17.778 -56.074 1.00 81.81 668 THR A N 1
ATOM 5110 C CA . THR A 1 668 ? 50.683 17.137 -57.120 1.00 81.81 668 THR A CA 1
ATOM 5111 C C . THR A 1 668 ? 51.487 16.743 -58.366 1.00 81.81 668 THR A C 1
ATOM 5113 O O . THR A 1 668 ? 51.092 15.850 -59.111 1.00 81.81 668 THR A O 1
ATOM 5116 N N . SER A 1 669 ? 52.673 17.329 -58.572 1.00 80.38 669 SER A N 1
ATOM 5117 C CA . SER A 1 669 ? 53.618 16.942 -59.632 1.00 80.38 669 SER A CA 1
ATOM 5118 C C . SER A 1 669 ? 54.124 15.490 -59.533 1.00 80.38 669 SER A C 1
ATOM 5120 O O . SER A 1 669 ? 54.534 14.916 -60.556 1.00 80.38 669 SER A O 1
ATOM 5122 N N . ASN A 1 670 ? 54.050 14.892 -58.336 1.00 80.81 670 ASN A N 1
ATOM 5123 C CA . ASN A 1 670 ? 54.392 13.495 -58.060 1.00 80.81 670 ASN A CA 1
ATOM 5124 C C . ASN A 1 670 ? 53.238 12.522 -58.338 1.00 80.81 670 ASN A C 1
ATOM 5126 O O . ASN A 1 670 ? 53.467 11.315 -58.378 1.00 80.81 670 ASN A O 1
ATOM 5130 N N . TRP A 1 671 ? 52.016 13.018 -58.546 1.00 89.12 671 TRP A N 1
ATOM 5131 C CA . TRP A 1 671 ? 50.861 12.161 -58.788 1.00 89.12 671 TRP A CA 1
ATOM 5132 C C . TRP A 1 671 ? 50.944 11.496 -60.161 1.00 89.12 671 TRP A C 1
ATOM 5134 O O . TRP A 1 671 ? 51.266 12.125 -61.174 1.00 89.12 671 TRP A O 1
ATOM 5144 N N . LYS A 1 672 ? 50.631 10.203 -60.184 1.00 86.50 672 LYS A N 1
ATOM 5145 C CA . LYS A 1 672 ? 50.565 9.366 -61.379 1.00 86.50 672 LYS A CA 1
ATOM 5146 C C . LYS A 1 672 ? 49.124 8.953 -61.640 1.00 86.50 672 LYS A C 1
ATOM 5148 O O . LYS A 1 672 ? 48.373 8.637 -60.716 1.00 86.50 672 LYS A O 1
ATOM 5153 N N . LYS A 1 673 ? 48.775 8.928 -62.925 1.00 88.00 673 LYS A N 1
ATOM 5154 C CA . LYS A 1 673 ? 47.480 8.482 -63.437 1.00 88.00 673 LYS A CA 1
ATOM 5155 C C . LYS A 1 673 ? 47.296 6.982 -63.180 1.00 88.00 673 LYS A C 1
ATOM 5157 O O . LYS A 1 673 ? 47.982 6.166 -63.791 1.00 88.00 673 LYS A O 1
ATOM 5162 N N . GLY A 1 674 ? 46.393 6.634 -62.266 1.00 85.38 674 GLY A N 1
ATOM 5163 C CA . GLY A 1 674 ? 46.015 5.257 -61.957 1.00 85.38 674 GLY A CA 1
ATOM 5164 C C . GLY A 1 674 ? 44.866 4.739 -62.825 1.00 85.38 674 GLY A C 1
ATOM 5165 O O . GLY A 1 674 ? 44.696 5.136 -63.976 1.00 85.38 674 GLY A O 1
ATOM 5166 N N . ALA A 1 675 ? 44.063 3.827 -62.270 1.00 84.25 675 ALA A N 1
ATOM 5167 C CA . ALA A 1 675 ? 42.913 3.259 -62.971 1.00 84.25 675 ALA A CA 1
ATOM 5168 C C . ALA A 1 675 ? 41.791 4.292 -63.158 1.00 84.25 675 ALA A C 1
ATOM 5170 O O . ALA A 1 675 ? 41.527 5.084 -62.255 1.00 84.25 675 ALA A O 1
ATOM 5171 N N . ASN A 1 676 ? 41.116 4.259 -64.308 1.00 85.44 676 ASN A N 1
ATOM 5172 C CA . ASN A 1 676 ? 39.962 5.113 -64.588 1.00 85.44 676 ASN A CA 1
ATOM 5173 C C . ASN A 1 676 ? 38.782 4.769 -63.669 1.00 85.44 676 ASN A C 1
ATOM 5175 O O . ASN A 1 676 ? 38.496 3.592 -63.471 1.00 85.44 676 ASN A O 1
ATOM 5179 N N . ILE A 1 677 ? 38.085 5.769 -63.129 1.00 83.75 677 ILE A N 1
ATOM 5180 C CA . ILE A 1 677 ? 37.018 5.556 -62.136 1.00 83.75 677 ILE A CA 1
ATOM 5181 C C . ILE A 1 677 ? 35.758 4.925 -62.744 1.00 83.75 677 ILE A C 1
ATOM 5183 O O . ILE A 1 677 ? 35.063 4.174 -62.059 1.00 83.75 677 ILE A O 1
ATOM 5187 N N . ILE A 1 678 ? 35.459 5.192 -64.015 1.00 76.81 678 ILE A N 1
ATOM 5188 C CA . ILE A 1 678 ? 34.270 4.668 -64.698 1.00 76.81 678 ILE A CA 1
ATOM 5189 C C . ILE A 1 678 ? 34.524 3.290 -65.304 1.00 76.81 678 ILE A C 1
ATOM 5191 O O . ILE A 1 678 ? 33.700 2.385 -65.131 1.00 76.81 678 ILE A O 1
ATOM 5195 N N . GLU A 1 679 ? 35.674 3.095 -65.951 1.00 72.19 679 GLU A N 1
ATOM 5196 C CA . GLU A 1 679 ? 36.072 1.785 -66.481 1.00 72.19 679 GLU A CA 1
ATOM 5197 C C . GLU A 1 679 ? 36.349 0.794 -65.341 1.00 72.19 679 GLU A C 1
ATOM 5199 O O . GLU A 1 679 ? 36.010 -0.388 -65.435 1.00 72.19 679 GLU A O 1
ATOM 5204 N N . ASN A 1 680 ? 36.915 1.270 -64.227 1.00 65.31 680 ASN A N 1
ATOM 5205 C CA . ASN A 1 680 ? 37.172 0.465 -63.043 1.00 65.31 680 ASN A CA 1
ATOM 5206 C C . ASN A 1 680 ? 36.119 0.728 -61.966 1.00 65.31 680 ASN A C 1
ATOM 5208 O O . ASN A 1 680 ? 36.336 1.519 -61.060 1.00 65.31 680 ASN A O 1
ATOM 5212 N N . ARG A 1 681 ? 35.007 -0.015 -61.996 1.00 63.84 681 ARG A N 1
ATOM 5213 C CA . ARG A 1 681 ? 33.919 0.066 -60.995 1.00 63.84 681 ARG A CA 1
ATOM 5214 C C . ARG A 1 681 ? 34.269 -0.497 -59.601 1.00 63.84 681 ARG A C 1
ATOM 5216 O O . ARG A 1 681 ? 33.377 -0.890 -58.845 1.00 63.84 681 ARG A O 1
ATOM 5223 N N . LYS A 1 682 ? 35.559 -0.596 -59.267 1.00 65.00 682 LYS A N 1
ATOM 5224 C CA . LYS A 1 682 ? 36.098 -1.163 -58.018 1.00 65.00 682 LYS A CA 1
ATOM 5225 C C . LYS A 1 682 ? 36.979 -0.161 -57.261 1.00 65.00 682 LYS A C 1
ATOM 5227 O O . LYS A 1 682 ? 38.020 -0.532 -56.730 1.00 65.00 682 LYS A O 1
ATOM 5232 N N . VAL A 1 683 ? 36.590 1.112 -57.245 1.00 77.69 683 VAL A N 1
ATOM 5233 C CA . VAL A 1 683 ? 37.279 2.156 -56.469 1.00 77.69 683 VAL A CA 1
ATOM 5234 C C . VAL A 1 683 ? 36.756 2.157 -55.033 1.00 77.69 683 VAL A C 1
ATOM 5236 O O . VAL A 1 683 ? 35.545 2.104 -54.801 1.00 77.69 683 VAL A O 1
ATOM 5239 N N . GLU A 1 684 ? 37.675 2.183 -54.071 1.00 78.94 684 GLU A N 1
ATOM 5240 C CA . GLU A 1 684 ? 37.372 2.166 -52.642 1.00 78.94 684 GLU A CA 1
ATOM 5241 C C . GLU A 1 684 ? 36.886 3.544 -52.166 1.00 78.94 684 GLU A C 1
ATOM 5243 O O . GLU A 1 684 ? 37.295 4.597 -52.654 1.00 78.94 684 GLU A O 1
ATOM 5248 N N . LEU A 1 685 ? 35.987 3.557 -51.185 1.00 84.25 685 LEU A N 1
ATOM 5249 C CA . LEU A 1 685 ? 35.523 4.807 -50.591 1.00 84.25 685 LEU A CA 1
ATOM 5250 C C . LEU A 1 685 ? 36.677 5.463 -49.818 1.00 84.25 685 LEU A C 1
ATOM 5252 O O . LEU A 1 685 ? 37.355 4.801 -49.037 1.00 84.25 685 LEU A O 1
ATOM 5256 N N . GLY A 1 686 ? 36.900 6.758 -50.032 1.00 84.12 686 GLY A N 1
ATOM 5257 C CA . GLY A 1 686 ? 38.060 7.457 -49.482 1.00 84.12 686 GLY A CA 1
ATOM 5258 C C . GLY A 1 686 ? 39.285 7.475 -50.399 1.00 84.12 686 GLY A C 1
ATOM 5259 O O . GLY A 1 686 ? 40.292 8.070 -50.022 1.00 84.12 686 GLY A O 1
ATOM 5260 N N . THR A 1 687 ? 39.232 6.860 -51.586 1.00 91.69 687 THR A N 1
ATOM 5261 C CA . THR A 1 687 ? 40.317 6.952 -52.575 1.00 91.69 687 THR A CA 1
ATOM 5262 C C . THR A 1 687 ? 40.432 8.368 -53.134 1.00 91.69 687 THR A C 1
ATOM 5264 O O . THR A 1 687 ? 39.436 8.945 -53.564 1.00 91.69 687 THR A O 1
ATOM 5267 N N . ALA A 1 688 ? 41.644 8.920 -53.167 1.00 93.12 688 ALA A N 1
ATOM 5268 C CA . ALA A 1 688 ? 41.930 10.158 -53.878 1.00 93.12 688 ALA A CA 1
ATOM 5269 C C . ALA A 1 688 ? 41.854 9.924 -55.390 1.00 93.12 688 ALA A C 1
ATOM 5271 O O . ALA A 1 688 ? 42.446 8.981 -55.927 1.00 93.12 688 ALA A O 1
ATOM 5272 N N . ILE A 1 689 ? 41.122 10.791 -56.077 1.00 92.69 689 ILE A N 1
ATOM 5273 C CA . ILE A 1 689 ? 40.901 10.731 -57.519 1.00 92.69 689 ILE A CA 1
ATOM 5274 C C . ILE A 1 689 ? 41.168 12.097 -58.128 1.00 92.69 689 ILE A C 1
ATOM 5276 O O . ILE A 1 689 ? 40.909 13.117 -57.499 1.00 92.69 689 ILE A O 1
ATOM 5280 N N . ALA A 1 690 ? 41.661 12.124 -59.357 1.00 92.38 690 ALA A N 1
ATOM 5281 C CA . ALA A 1 690 ? 41.939 13.370 -60.047 1.00 92.38 690 ALA A CA 1
ATOM 5282 C C . ALA A 1 690 ? 41.771 13.235 -61.555 1.00 92.38 690 ALA A C 1
ATOM 5284 O O . ALA A 1 690 ? 41.823 12.129 -62.104 1.00 92.38 690 ALA A O 1
ATOM 5285 N N . THR A 1 691 ? 41.611 14.373 -62.218 1.00 90.25 691 THR A N 1
ATOM 5286 C CA . THR A 1 691 ? 41.730 14.471 -63.668 1.00 90.25 691 THR A CA 1
ATOM 5287 C C . THR A 1 691 ? 43.199 14.596 -64.076 1.00 90.25 691 THR A C 1
ATOM 5289 O O . THR A 1 691 ? 44.031 15.173 -63.367 1.00 90.25 691 THR A O 1
ATOM 5292 N N . PHE A 1 692 ? 43.543 13.991 -65.213 1.00 85.62 692 PHE A N 1
ATOM 5293 C CA . PHE A 1 692 ? 44.908 13.963 -65.735 1.00 85.62 692 PHE A CA 1
ATOM 5294 C C . PHE A 1 692 ? 44.920 14.360 -67.208 1.00 85.62 692 PHE A C 1
ATOM 5296 O O . PHE A 1 692 ? 44.136 13.828 -67.998 1.00 85.62 692 PHE A O 1
ATOM 5303 N N . GLY A 1 693 ? 45.864 15.224 -67.575 1.00 81.56 693 GLY A N 1
ATOM 5304 C CA . GLY A 1 693 ? 46.090 15.669 -68.944 1.00 81.56 693 GLY A CA 1
ATOM 5305 C C . GLY A 1 693 ? 46.568 14.558 -69.877 1.00 81.56 693 GLY A C 1
ATOM 5306 O O . GLY A 1 693 ? 46.913 13.446 -69.460 1.00 81.56 693 GLY A O 1
ATOM 5307 N N . SER A 1 694 ? 46.668 14.874 -71.170 1.00 79.94 694 SER A N 1
ATOM 5308 C CA . SER A 1 694 ? 47.177 13.947 -72.200 1.00 79.94 694 SER A CA 1
ATOM 5309 C C . SER A 1 694 ? 48.621 13.485 -71.946 1.00 79.94 694 SER A C 1
ATOM 5311 O O . SER A 1 694 ? 49.008 12.394 -72.358 1.00 79.94 694 SER A O 1
ATOM 5313 N N . ASN A 1 695 ? 49.403 14.277 -71.208 1.00 80.75 695 ASN A N 1
ATOM 5314 C CA . ASN A 1 695 ? 50.764 13.964 -70.763 1.00 80.75 695 ASN A CA 1
ATOM 5315 C C . ASN A 1 695 ? 50.821 13.085 -69.490 1.00 80.75 695 ASN A C 1
ATOM 5317 O O . ASN A 1 695 ? 51.911 12.804 -68.992 1.00 80.75 695 ASN A O 1
ATOM 5321 N N . GLY A 1 696 ? 49.669 12.678 -68.942 1.00 79.38 696 GLY A N 1
ATOM 5322 C CA . GLY A 1 696 ? 49.567 11.853 -67.736 1.00 79.38 696 GLY A CA 1
ATOM 5323 C C . GLY A 1 696 ? 49.870 12.582 -66.423 1.00 79.38 696 GLY A C 1
ATOM 5324 O O . GLY A 1 696 ? 50.031 11.918 -65.398 1.00 79.38 696 GLY A O 1
ATOM 5325 N N . LYS A 1 697 ? 49.963 13.919 -66.433 1.00 85.06 697 LYS A N 1
ATOM 5326 C CA . LYS A 1 697 ? 50.134 14.757 -65.236 1.00 85.06 697 LYS A CA 1
ATOM 5327 C C . LYS A 1 697 ? 48.794 15.273 -64.721 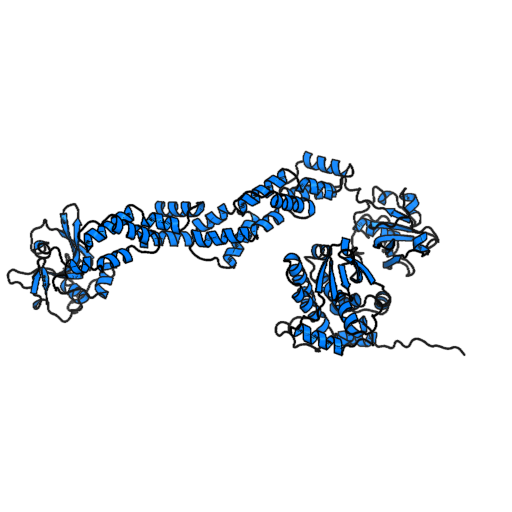1.00 85.06 697 LYS A C 1
ATOM 5329 O O . LYS A 1 697 ? 47.836 15.362 -65.483 1.00 85.06 697 LYS A O 1
ATOM 5334 N N . TYR A 1 698 ? 48.742 15.578 -63.423 1.00 87.75 698 TYR A N 1
ATOM 5335 C CA . TYR A 1 698 ? 47.577 16.200 -62.797 1.00 87.75 698 TYR A CA 1
ATOM 5336 C C . TYR A 1 698 ? 47.210 17.492 -63.536 1.00 87.75 698 TYR A C 1
ATOM 5338 O O . TYR A 1 698 ? 48.052 18.377 -63.691 1.00 87.75 698 TYR A O 1
ATOM 5346 N N . GLU A 1 699 ? 45.968 17.576 -64.001 1.00 82.69 699 GLU A N 1
ATOM 5347 C CA . GLU A 1 699 ? 45.426 18.726 -64.721 1.00 82.69 699 GLU A CA 1
ATOM 5348 C C . GLU A 1 699 ? 43.921 18.777 -64.466 1.00 82.69 699 GLU A C 1
ATOM 5350 O O . GLU A 1 699 ? 43.232 17.796 -64.738 1.00 82.69 699 GLU A O 1
ATOM 5355 N N . GLY A 1 700 ? 43.408 19.895 -63.950 1.00 85.44 700 GLY A N 1
ATOM 5356 C CA . GLY A 1 700 ? 41.988 20.071 -63.634 1.00 85.44 700 GLY A CA 1
ATOM 5357 C C . GLY A 1 700 ? 41.695 19.950 -62.138 1.00 85.44 700 GLY A C 1
ATOM 5358 O O . GLY A 1 700 ? 42.151 20.788 -61.363 1.00 85.44 700 GLY A O 1
ATOM 5359 N N . HIS A 1 701 ? 40.908 18.944 -61.747 1.00 89.44 701 HIS A N 1
ATOM 5360 C CA . HIS A 1 701 ? 40.314 18.821 -60.414 1.00 89.44 701 HIS A CA 1
ATOM 5361 C C . HIS A 1 701 ? 40.698 17.529 -59.694 1.00 89.44 701 HIS A C 1
ATOM 5363 O O . HIS A 1 701 ? 40.938 16.494 -60.318 1.00 89.44 701 HIS A O 1
ATOM 5369 N N . THR A 1 702 ? 40.701 17.573 -58.363 1.00 91.25 702 THR A N 1
ATOM 5370 C CA . THR A 1 702 ? 40.960 16.420 -57.495 1.00 91.25 702 THR A CA 1
ATOM 5371 C C . THR A 1 702 ? 39.963 16.359 -56.349 1.00 91.25 702 THR A C 1
ATOM 5373 O O . THR A 1 702 ? 39.458 17.382 -55.890 1.00 91.25 702 THR A O 1
ATOM 5376 N N . ALA A 1 703 ? 39.650 15.144 -55.916 1.00 94.06 703 ALA A N 1
ATOM 5377 C CA . ALA A 1 703 ? 38.593 14.875 -54.959 1.00 94.06 703 ALA A CA 1
ATOM 5378 C C . ALA A 1 703 ? 38.824 13.555 -54.209 1.00 94.06 703 ALA A C 1
ATOM 5380 O O . ALA A 1 703 ? 39.697 12.757 -54.555 1.00 94.06 703 ALA A O 1
ATOM 5381 N N . ILE A 1 704 ? 37.999 13.295 -53.196 1.00 94.62 704 ILE A N 1
ATOM 5382 C CA . ILE A 1 704 ? 37.940 12.013 -52.490 1.00 94.62 704 ILE A CA 1
ATOM 5383 C C . ILE A 1 704 ? 36.691 11.255 -52.939 1.00 94.62 704 ILE A C 1
ATOM 5385 O O . ILE A 1 704 ? 35.568 11.727 -52.774 1.00 94.62 704 ILE A O 1
ATOM 5389 N N . PHE A 1 705 ? 36.871 10.057 -53.486 1.00 93.25 705 PHE A N 1
ATOM 5390 C CA . PHE A 1 705 ? 35.787 9.217 -53.978 1.00 93.25 705 PHE A CA 1
ATOM 5391 C C . PHE A 1 705 ? 34.830 8.803 -52.848 1.00 93.25 705 PHE A C 1
ATOM 5393 O O . PHE A 1 705 ? 35.238 8.223 -51.840 1.00 93.25 705 PHE A O 1
ATOM 5400 N N . ALA A 1 706 ? 33.538 9.068 -53.038 1.00 89.81 706 ALA A N 1
ATOM 5401 C CA . ALA A 1 706 ? 32.478 8.872 -52.048 1.00 89.81 706 ALA A CA 1
ATOM 5402 C C . ALA A 1 706 ? 31.435 7.814 -52.464 1.00 89.81 706 ALA A C 1
ATOM 5404 O O . ALA A 1 706 ? 30.366 7.725 -51.848 1.00 89.81 706 ALA A O 1
ATOM 5405 N N . GLY A 1 707 ? 31.757 7.000 -53.476 1.00 85.31 707 GLY A N 1
ATOM 5406 C CA . GLY A 1 707 ? 30.961 5.859 -53.938 1.00 85.31 707 GLY A CA 1
ATOM 5407 C C . GLY A 1 707 ? 30.250 6.097 -55.272 1.00 85.31 707 GLY A C 1
ATOM 5408 O O . GLY A 1 707 ? 29.973 7.228 -55.648 1.00 85.31 707 GLY A O 1
ATOM 5409 N N . TYR A 1 708 ? 29.920 5.021 -55.987 1.00 86.62 708 TYR A N 1
ATOM 5410 C CA . TYR A 1 708 ? 29.080 5.097 -57.189 1.00 86.62 708 TYR A CA 1
ATOM 5411 C C . TYR A 1 708 ? 27.619 5.375 -56.829 1.00 86.62 708 TYR A C 1
ATOM 5413 O O . TYR A 1 708 ? 27.162 5.020 -55.744 1.00 86.62 708 TYR A O 1
ATOM 5421 N N . GLY A 1 709 ? 26.874 5.977 -57.751 1.00 82.50 709 GLY A N 1
ATOM 5422 C CA . GLY A 1 709 ? 25.473 6.316 -57.533 1.00 82.50 709 GLY A CA 1
ATOM 5423 C C . GLY A 1 709 ? 24.694 6.515 -58.824 1.00 82.50 709 GLY A C 1
ATOM 5424 O O . GLY A 1 709 ? 25.203 6.341 -59.932 1.00 82.50 709 GLY A O 1
ATOM 5425 N N . THR A 1 710 ? 23.420 6.858 -58.678 1.00 83.56 710 THR A N 1
ATOM 5426 C CA . THR A 1 710 ? 22.544 7.235 -59.787 1.00 83.56 710 THR A CA 1
ATOM 5427 C C . THR A 1 710 ? 21.639 8.366 -59.323 1.00 83.56 710 THR A C 1
ATOM 5429 O O . THR A 1 710 ? 20.919 8.200 -58.342 1.00 83.56 710 THR A O 1
ATOM 5432 N N . GLU A 1 711 ? 21.648 9.489 -60.039 1.00 80.31 711 GLU A N 1
ATOM 5433 C CA . GLU A 1 711 ? 20.747 10.619 -59.789 1.00 80.31 711 GLU A CA 1
ATOM 5434 C C . GLU A 1 711 ? 19.904 10.905 -61.025 1.00 80.31 711 GLU A C 1
ATOM 5436 O O . GLU A 1 711 ? 20.422 11.040 -62.139 1.00 80.31 711 GLU A O 1
ATOM 5441 N N . ASN A 1 712 ? 18.586 11.006 -60.829 1.00 84.06 712 ASN A N 1
ATOM 5442 C CA . ASN A 1 712 ? 17.615 11.247 -61.900 1.00 84.06 712 ASN A CA 1
ATOM 5443 C C . ASN A 1 712 ? 17.783 10.279 -63.090 1.00 84.06 712 ASN A C 1
ATOM 5445 O O . ASN A 1 712 ? 17.719 10.683 -64.247 1.00 84.06 712 ASN A O 1
ATOM 5449 N N . GLY A 1 713 ? 18.048 8.999 -62.797 1.00 78.94 713 GLY A N 1
ATOM 5450 C CA . GLY A 1 713 ? 18.196 7.937 -63.798 1.00 78.94 713 GLY A CA 1
ATOM 5451 C C . GLY A 1 713 ? 19.556 7.868 -64.499 1.00 78.94 713 GLY A C 1
ATOM 5452 O O . GLY A 1 713 ? 19.735 7.012 -65.360 1.00 78.94 713 GLY A O 1
ATOM 5453 N N . VAL A 1 714 ? 20.521 8.717 -64.131 1.00 76.50 714 VAL A N 1
ATOM 5454 C CA . VAL A 1 714 ? 21.853 8.738 -64.749 1.00 76.50 714 VAL A CA 1
ATOM 5455 C C . VAL A 1 714 ? 22.924 8.265 -63.783 1.00 76.50 714 VAL A C 1
ATOM 5457 O O . VAL A 1 714 ? 23.023 8.752 -62.656 1.00 76.50 714 VAL A O 1
ATOM 5460 N N . SER A 1 715 ? 23.714 7.293 -64.237 1.00 83.38 715 SER A N 1
ATOM 5461 C CA . SER A 1 715 ? 24.826 6.728 -63.480 1.00 83.38 715 SER A CA 1
ATOM 5462 C C . SER A 1 715 ? 25.969 7.729 -63.308 1.00 83.38 715 SER A C 1
ATOM 5464 O O . SER A 1 715 ? 26.163 8.648 -64.101 1.00 83.38 715 SER A O 1
ATOM 5466 N N . GLY A 1 716 ? 26.721 7.550 -62.233 1.00 86.69 716 GLY A N 1
ATOM 5467 C CA . GLY A 1 716 ? 27.794 8.453 -61.855 1.00 86.69 716 GLY A CA 1
ATOM 5468 C C . GLY A 1 716 ? 28.464 8.010 -60.572 1.00 86.69 716 GLY A C 1
ATOM 5469 O O . GLY A 1 716 ? 28.329 6.862 -60.132 1.00 86.69 716 GLY A O 1
ATOM 5470 N N . PHE A 1 717 ? 29.169 8.938 -59.950 1.00 89.19 717 PHE A N 1
ATOM 5471 C CA . PHE A 1 717 ? 29.748 8.735 -58.636 1.00 89.19 717 PHE A CA 1
ATOM 5472 C C . PHE A 1 717 ? 29.729 10.013 -57.819 1.00 89.19 717 PHE A C 1
ATOM 5474 O O . PHE A 1 717 ? 29.731 11.123 -58.342 1.00 89.19 717 PHE A O 1
ATOM 5481 N N . TYR A 1 718 ? 29.703 9.829 -56.511 1.00 90.75 718 TYR A N 1
ATOM 5482 C CA . TYR A 1 718 ? 29.838 10.897 -55.555 1.00 90.75 718 TYR A CA 1
ATOM 5483 C C . TYR A 1 718 ? 31.302 11.143 -55.229 1.00 90.75 718 TYR A C 1
ATOM 5485 O O . TYR A 1 718 ? 32.100 10.206 -55.141 1.00 90.75 718 TYR A O 1
ATOM 5493 N N . VAL A 1 719 ? 31.622 12.395 -54.946 1.00 93.19 719 VAL A N 1
ATOM 5494 C CA . VAL A 1 719 ? 32.918 12.822 -54.432 1.00 93.19 719 VAL A CA 1
ATOM 5495 C C . VAL A 1 719 ? 32.728 13.760 -53.253 1.00 93.19 719 VAL A C 1
ATOM 5497 O O . VAL A 1 719 ? 31.707 14.435 -53.164 1.00 93.19 719 VAL A O 1
ATOM 5500 N N . TRP A 1 720 ? 33.700 13.792 -52.348 1.00 94.38 720 TRP A N 1
ATOM 5501 C CA . TRP A 1 720 ? 33.928 14.958 -51.506 1.00 94.38 720 TRP A CA 1
ATOM 5502 C C . TRP A 1 720 ? 35.021 15.797 -52.141 1.00 94.38 720 TRP A C 1
ATOM 5504 O O . TRP A 1 720 ? 36.088 15.273 -52.467 1.00 94.38 720 TRP A O 1
ATOM 5514 N N . ASP A 1 721 ? 34.768 17.082 -52.292 1.00 91.94 721 ASP A N 1
ATOM 5515 C CA . ASP A 1 721 ? 35.718 18.035 -52.834 1.00 91.94 721 ASP A CA 1
ATOM 5516 C C . ASP A 1 721 ? 35.431 19.444 -52.323 1.00 91.94 721 ASP A C 1
ATOM 5518 O O . ASP A 1 721 ? 34.422 19.705 -51.669 1.00 91.94 721 ASP A O 1
ATOM 5522 N N . GLN A 1 722 ? 36.362 20.348 -52.607 1.00 89.12 722 GLN A N 1
ATOM 5523 C CA . GLN A 1 722 ? 36.176 21.784 -52.459 1.00 89.12 722 GLN A CA 1
ATOM 5524 C C . GLN A 1 722 ? 36.506 22.463 -53.782 1.00 89.12 722 GLN A C 1
ATOM 5526 O O . GLN A 1 722 ? 37.258 21.923 -54.591 1.00 89.12 722 GLN A O 1
ATOM 5531 N N . ASN A 1 723 ? 35.987 23.672 -53.967 1.00 80.50 723 ASN A N 1
ATOM 5532 C CA . ASN A 1 723 ? 36.286 24.532 -55.103 1.00 80.50 723 ASN A CA 1
ATOM 5533 C C . ASN A 1 723 ? 35.927 23.950 -56.487 1.00 80.50 723 ASN A C 1
ATOM 5535 O O . ASN A 1 723 ? 36.553 24.282 -57.487 1.00 80.50 723 ASN A O 1
ATOM 5539 N N . TRP A 1 724 ? 34.883 23.119 -56.554 1.00 73.38 724 TRP A N 1
ATOM 5540 C CA . TRP A 1 724 ? 34.262 22.719 -57.824 1.00 73.38 724 TRP A CA 1
ATOM 5541 C C . TRP A 1 724 ? 33.693 23.929 -58.589 1.00 73.38 724 TRP A C 1
ATOM 5543 O O . TRP A 1 724 ? 33.800 23.988 -59.804 1.00 73.38 724 TRP A O 1
ATOM 5553 N N . ASP A 1 725 ? 33.175 24.922 -57.850 1.00 73.12 725 ASP A N 1
ATOM 5554 C CA . ASP A 1 725 ? 32.675 26.220 -58.340 1.00 73.12 725 ASP A CA 1
ATOM 5555 C C . ASP A 1 725 ? 32.905 27.335 -57.282 1.00 73.12 725 ASP A C 1
ATOM 5557 O O . ASP A 1 725 ? 32.023 28.141 -56.984 1.00 73.12 725 ASP A O 1
ATOM 5561 N N . GLY A 1 726 ? 34.062 27.342 -56.604 1.00 70.19 726 GLY A N 1
ATOM 5562 C CA . GLY A 1 726 ? 34.332 28.271 -55.490 1.00 70.19 726 GLY A CA 1
ATOM 5563 C C . GLY A 1 726 ? 33.721 27.870 -54.140 1.00 70.19 726 GLY A C 1
ATOM 5564 O O . GLY A 1 726 ? 33.730 28.660 -53.198 1.00 70.19 726 GLY A O 1
ATOM 5565 N N . SER A 1 727 ? 33.176 26.656 -54.026 1.00 79.75 727 SER A N 1
ATOM 5566 C CA . SER A 1 727 ? 32.492 26.184 -52.820 1.00 79.75 727 SER A CA 1
ATOM 5567 C C . SER A 1 727 ? 33.424 25.616 -51.746 1.00 79.75 727 SER A C 1
ATOM 5569 O O . SER A 1 727 ? 34.482 25.068 -52.053 1.00 79.75 727 SER A O 1
ATOM 5571 N N . SER A 1 728 ? 32.976 25.645 -50.490 1.00 87.62 728 SER A N 1
ATOM 5572 C CA . SER A 1 728 ? 33.567 24.881 -49.380 1.00 87.62 728 SER A CA 1
ATOM 5573 C C . SER A 1 728 ? 33.500 23.371 -49.622 1.00 87.62 728 SER A C 1
ATOM 5575 O O . SER A 1 728 ? 32.795 22.926 -50.530 1.00 87.62 728 SER A O 1
ATOM 5577 N N . VAL A 1 729 ? 34.156 22.586 -48.763 1.00 90.31 729 VAL A N 1
ATOM 5578 C CA . VAL A 1 729 ? 34.062 21.124 -48.786 1.00 90.31 729 VAL A CA 1
ATOM 5579 C C . VAL A 1 729 ? 32.604 20.687 -48.718 1.00 90.31 729 VAL A C 1
ATOM 5581 O O . VAL A 1 729 ? 31.863 21.072 -47.807 1.00 90.31 729 VAL A O 1
ATOM 5584 N N . GLN A 1 730 ? 32.190 19.873 -49.678 1.00 90.38 730 GLN A N 1
ATOM 5585 C CA . GLN A 1 730 ? 30.860 19.284 -49.724 1.00 90.38 730 GLN A CA 1
ATOM 5586 C C . GLN A 1 730 ? 30.869 18.008 -50.564 1.00 90.38 730 GLN A C 1
ATOM 5588 O O . GLN A 1 730 ? 31.893 17.613 -51.115 1.00 90.38 730 GLN A O 1
ATOM 5593 N N . LYS A 1 731 ? 29.725 17.320 -50.607 1.00 91.19 731 LYS A N 1
ATOM 5594 C CA . LYS A 1 731 ? 29.558 16.104 -51.400 1.00 91.19 731 LYS A CA 1
ATOM 5595 C C . LYS A 1 731 ? 28.867 16.434 -52.721 1.00 91.19 731 LYS A C 1
ATOM 5597 O O . LYS A 1 731 ? 27.743 16.933 -52.701 1.00 91.19 731 LYS A O 1
ATOM 5602 N N . HIS A 1 732 ? 29.503 16.114 -53.842 1.00 87.44 732 HIS A N 1
ATOM 5603 C CA . HIS A 1 732 ? 29.011 16.365 -55.201 1.00 87.44 732 HIS A CA 1
ATOM 5604 C C . HIS A 1 732 ? 28.789 15.073 -55.978 1.00 87.44 732 HIS A C 1
ATOM 5606 O O . HIS A 1 732 ? 29.453 14.073 -55.715 1.00 87.44 732 HIS A O 1
ATOM 5612 N N . PHE A 1 733 ? 27.845 15.084 -56.924 1.00 89.31 733 PHE A N 1
ATOM 5613 C CA . PHE A 1 733 ? 27.588 13.969 -57.838 1.00 89.31 733 PHE A CA 1
ATOM 5614 C C . PHE A 1 733 ? 28.110 14.288 -59.240 1.00 89.31 733 PHE A C 1
ATOM 5616 O O . PHE A 1 733 ? 27.675 15.250 -59.874 1.00 89.31 733 PHE A O 1
ATOM 5623 N N . ILE A 1 734 ? 29.013 13.448 -59.739 1.00 87.31 734 ILE A N 1
ATOM 5624 C CA . ILE A 1 734 ? 29.589 13.543 -61.079 1.00 87.31 734 ILE A CA 1
ATOM 5625 C C . ILE A 1 734 ? 28.891 12.524 -61.978 1.00 87.31 734 ILE A C 1
ATOM 5627 O O . ILE A 1 734 ? 28.910 11.319 -61.721 1.00 87.31 734 ILE A O 1
ATOM 5631 N N . ARG A 1 735 ? 28.247 13.022 -63.035 1.00 85.38 735 ARG A N 1
ATOM 5632 C CA . ARG A 1 735 ? 27.421 12.241 -63.967 1.00 85.38 735 ARG A CA 1
ATOM 5633 C C . ARG A 1 735 ? 28.252 11.704 -65.132 1.00 85.38 735 ARG A C 1
ATOM 5635 O O . ARG A 1 735 ? 29.150 12.397 -65.600 1.00 85.38 735 ARG A O 1
ATOM 5642 N N . THR A 1 736 ? 27.907 10.525 -65.652 1.00 79.69 736 THR A N 1
ATOM 5643 C CA . THR A 1 736 ? 28.580 9.919 -66.822 1.00 79.69 736 THR A CA 1
ATOM 5644 C C . THR A 1 736 ? 28.043 10.381 -68.180 1.00 79.69 736 THR A C 1
ATOM 5646 O O . THR A 1 736 ? 28.485 9.877 -69.202 1.00 79.69 736 THR A O 1
ATOM 5649 N N . ASP A 1 737 ? 27.051 11.273 -68.226 1.00 76.69 737 ASP A N 1
ATOM 5650 C CA . ASP A 1 737 ? 26.378 11.705 -69.462 1.00 76.69 737 ASP A CA 1
ATOM 5651 C C . ASP A 1 737 ? 26.824 13.091 -69.972 1.00 76.69 737 ASP A C 1
ATOM 5653 O O . ASP A 1 737 ? 26.143 13.686 -70.808 1.00 76.69 737 ASP A O 1
ATOM 5657 N N . ARG A 1 738 ? 27.944 13.624 -69.463 1.00 68.06 738 ARG A N 1
ATOM 5658 C CA . ARG A 1 738 ? 28.490 14.956 -69.795 1.00 68.06 738 ARG A CA 1
ATOM 5659 C C . ARG A 1 738 ? 29.840 14.862 -70.530 1.00 68.06 738 ARG A C 1
ATOM 5661 O O . ARG A 1 738 ? 30.485 13.820 -70.482 1.00 68.06 738 ARG A O 1
ATOM 5668 N N . SER A 1 739 ? 30.223 15.934 -71.239 1.00 57.12 739 SER A N 1
ATOM 5669 C CA . SER A 1 739 ? 31.463 16.049 -72.039 1.00 57.12 739 SER A CA 1
ATOM 5670 C C . SER A 1 739 ? 32.208 17.385 -71.788 1.00 57.12 739 SER A C 1
ATOM 5672 O O . SER A 1 739 ? 31.553 18.430 -71.763 1.00 57.12 739 SER A O 1
ATOM 5674 N N . GLY A 1 740 ? 33.548 17.370 -71.680 1.00 59.62 740 GLY A N 1
ATOM 5675 C CA . GLY A 1 740 ? 34.340 18.395 -70.976 1.00 59.62 740 GLY A CA 1
ATOM 5676 C C . GLY A 1 740 ? 35.558 17.827 -70.199 1.00 59.62 740 GLY A C 1
ATOM 5677 O O . GLY A 1 740 ? 35.849 16.636 -70.230 1.00 59.62 740 GLY A O 1
ATOM 5678 N N . THR A 1 741 ? 36.338 18.684 -69.526 1.00 55.41 741 THR A N 1
ATOM 5679 C CA . THR A 1 741 ? 37.593 18.296 -68.828 1.00 55.41 741 THR A CA 1
ATOM 5680 C C . THR A 1 741 ? 37.388 17.721 -67.424 1.00 55.41 741 THR A C 1
ATOM 5682 O O . THR A 1 741 ? 38.271 17.034 -66.919 1.00 55.41 741 THR A O 1
ATOM 5685 N N . SER A 1 742 ? 36.228 17.967 -66.813 1.00 56.62 742 SER A N 1
ATOM 5686 C CA . SER A 1 742 ? 35.880 17.531 -65.450 1.00 56.62 742 SER A CA 1
ATOM 5687 C C . SER A 1 742 ? 34.740 16.505 -65.432 1.00 56.62 742 SER A C 1
ATOM 5689 O O . SER A 1 742 ? 34.012 16.394 -64.450 1.00 56.62 742 SER A O 1
ATOM 5691 N N . ASP A 1 743 ? 34.538 15.761 -66.519 1.00 66.69 743 ASP A N 1
ATOM 5692 C CA . ASP A 1 743 ? 33.519 14.709 -66.536 1.00 66.69 743 ASP A CA 1
ATOM 5693 C C . ASP A 1 743 ? 34.003 13.415 -65.910 1.00 66.69 743 ASP A C 1
ATOM 5695 O O . ASP A 1 743 ? 35.201 13.157 -65.783 1.00 66.69 743 ASP A O 1
ATOM 5699 N N . ALA A 1 744 ? 33.029 12.565 -65.590 1.00 62.69 744 ALA A N 1
ATOM 5700 C CA . ALA A 1 744 ? 33.220 11.272 -64.958 1.00 62.69 744 ALA A CA 1
ATOM 5701 C C . ALA A 1 744 ? 34.324 10.419 -65.608 1.00 62.69 744 ALA A C 1
ATOM 5703 O O . ALA A 1 744 ? 35.127 9.819 -64.892 1.00 62.69 744 ALA A O 1
ATOM 5704 N N . ASP A 1 745 ? 34.405 10.409 -66.941 1.00 68.50 745 ASP A N 1
ATOM 5705 C CA . ASP A 1 745 ? 35.351 9.578 -67.695 1.00 68.50 745 ASP A CA 1
ATOM 5706 C C . ASP A 1 745 ? 36.799 10.083 -67.612 1.00 68.50 745 ASP A C 1
ATOM 5708 O O . ASP A 1 745 ? 37.731 9.344 -67.926 1.00 68.50 745 ASP A O 1
ATOM 5712 N N . ASN A 1 746 ? 37.014 11.313 -67.142 1.00 80.31 746 ASN A N 1
ATOM 5713 C CA . ASN A 1 746 ? 38.341 11.905 -66.998 1.00 80.31 746 ASN A CA 1
ATOM 5714 C C . ASN A 1 746 ? 38.936 11.731 -65.599 1.00 80.31 746 ASN A C 1
ATOM 5716 O O . ASN A 1 746 ? 40.085 12.120 -65.387 1.00 80.31 746 ASN A O 1
ATOM 5720 N N . TYR A 1 747 ? 38.211 11.114 -64.662 1.00 88.94 747 TYR A N 1
ATOM 5721 C CA . TYR A 1 747 ? 38.735 10.815 -63.333 1.00 88.94 747 TYR A CA 1
ATOM 5722 C C . TYR A 1 747 ? 39.493 9.497 -63.302 1.00 88.94 747 TYR A C 1
ATOM 5724 O O . TYR A 1 747 ? 39.031 8.457 -63.780 1.00 88.94 747 TYR A O 1
ATOM 5732 N N . TYR A 1 748 ? 40.645 9.531 -62.642 1.00 90.69 748 TYR A N 1
ATOM 5733 C CA . TYR A 1 748 ? 41.486 8.371 -62.391 1.00 90.69 748 TYR A CA 1
ATOM 5734 C C . TYR A 1 748 ? 41.906 8.341 -60.925 1.00 90.69 748 TYR A C 1
ATOM 5736 O O . TYR A 1 748 ? 42.019 9.378 -60.271 1.00 90.69 748 TYR A O 1
ATOM 5744 N N . VAL A 1 749 ? 42.172 7.143 -60.412 1.00 90.31 749 VAL A N 1
ATOM 5745 C CA . VAL A 1 749 ? 42.775 6.950 -59.091 1.00 90.31 749 VAL A CA 1
ATOM 5746 C C . VAL A 1 749 ? 44.126 7.661 -59.045 1.00 90.31 749 VAL A C 1
ATOM 5748 O O . VAL A 1 749 ? 44.959 7.462 -59.931 1.00 90.31 749 VAL A O 1
ATOM 5751 N N . VAL A 1 750 ? 44.365 8.456 -58.003 1.00 89.81 750 VAL A N 1
ATOM 5752 C CA . VAL A 1 750 ? 45.674 9.063 -57.747 1.00 89.81 750 VAL A CA 1
ATOM 5753 C C . VAL A 1 750 ? 46.615 7.998 -57.201 1.00 89.81 750 VAL A C 1
ATOM 5755 O O . VAL A 1 750 ? 46.324 7.346 -56.199 1.00 89.81 750 VAL A O 1
ATOM 5758 N N . GLN A 1 751 ? 47.764 7.832 -57.848 1.00 84.69 751 GLN A N 1
ATOM 5759 C CA . GLN A 1 751 ? 48.881 7.032 -57.349 1.00 84.69 751 GLN A CA 1
ATOM 5760 C C . GLN A 1 751 ? 50.052 7.958 -57.015 1.00 84.69 751 GLN A C 1
ATOM 5762 O O . GLN A 1 751 ? 50.253 8.962 -57.699 1.00 84.69 751 GLN A O 1
ATOM 5767 N N . VAL A 1 752 ? 50.817 7.629 -55.975 1.00 74.88 752 VAL A N 1
ATOM 5768 C CA . VAL A 1 752 ? 52.000 8.386 -55.527 1.00 74.88 752 VAL A CA 1
ATOM 5769 C C . VAL A 1 752 ? 53.263 7.547 -55.663 1.00 74.88 752 VAL A C 1
ATOM 5771 O O . VAL A 1 752 ? 53.197 6.336 -55.352 1.00 74.88 752 VAL A O 1
#

pLDDT: mean 81.97, std 15.47, range [28.34, 98.62]

Secondary structure (DSSP, 8-state):
----------SHHHHHHHHTTSTT--SSTTS-GGGTT--HHHHHHHHHHHHHHHHHHT--THHHHHHHHHHHHHS-HHHHHHHHH-TT--HHHHHHHHHHHHTT--TTSPEEEEE-TTTTTT-SEEEETTTTEEEEEHHHHHHTTT-HHHHHHHHHHHHHHHHHHHH-SSPPSS-HHHHHHHHHTT----HHHHHHHTT----EEEEETTEEEEEB----TTTT--TTSGGGSTTTT-TT-SSSS--HHHHHHHHHHHTT--BTTBHHHHH--SSGGGHHHHHS--BSS--SSEEEEE-TTSTT--TT-EEEEEEEE-TTS-EEEEEESSSS-TT-EEEEEE-TTSHHHHT-EEEEPPSTT-SSSHHHHHHHHHHIIIIISSPPPHHHHHHHHHHHTTT--HHHHHHHHHTSHHHHHHHHHHIIIIISSPPPHHHHHHHHHHHHHT--HHHHHHHHHHSHHHHHHHHHHIIIIISSPPPHHHHHHHHHHHHHT--HHHHHHHHHTSHHHHHHHHHHIIIIISSPPPHHHHHHHHHHHTTT--HHHHHHHHHTSHHHHHHHHHHIIIIISSPPPHHHHHHHHHHHTTT--HHHHHHHHHTSHHHHHT-PPP---B--HHHHHHHHTTTTTT----SS-------SS-------HHHHHHHHHT-TTS-GGG-EEEEETTT---PPTTBEEEEE-TTSSEEEEEEEEEEEEEETTEEEEEEEES-SSSPPSEEEEEETT--STTSGGGEEEEE-